Protein AF-0000000073563964 (afdb_homodimer)

Organism: Merluccius polli (NCBI:txid89951)

Structure (mmCIF, N/CA/C/O backbone):
data_AF-0000000073563964-model_v1
#
loop_
_entity.id
_entity.type
_entity.pdbx_description
1 polymer Hexosyltransferase
#
loop_
_atom_site.group_PDB
_atom_site.id
_atom_site.type_symbol
_atom_site.label_atom_id
_atom_site.label_alt_id
_atom_site.label_comp_id
_atom_site.label_asym_id
_atom_site.label_entity_id
_atom_site.label_seq_id
_atom_site.pdbx_PDB_ins_code
_atom_site.Cartn_x
_atom_site.Cartn_y
_atom_site.Cartn_z
_atom_site.occupancy
_atom_site.B_iso_or_equiv
_atom_site.auth_seq_id
_atom_site.auth_comp_id
_atom_site.auth_asym_id
_atom_site.auth_atom_id
_atom_site.pdbx_PDB_model_num
ATOM 1 N N . MET A 1 1 ? 59.156 10.656 44.719 1 20.67 1 MET A N 1
ATOM 2 C CA . MET A 1 1 ? 58.5 9.742 45.625 1 20.67 1 MET A CA 1
ATOM 3 C C . MET A 1 1 ? 57.188 9.25 45.031 1 20.67 1 MET A C 1
ATOM 5 O O . MET A 1 1 ? 56.5 9.984 44.312 1 20.67 1 MET A O 1
ATOM 9 N N . VAL A 1 2 ? 56.781 7.84 45.125 1 23.47 2 VAL A N 1
ATOM 10 C CA . VAL A 1 2 ? 56.219 6.582 44.625 1 23.47 2 VAL A CA 1
ATOM 11 C C . VAL A 1 2 ? 54.75 6.5 45 1 23.47 2 VAL A C 1
ATOM 13 O O . VAL A 1 2 ? 54 5.668 44.438 1 23.47 2 VAL A O 1
ATOM 16 N N . THR A 1 3 ? 54.031 7.391 45.812 1 22.86 3 THR A N 1
ATOM 17 C CA . THR A 1 3 ? 53.156 6.777 46.781 1 22.86 3 THR A CA 1
ATOM 18 C C . THR A 1 3 ? 51.906 6.18 46.094 1 22.86 3 THR A C 1
ATOM 20 O O . THR A 1 3 ? 51.188 6.883 45.406 1 22.86 3 THR A O 1
ATOM 23 N N . ILE A 1 4 ? 51.781 4.812 45.906 1 25.64 4 ILE A N 1
ATOM 24 C CA . ILE A 1 4 ? 50.969 3.754 45.344 1 25.64 4 ILE A CA 1
ATOM 25 C C . ILE A 1 4 ? 49.688 3.619 46.156 1 25.64 4 ILE A C 1
ATOM 27 O O . ILE A 1 4 ? 49.688 3.137 47.281 1 25.64 4 ILE A O 1
ATOM 31 N N . CYS A 1 5 ? 48.844 4.719 46.344 1 21.59 5 CYS A N 1
ATOM 32 C CA . CYS A 1 5 ? 47.781 4.676 47.344 1 21.59 5 CYS A CA 1
ATOM 33 C C . CYS A 1 5 ? 46.844 3.514 47.062 1 21.59 5 CYS A C 1
ATOM 35 O O . CYS A 1 5 ? 46.312 3.396 45.938 1 21.59 5 CYS A O 1
ATOM 37 N N . LEU A 1 6 ? 46.844 2.398 47.781 1 22.55 6 LEU A N 1
ATOM 38 C CA . LEU A 1 6 ? 46.312 1.048 47.938 1 22.55 6 LEU A CA 1
ATOM 39 C C . LEU A 1 6 ? 44.812 1.082 48.219 1 22.55 6 LEU A C 1
ATOM 41 O O . LEU A 1 6 ? 44.406 1.39 49.344 1 22.55 6 LEU A O 1
ATOM 45 N N . LEU A 1 7 ? 43.969 2.016 47.656 1 21.75 7 LEU A N 1
ATOM 46 C CA . LEU A 1 7 ? 42.719 2.205 48.375 1 21.75 7 LEU A CA 1
ATOM 47 C C . LEU A 1 7 ? 41.938 0.9 48.438 1 21.75 7 LEU A C 1
ATOM 49 O O . LEU A 1 7 ? 41.812 0.19 47.438 1 21.75 7 LEU A O 1
ATOM 53 N N . LEU A 1 8 ? 41.719 0.289 49.656 1 21.3 8 LEU A N 1
ATOM 54 C CA . LEU A 1 8 ? 41.125 -0.879 50.281 1 21.3 8 LEU A CA 1
ATOM 55 C C . LEU A 1 8 ? 39.656 -0.986 49.969 1 21.3 8 LEU A C 1
ATOM 57 O O . LEU A 1 8 ? 38.875 -0.102 50.344 1 21.3 8 LEU A O 1
ATOM 61 N N . ILE A 1 9 ? 39.156 -1.447 48.812 1 21.94 9 ILE A N 1
ATOM 62 C CA . ILE A 1 9 ? 37.812 -1.512 48.312 1 21.94 9 ILE A CA 1
ATOM 63 C C . ILE A 1 9 ? 37 -2.498 49.156 1 21.94 9 ILE A C 1
ATOM 65 O O . ILE A 1 9 ? 37.312 -3.688 49.188 1 21.94 9 ILE A O 1
ATOM 69 N N . SER A 1 10 ? 36.562 -1.987 50.344 1 19.98 10 SER A N 1
ATOM 70 C CA . SER A 1 10 ? 35.844 -2.715 51.375 1 19.98 10 SER A CA 1
ATOM 71 C C . SER A 1 10 ? 34.625 -3.459 50.812 1 19.98 10 SER A C 1
ATOM 73 O O . SER A 1 10 ? 33.906 -2.91 50 1 19.98 10 SER A O 1
ATOM 75 N N . ILE A 1 11 ? 34.531 -4.793 50.844 1 24.06 11 ILE A N 1
ATOM 76 C CA . ILE A 1 11 ? 33.812 -5.977 50.375 1 24.06 11 ILE A CA 1
ATOM 77 C C . ILE A 1 11 ? 32.5 -6.094 51.094 1 24.06 11 ILE A C 1
ATOM 79 O O . ILE A 1 11 ? 31.828 -7.129 51.031 1 24.06 11 ILE A O 1
ATOM 83 N N . TRP A 1 12 ? 31.859 -4.895 51.531 1 19.97 12 TRP A N 1
ATOM 84 C CA . TRP A 1 12 ? 30.828 -5.125 52.531 1 19.97 12 TRP A CA 1
ATOM 85 C C . TRP A 1 12 ? 29.75 -6.07 52 1 19.97 12 TRP A C 1
ATOM 87 O O . TRP A 1 12 ? 29.188 -5.84 50.938 1 19.97 12 TRP A O 1
ATOM 97 N N . LYS A 1 13 ? 29.703 -7.32 52.438 1 21.58 13 LYS A N 1
ATOM 98 C CA . LYS A 1 13 ? 28.984 -8.57 52.188 1 21.58 13 LYS A CA 1
ATOM 99 C C . LYS A 1 13 ? 27.531 -8.453 52.625 1 21.58 13 LYS A C 1
ATOM 101 O O . LYS A 1 13 ? 26.797 -9.445 52.625 1 21.58 13 LYS A O 1
ATOM 106 N N . ASN A 1 14 ? 26.906 -7.211 52.656 1 20.3 14 ASN A N 1
ATOM 107 C CA . ASN A 1 14 ? 25.734 -7.141 53.531 1 20.3 14 ASN A CA 1
ATOM 108 C C . ASN A 1 14 ? 24.703 -8.203 53.156 1 20.3 14 ASN A C 1
ATOM 110 O O . ASN A 1 14 ? 24.453 -8.461 52 1 20.3 14 ASN A O 1
ATOM 114 N N . TYR A 1 15 ? 24.453 -9.125 54.062 1 22.47 15 TYR A N 1
ATOM 115 C CA . TYR A 1 15 ? 23.656 -10.312 54.344 1 22.47 15 TYR A CA 1
ATOM 116 C C . TYR A 1 15 ? 22.172 -10 54.219 1 22.47 15 TYR A C 1
ATOM 118 O O . TYR A 1 15 ? 21.625 -9.234 55.031 1 22.47 15 TYR A O 1
ATOM 126 N N . HIS A 1 16 ? 21.703 -9.594 53.031 1 22.19 16 HIS A N 1
ATOM 127 C CA . HIS A 1 16 ? 20.312 -9.156 52.906 1 22.19 16 HIS A CA 1
ATOM 128 C C . HIS A 1 16 ? 19.344 -10.234 53.375 1 22.19 16 HIS A C 1
ATOM 130 O O . HIS A 1 16 ? 19.469 -11.398 52.969 1 22.19 16 HIS A O 1
ATOM 136 N N . ILE A 1 17 ? 19 -10.086 54.625 1 26.53 17 ILE A N 1
ATOM 137 C CA . ILE A 1 17 ? 18.094 -10.945 55.406 1 26.53 17 ILE A CA 1
ATOM 138 C C . ILE A 1 17 ? 16.812 -11.156 54.625 1 26.53 17 ILE A C 1
ATOM 140 O O . ILE A 1 17 ? 16.203 -10.195 54.156 1 26.53 17 ILE A O 1
ATOM 144 N N . PRO A 1 18 ? 16.594 -12.383 54.188 1 28.56 18 PRO A N 1
ATOM 145 C CA . PRO A 1 18 ? 15.531 -12.773 53.25 1 28.56 18 PRO A CA 1
ATOM 146 C C . PRO A 1 18 ? 14.133 -12.547 53.812 1 28.56 18 PRO A C 1
ATOM 148 O O . PRO A 1 18 ? 13.797 -13.078 54.875 1 28.56 18 PRO A O 1
ATOM 151 N N . PRO A 1 19 ? 13.781 -11.281 53.844 1 27.53 19 PRO A N 1
ATOM 152 C CA . PRO A 1 19 ? 12.648 -11.086 54.75 1 27.53 19 PRO A CA 1
ATOM 153 C C . PRO A 1 19 ? 11.562 -12.148 54.594 1 27.53 19 PRO A C 1
ATOM 155 O O . PRO A 1 19 ? 11.508 -12.82 53.562 1 27.53 19 PRO A O 1
ATOM 158 N N . PRO A 1 20 ? 10.836 -12.305 55.719 1 26.67 20 PRO A N 1
ATOM 159 C CA . PRO A 1 20 ? 9.961 -13.414 56.094 1 26.67 20 PRO A CA 1
ATOM 160 C C . PRO A 1 20 ? 8.797 -13.609 55.125 1 26.67 20 PRO A C 1
ATOM 162 O O . PRO A 1 20 ? 8.43 -12.68 54.406 1 26.67 20 PRO A O 1
ATOM 165 N N . PRO A 1 21 ? 8.383 -14.891 54.906 1 26.66 21 PRO A N 1
ATOM 166 C CA . PRO A 1 21 ? 7.477 -15.398 53.875 1 26.66 21 PRO A CA 1
ATOM 167 C C . PRO A 1 21 ? 6.066 -14.828 54 1 26.66 21 PRO A C 1
ATOM 169 O O . PRO A 1 21 ? 5.434 -14.969 55.031 1 26.66 21 PRO A O 1
ATOM 172 N N . PHE A 1 22 ? 5.934 -13.484 53.75 1 24.95 22 PHE A N 1
ATOM 173 C CA . PHE A 1 22 ? 4.652 -12.875 54.094 1 24.95 22 PHE A CA 1
ATOM 174 C C . PHE A 1 22 ? 3.5 -13.711 53.531 1 24.95 22 PHE A C 1
ATOM 176 O O . PHE A 1 22 ? 3.438 -13.969 52.312 1 24.95 22 PHE A O 1
ATOM 183 N N . ASN A 1 23 ? 3.029 -14.562 54.406 1 23.47 23 ASN A N 1
ATOM 184 C CA . ASN A 1 23 ? 2.012 -15.586 54.219 1 23.47 23 ASN A CA 1
ATOM 185 C C . ASN A 1 23 ? 0.751 -15.023 53.562 1 23.47 23 ASN A C 1
ATOM 187 O O . ASN A 1 23 ? -0.063 -15.766 53.031 1 23.47 23 ASN A O 1
ATOM 191 N N . GLY A 1 24 ? 0.458 -13.766 53.969 1 22.33 24 GLY A N 1
ATOM 192 C CA . GLY A 1 24 ? -0.974 -13.656 54.219 1 22.33 24 GLY A CA 1
ATOM 193 C C . GLY A 1 24 ? -1.788 -13.68 52.938 1 22.33 24 GLY A C 1
ATOM 194 O O . GLY A 1 24 ? -1.504 -12.93 52 1 22.33 24 GLY A O 1
ATOM 195 N N . ALA A 1 25 ? -2.299 -14.812 52.594 1 25.56 25 ALA A N 1
ATOM 196 C CA . ALA A 1 25 ? -3.115 -15.148 51.438 1 25.56 25 ALA A CA 1
ATOM 197 C C . ALA A 1 25 ? -4.316 -14.211 51.312 1 25.56 25 ALA A C 1
ATOM 199 O O . ALA A 1 25 ? -5.312 -14.383 52.031 1 25.56 25 ALA A O 1
ATOM 200 N N . GLN A 1 26 ? -4.012 -12.898 51.5 1 22.33 26 GLN A N 1
ATOM 201 C CA . GLN A 1 26 ? -5.301 -12.219 51.594 1 22.33 26 GLN A CA 1
ATOM 202 C C . GLN A 1 26 ? -6.16 -12.516 50.375 1 22.33 26 GLN A C 1
ATOM 204 O O . GLN A 1 26 ? -5.672 -12.477 49.219 1 22.33 26 GLN A O 1
ATOM 209 N N . LEU A 1 27 ? -7.289 -13.148 50.656 1 26.77 27 LEU A N 1
ATOM 210 C CA . LEU A 1 27 ? -8.352 -13.609 49.781 1 26.77 27 LEU A CA 1
ATOM 211 C C . LEU A 1 27 ? -8.82 -12.484 48.844 1 26.77 27 LEU A C 1
ATOM 213 O O . LEU A 1 27 ? -9.172 -11.398 49.312 1 26.77 27 LEU A O 1
ATOM 217 N N . PRO A 1 28 ? -8.156 -12.289 47.688 1 26.5 28 PRO A N 1
ATOM 218 C CA . PRO A 1 28 ? -8.523 -11.047 46.969 1 26.5 28 PRO A CA 1
ATOM 219 C C . PRO A 1 28 ? -10.031 -10.875 46.844 1 26.5 28 PRO A C 1
ATOM 221 O O . PRO A 1 28 ? -10.773 -11.859 46.812 1 26.5 28 PRO A O 1
ATOM 224 N N . PRO A 1 29 ? -10.492 -9.758 47.406 1 27.81 29 PRO A N 1
ATOM 225 C CA . PRO A 1 29 ? -11.93 -9.484 47.375 1 27.81 29 PRO A CA 1
ATOM 226 C C . PRO A 1 29 ? -12.57 -9.789 46.031 1 27.81 29 PRO A C 1
ATOM 228 O O . PRO A 1 29 ? -11.875 -9.836 45 1 27.81 29 PRO A O 1
ATOM 231 N N . GLU A 1 30 ? -13.773 -10.391 46.156 1 26.41 30 GLU A N 1
ATOM 232 C CA . GLU A 1 30 ? -14.688 -10.836 45.094 1 26.41 30 GLU A CA 1
ATOM 233 C C . GLU A 1 30 ? -14.836 -9.781 44 1 26.41 30 GLU A C 1
ATOM 235 O O . GLU A 1 30 ? -15.055 -8.602 44.312 1 26.41 30 GLU A O 1
ATOM 240 N N . PRO A 1 31 ? -14.102 -9.984 42.938 1 27.53 31 PRO A N 1
ATOM 241 C CA . PRO A 1 31 ? -14.156 -8.867 42 1 27.53 31 PRO A CA 1
ATOM 242 C C . PRO A 1 31 ? -15.586 -8.406 41.719 1 27.53 31 PRO A C 1
ATOM 244 O O . PRO A 1 31 ? -16.5 -9.234 41.656 1 27.53 31 PRO A O 1
ATOM 247 N N . ILE A 1 32 ? -15.969 -7.344 42.344 1 29.77 32 ILE A N 1
ATOM 248 C CA . ILE A 1 32 ? -17.281 -6.762 42.094 1 29.77 32 ILE A CA 1
ATOM 249 C C . ILE A 1 32 ? -17.562 -6.773 40.594 1 29.77 32 ILE A C 1
ATOM 251 O O . ILE A 1 32 ? -16.703 -6.395 39.781 1 29.77 32 ILE A O 1
ATOM 255 N N . PRO A 1 33 ? -18.562 -7.566 40.25 1 27.81 33 PRO A N 1
ATOM 256 C CA . PRO A 1 33 ? -18.922 -7.777 38.844 1 27.81 33 PRO A CA 1
ATOM 257 C C . PRO A 1 33 ? -18.984 -6.473 38.062 1 27.81 33 PRO A C 1
ATOM 259 O O . PRO A 1 33 ? -19.859 -5.633 38.312 1 27.81 33 PRO A O 1
ATOM 262 N N . SER A 1 34 ? -17.953 -5.637 38.219 1 25.36 34 SER A N 1
ATOM 263 C CA . SER A 1 34 ? -18.297 -4.336 37.656 1 25.36 34 SER A CA 1
ATOM 264 C C . SER A 1 34 ? -18.641 -4.449 36.156 1 25.36 34 SER A C 1
ATOM 266 O O . SER A 1 34 ? -17.844 -4.078 35.312 1 25.36 34 SER A O 1
ATOM 268 N N . ARG A 1 35 ? -19.203 -5.602 35.781 1 26.44 35 ARG A N 1
ATOM 269 C CA . ARG A 1 35 ? -19.312 -5.754 34.344 1 26.44 35 ARG A CA 1
ATOM 270 C C . ARG A 1 35 ? -20.031 -4.559 33.719 1 26.44 35 ARG A C 1
ATOM 272 O O . ARG A 1 35 ? -21.203 -4.641 33.375 1 26.44 35 ARG A O 1
ATOM 279 N N . GLU A 1 36 ? -19.984 -3.438 34.406 1 25.02 36 GLU A N 1
ATOM 280 C CA . GLU A 1 36 ? -20.906 -2.578 33.656 1 25.02 36 GLU A CA 1
ATOM 281 C C . GLU A 1 36 ? -20.531 -2.541 32.156 1 25.02 36 GLU A C 1
ATOM 283 O O . GLU A 1 36 ? -19.375 -2.326 31.812 1 25.02 36 GLU A O 1
ATOM 288 N N . LYS A 1 37 ? -21.234 -3.406 31.422 1 29.36 37 LYS A N 1
ATOM 289 C CA . LYS A 1 37 ? -21.172 -3.355 29.953 1 29.36 37 LYS A CA 1
ATOM 290 C C . LYS A 1 37 ? -20.938 -1.933 29.469 1 29.36 37 LYS A C 1
ATOM 292 O O . LYS A 1 37 ? -21.609 -0.996 29.891 1 29.36 37 LYS A O 1
ATOM 297 N N . PRO A 1 38 ? -19.719 -1.686 29.062 1 24.81 38 PRO A N 1
ATOM 298 C CA . PRO A 1 38 ? -19.656 -0.28 28.641 1 24.81 38 PRO A CA 1
ATOM 299 C C . PRO A 1 38 ? -20.859 0.151 27.812 1 24.81 38 PRO A C 1
ATOM 301 O O . PRO A 1 38 ? -21.422 -0.653 27.062 1 24.81 38 PRO A O 1
ATOM 304 N N . ALA A 1 39 ? -21.672 1.084 28.297 1 27.34 39 ALA A N 1
ATOM 305 C CA . ALA A 1 39 ? -22.828 1.685 27.625 1 27.34 39 ALA A CA 1
ATOM 306 C C . ALA A 1 39 ? -22.594 1.828 26.125 1 27.34 39 ALA A C 1
ATOM 308 O O . ALA A 1 39 ? -21.484 2.16 25.703 1 27.34 39 ALA A O 1
ATOM 309 N N . ALA A 1 40 ? -23.297 1.028 25.391 1 30.8 40 ALA A N 1
ATOM 310 C CA . ALA A 1 40 ? -23.453 1.368 23.984 1 30.8 40 ALA A CA 1
ATOM 311 C C . ALA A 1 40 ? -23.375 2.877 23.766 1 30.8 40 ALA A C 1
ATOM 313 O O . ALA A 1 40 ? -24.172 3.631 24.312 1 30.8 40 ALA A O 1
ATOM 314 N N . ILE A 1 41 ? -22.141 3.379 23.781 1 26.42 41 ILE A N 1
ATOM 315 C CA . ILE A 1 41 ? -22.109 4.797 23.438 1 26.42 41 ILE A CA 1
ATOM 316 C C . ILE A 1 41 ? -23.188 5.082 22.391 1 26.42 41 ILE A C 1
ATOM 318 O O . ILE A 1 41 ? -23.156 4.539 21.281 1 26.42 41 ILE A O 1
ATOM 322 N N . ILE A 1 42 ? -24.438 5.203 22.859 1 29.16 42 ILE A N 1
ATOM 323 C CA . ILE A 1 42 ? -25.422 5.852 22.016 1 29.16 42 ILE A CA 1
ATOM 324 C C . ILE A 1 42 ? -24.766 6.98 21.219 1 29.16 42 ILE A C 1
ATOM 326 O O . ILE A 1 42 ? -24.25 7.934 21.812 1 29.16 42 ILE A O 1
ATOM 330 N N . SER A 1 43 ? -24.094 6.531 20.156 1 31.08 43 SER A N 1
ATOM 331 C CA . SER A 1 43 ? -23.781 7.633 19.25 1 31.08 43 SER A CA 1
ATOM 332 C C . SER A 1 43 ? -24.875 8.688 19.281 1 31.08 43 SER A C 1
ATOM 334 O O . SER A 1 43 ? -26.062 8.367 19.156 1 31.08 43 SER A O 1
ATOM 336 N N . ARG A 1 44 ? -24.859 9.578 20.234 1 33.94 44 ARG A N 1
ATOM 337 C CA . ARG A 1 44 ? -25.75 10.711 20.047 1 33.94 44 ARG A CA 1
ATOM 338 C C . ARG A 1 44 ? -25.969 11 18.562 1 33.94 44 ARG A C 1
ATOM 340 O O . ARG A 1 44 ? -25 11.148 17.797 1 33.94 44 ARG A O 1
ATOM 347 N N . PRO A 1 45 ? -27.031 10.453 18.031 1 36.56 45 PRO A N 1
ATOM 348 C CA . PRO A 1 45 ? -27.391 11.047 16.734 1 36.56 45 PRO A CA 1
ATOM 349 C C . PRO A 1 45 ? -27.219 12.562 16.703 1 36.56 45 PRO A C 1
ATOM 351 O O . PRO A 1 45 ? -28.094 13.305 17.141 1 36.56 45 PRO A O 1
ATOM 354 N N . SER A 1 46 ? -26.453 13.164 17.531 1 34.75 46 SER A N 1
ATOM 355 C CA . SER A 1 46 ? -26.531 14.586 17.203 1 34.75 46 SER A CA 1
ATOM 356 C C . SER A 1 46 ? -26.484 14.812 15.695 1 34.75 46 SER A C 1
ATOM 358 O O . SER A 1 46 ? -25.406 14.828 15.102 1 34.75 46 SER A O 1
ATOM 360 N N . LEU A 1 47 ? -27.297 14.172 15 1 38.19 47 LEU A N 1
ATOM 361 C CA . LEU A 1 47 ? -27.719 14.609 13.672 1 38.19 47 LEU A CA 1
ATOM 362 C C . LEU A 1 47 ? -27.891 16.125 13.625 1 38.19 47 LEU A C 1
ATOM 364 O O . LEU A 1 47 ? -29 16.625 13.531 1 38.19 47 LEU A O 1
ATOM 368 N N . LEU A 1 48 ? -27.469 16.875 14.57 1 38.22 48 LEU A N 1
ATOM 369 C CA . LEU A 1 48 ? -27.641 18.266 14.18 1 38.22 48 LEU A CA 1
ATOM 370 C C . LEU A 1 48 ? -27.25 18.469 12.719 1 38.22 48 LEU A C 1
ATOM 372 O O . LEU A 1 48 ? -26.094 18.266 12.352 1 38.22 48 LEU A O 1
ATOM 376 N N . ILE A 1 49 ? -28.078 18.062 11.852 1 45.06 49 ILE A N 1
ATOM 377 C CA . ILE A 1 49 ? -28.047 18.516 10.469 1 45.06 49 ILE A CA 1
ATOM 378 C C . ILE A 1 49 ? -27.547 19.953 10.414 1 45.06 49 ILE A C 1
ATOM 380 O O . ILE A 1 49 ? -28.25 20.891 10.797 1 45.06 49 ILE A O 1
ATOM 384 N N . SER A 1 50 ? -26.453 20.25 10.922 1 52.97 50 SER A N 1
ATOM 385 C CA . SER A 1 50 ? -25.984 21.609 10.633 1 52.97 50 SER A CA 1
ATOM 386 C C . SER A 1 50 ? -26.297 22 9.195 1 52.97 50 SER A C 1
ATOM 388 O O . SER A 1 50 ? -26.062 21.219 8.273 1 52.97 50 SER A O 1
ATOM 390 N N . PRO A 1 51 ? -27.188 22.859 8.977 1 63.81 51 PRO A N 1
ATOM 3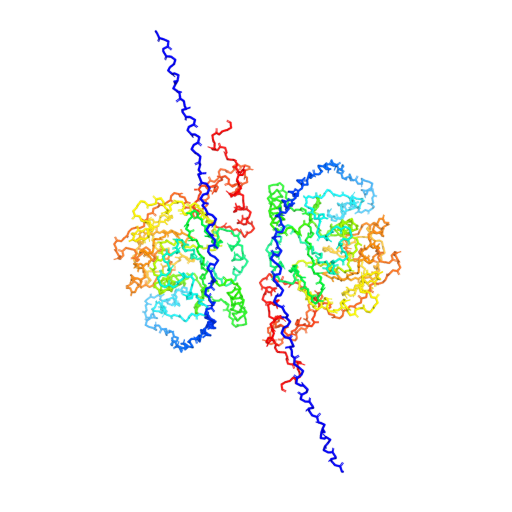91 C CA . PRO A 1 51 ? -27.5 23.297 7.617 1 63.81 51 PRO A CA 1
ATOM 392 C C . PRO A 1 51 ? -26.266 23.469 6.742 1 63.81 51 PRO A C 1
ATOM 394 O O . PRO A 1 51 ? -25.172 23.75 7.254 1 63.81 51 PRO A O 1
ATOM 397 N N . ARG A 1 52 ? -26.359 22.969 5.555 1 79.56 52 ARG A N 1
ATOM 398 C CA . ARG A 1 52 ? -25.312 23.172 4.555 1 79.56 52 ARG A CA 1
ATOM 399 C C . ARG A 1 52 ? -24.969 24.656 4.426 1 79.56 52 ARG A C 1
ATOM 401 O O . ARG A 1 52 ? -25.859 25.5 4.34 1 79.56 52 ARG A O 1
ATOM 408 N N . CYS A 1 53 ? -23.734 24.922 4.672 1 89.62 53 CYS A N 1
ATOM 409 C CA . CYS A 1 53 ? -23.266 26.297 4.512 1 89.62 53 CYS A CA 1
ATOM 410 C C . CYS A 1 53 ? -23.672 26.859 3.158 1 89.62 53 CYS A C 1
ATOM 412 O O . CYS A 1 53 ? -23.531 26.188 2.135 1 89.62 53 CYS A O 1
ATOM 414 N N . GLU A 1 54 ? -24.25 28.094 3.16 1 92.62 54 GLU A N 1
ATOM 415 C CA . GLU A 1 54 ? -24.734 28.703 1.928 1 92.62 54 GLU A CA 1
ATOM 416 C C . GLU A 1 54 ? -23.688 29.594 1.294 1 92.62 54 GLU A C 1
ATOM 418 O O . GLU A 1 54 ? -22.859 30.188 1.998 1 92.62 54 GLU A O 1
ATOM 423 N N . GLN A 1 55 ? -23.859 29.688 0.025 1 94.44 55 GLN A N 1
ATOM 424 C CA . GLN A 1 55 ? -22.953 30.547 -0.729 1 94.44 55 GLN A CA 1
ATOM 425 C C . GLN A 1 55 ? -23.156 32 -0.366 1 94.44 55 GLN A C 1
ATOM 427 O O . GLN A 1 55 ? -24.281 32.469 -0.21 1 94.44 55 GLN A O 1
ATOM 432 N N . ASN A 1 56 ? -22.031 32.719 -0.163 1 96.31 56 ASN A N 1
ATOM 433 C CA . ASN A 1 56 ? -22.062 34.188 -0.098 1 96.31 56 ASN A CA 1
ATOM 434 C C . ASN A 1 56 ? -22.125 34.812 -1.489 1 96.31 56 ASN A C 1
ATOM 436 O O . ASN A 1 56 ? -21.109 35.094 -2.104 1 96.31 56 ASN A O 1
ATOM 440 N N . LEU A 1 57 ? -23.25 35.125 -1.914 1 95.81 57 LEU A N 1
ATOM 441 C CA . LEU A 1 57 ? -23.5 35.562 -3.287 1 95.81 57 LEU A CA 1
ATOM 442 C C . LEU A 1 57 ? -22.922 36.969 -3.525 1 95.81 57 LEU A C 1
ATOM 444 O O . LEU A 1 57 ? -22.734 37.375 -4.672 1 95.81 57 LEU A O 1
ATOM 448 N N . SER A 1 58 ? -22.672 37.719 -2.502 1 96.31 58 SER A N 1
ATOM 449 C CA . SER A 1 58 ? -22.125 39.062 -2.646 1 96.31 58 SER A CA 1
ATOM 450 C C . SER A 1 58 ? -20.719 39 -3.238 1 96.31 58 SER A C 1
ATOM 452 O O . SER A 1 58 ? -20.219 40.031 -3.744 1 96.31 58 SER A O 1
ATOM 454 N N . MET A 1 59 ? -20.094 37.875 -3.156 1 95.81 59 MET A N 1
ATOM 455 C CA . MET A 1 59 ? -18.75 37.75 -3.699 1 95.81 59 MET A CA 1
ATOM 456 C C . MET A 1 59 ? -18.75 37.969 -5.207 1 95.81 59 MET A C 1
ATOM 458 O O . MET A 1 59 ? -17.75 38.406 -5.77 1 95.81 59 MET A O 1
ATOM 462 N N . ALA A 1 60 ? -19.828 37.656 -5.801 1 96.06 60 ALA A N 1
ATOM 463 C CA . ALA A 1 60 ? -19.938 37.812 -7.25 1 96.06 60 ALA A CA 1
ATOM 464 C C . ALA A 1 60 ? -19.766 39.281 -7.641 1 96.06 60 ALA A C 1
ATOM 466 O O . ALA A 1 60 ? -19.484 39.594 -8.805 1 96.06 60 ALA A O 1
ATOM 467 N N . ASN A 1 61 ? -19.969 40.188 -6.727 1 96.5 61 ASN A N 1
ATOM 468 C CA . ASN A 1 61 ? -19.859 41.594 -7 1 96.5 61 ASN A CA 1
ATOM 469 C C . ASN A 1 61 ? -18.422 42.094 -6.938 1 96.5 61 ASN A C 1
ATOM 471 O O . ASN A 1 61 ? -18.125 43.25 -7.289 1 96.5 61 ASN A O 1
ATOM 475 N N . VAL A 1 62 ? -17.547 41.281 -6.488 1 96.62 62 VAL A N 1
ATOM 476 C CA . VAL A 1 62 ? -16.125 41.656 -6.422 1 96.62 62 VAL A CA 1
ATOM 477 C C . VAL A 1 62 ? -15.562 41.781 -7.832 1 96.62 62 VAL A C 1
ATOM 479 O O . VAL A 1 62 ? -15.805 40.938 -8.688 1 96.62 62 VAL A O 1
ATOM 482 N N . SER A 1 63 ? -14.852 42.844 -8.031 1 96.5 63 SER A N 1
ATOM 483 C CA . SER A 1 63 ? -14.281 43.094 -9.352 1 96.5 63 SER A CA 1
ATOM 484 C C . SER A 1 63 ? -13.359 41.969 -9.781 1 96.5 63 SER A C 1
ATOM 486 O O . SER A 1 63 ? -12.469 41.562 -9.023 1 96.5 63 SER A O 1
ATOM 488 N N . GLY A 1 64 ? -13.633 41.406 -10.945 1 96.69 64 GLY A N 1
ATOM 489 C CA . GLY A 1 64 ? -12.766 40.375 -11.508 1 96.69 64 GLY A CA 1
ATOM 490 C C . GLY A 1 64 ? -13.102 39 -11.023 1 96.69 64 GLY A C 1
ATOM 491 O O . GLY A 1 64 ? -12.398 38.031 -11.352 1 96.69 64 GLY A O 1
ATOM 492 N N . PHE A 1 65 ? -14.094 38.875 -10.289 1 97.06 65 PHE A N 1
ATOM 493 C CA . PHE A 1 65 ? -14.477 37.594 -9.664 1 97.06 65 PHE A CA 1
ATOM 494 C C . PHE A 1 65 ? -14.664 36.531 -10.711 1 97.06 65 PHE A C 1
ATOM 496 O O . PHE A 1 65 ? -14.148 35.406 -10.57 1 97.06 65 PHE A O 1
ATOM 503 N N . PHE A 1 66 ? -15.297 36.812 -11.773 1 96.69 66 PHE A N 1
ATOM 504 C CA . PHE A 1 66 ? -15.68 35.812 -12.758 1 96.69 66 PHE A CA 1
ATOM 505 C C . PHE A 1 66 ? -14.492 35.438 -13.641 1 96.69 66 PHE A C 1
ATOM 507 O O . PHE A 1 66 ? -14.547 34.469 -14.383 1 96.69 66 PHE A O 1
ATOM 514 N N . ASP A 1 67 ? -13.32 36.188 -13.57 1 96.38 67 ASP A N 1
ATOM 515 C CA . ASP A 1 67 ? -12.102 35.875 -14.312 1 96.38 67 ASP A CA 1
ATOM 516 C C . ASP A 1 67 ? -11.219 34.906 -13.539 1 96.38 67 ASP A C 1
ATOM 518 O O . ASP A 1 67 ? -10.289 34.312 -14.102 1 96.38 67 ASP A O 1
ATOM 522 N N . LEU A 1 68 ? -11.547 34.656 -12.305 1 96.88 68 LEU A N 1
ATOM 523 C CA . LEU A 1 68 ? -10.75 33.781 -11.453 1 96.88 68 LEU A CA 1
ATOM 524 C C . LEU A 1 68 ? -11.047 32.312 -11.75 1 96.88 68 LEU A C 1
ATOM 526 O O . LEU A 1 68 ? -12.141 31.984 -12.211 1 96.88 68 LEU A O 1
ATOM 530 N N . PRO A 1 69 ? -9.969 31.516 -11.477 1 96 69 PRO A N 1
ATOM 531 C CA . PRO A 1 69 ? -10.234 30.078 -11.586 1 96 69 PRO A CA 1
ATOM 532 C C . PRO A 1 69 ? -11.406 29.641 -10.703 1 96 69 PRO A C 1
ATOM 534 O O . PRO A 1 69 ? -11.617 30.188 -9.625 1 96 69 PRO A O 1
ATOM 537 N N . THR A 1 70 ? -12.117 28.609 -11.109 1 95.69 70 THR A N 1
ATOM 538 C CA . THR A 1 70 ? -13.312 28.125 -10.43 1 95.69 70 THR A CA 1
ATOM 539 C C . THR A 1 70 ? -13.008 27.781 -8.977 1 95.69 70 THR A C 1
ATOM 541 O O . THR A 1 70 ? -13.828 28.047 -8.086 1 95.69 70 THR A O 1
ATOM 544 N N . ARG A 1 71 ? -11.898 27.172 -8.719 1 95.31 71 ARG A N 1
ATOM 545 C CA . ARG A 1 71 ? -11.531 26.797 -7.363 1 95.31 71 ARG A CA 1
ATOM 546 C C . ARG A 1 71 ? -11.477 28.016 -6.445 1 95.31 71 ARG A C 1
ATOM 548 O O . ARG A 1 71 ? -11.828 27.922 -5.266 1 95.31 71 ARG A O 1
ATOM 555 N N . LEU A 1 72 ? -11.062 29.156 -6.953 1 96.81 72 LEU A N 1
ATOM 556 C CA . LEU A 1 72 ? -10.953 30.359 -6.141 1 96.81 72 LEU A CA 1
ATOM 557 C C . LEU A 1 72 ? -12.305 31.047 -6.008 1 96.81 72 LEU A C 1
ATOM 559 O O . LEU A 1 72 ? -12.602 31.656 -4.973 1 96.81 72 LEU A O 1
ATOM 563 N N . GLN A 1 73 ? -13.141 30.984 -7.074 1 97.19 73 GLN A N 1
ATOM 564 C CA . GLN A 1 73 ? -14.516 31.438 -6.938 1 97.19 73 GLN A CA 1
ATOM 565 C C . GLN A 1 73 ? -15.242 30.703 -5.82 1 97.19 73 GLN A C 1
ATOM 567 O O . GLN A 1 73 ? -15.859 31.312 -4.953 1 97.19 73 GLN A O 1
ATOM 572 N N . ASP A 1 74 ? -15.109 29.406 -5.906 1 96.25 74 ASP A N 1
ATOM 573 C CA . ASP A 1 74 ? -15.719 28.562 -4.879 1 96.25 74 ASP A CA 1
ATOM 574 C C . ASP A 1 74 ? -15.188 28.922 -3.49 1 96.25 74 ASP A C 1
ATOM 576 O O . ASP A 1 74 ? -15.961 29.031 -2.533 1 96.25 74 ASP A O 1
ATOM 580 N N . PHE A 1 75 ? -13.906 29.078 -3.4 1 97.19 75 PHE A N 1
ATOM 581 C CA . PHE A 1 75 ? -13.305 29.453 -2.131 1 97.19 75 PHE A CA 1
ATOM 582 C C . PHE A 1 75 ? -13.93 30.734 -1.597 1 97.19 75 PHE A C 1
ATOM 584 O O . PHE A 1 75 ? -14.305 30.812 -0.424 1 97.19 75 PHE A O 1
ATOM 591 N N . MET A 1 76 ? -14.031 31.719 -2.443 1 97.5 76 MET A N 1
ATOM 592 C CA . MET A 1 76 ? -14.562 33.031 -2.035 1 97.5 76 MET A CA 1
ATOM 593 C C . MET A 1 76 ? -16.031 32.906 -1.649 1 97.5 76 MET A C 1
ATOM 595 O O . MET A 1 76 ? -16.469 33.531 -0.668 1 97.5 76 MET A O 1
ATOM 599 N N . TYR A 1 77 ? -16.766 32.094 -2.367 1 97.25 77 TYR A N 1
ATOM 600 C CA . TYR A 1 77 ? -18.188 31.906 -2.076 1 97.25 77 TYR A CA 1
ATOM 601 C C . TYR A 1 77 ? -18.375 31.297 -0.691 1 97.25 77 TYR A C 1
ATOM 603 O O . TYR A 1 77 ? -19.344 31.625 0.004 1 97.25 77 TYR A O 1
ATOM 611 N N . TYR A 1 78 ? -17.438 30.438 -0.269 1 96.56 78 TYR A N 1
ATOM 612 C CA . TYR A 1 78 ? -17.688 29.625 0.916 1 96.56 78 TYR A CA 1
ATOM 613 C C . TYR A 1 78 ? -16.641 29.891 1.989 1 96.56 78 TYR A C 1
ATOM 615 O O . TYR A 1 78 ? -16.516 29.125 2.945 1 96.56 78 TYR A O 1
ATOM 623 N N . GLN A 1 79 ? -15.93 30.953 1.872 1 96.88 79 GLN A N 1
ATOM 624 C CA . GLN A 1 79 ? -14.828 31.281 2.768 1 96.88 79 GLN A CA 1
ATOM 625 C C . GLN A 1 79 ? -15.289 31.328 4.219 1 96.88 79 GLN A C 1
ATOM 627 O O . GLN A 1 79 ? -14.531 31 5.133 1 96.88 79 GLN A O 1
ATOM 632 N N . HIS A 1 80 ? -16.531 31.656 4.492 1 95.38 80 HIS A N 1
ATOM 633 C CA . HIS A 1 80 ? -17.078 31.844 5.828 1 95.38 80 HIS A CA 1
ATOM 634 C C . HIS A 1 80 ? -17.547 30.531 6.434 1 95.38 80 HIS A C 1
ATOM 636 O O . HIS A 1 80 ? -17.891 30.469 7.613 1 95.38 80 HIS A O 1
ATOM 642 N N . CYS A 1 81 ? -17.594 29.469 5.652 1 95.19 81 CYS A N 1
ATOM 643 C CA . CYS A 1 81 ? -18.094 28.156 6.09 1 95.19 81 CYS A CA 1
ATOM 644 C C . CYS A 1 81 ? -17.016 27.391 6.832 1 95.19 81 CYS A C 1
ATOM 646 O O . CYS A 1 81 ? -16.172 26.75 6.203 1 95.19 81 CYS A O 1
ATOM 648 N N . LYS A 1 82 ? -17.078 27.344 8.148 1 94.88 82 LYS A N 1
ATOM 649 C CA . LYS A 1 82 ? -16.016 26.719 8.945 1 94.88 82 LYS A CA 1
ATOM 650 C C . LYS A 1 82 ? -16.547 25.5 9.703 1 94.88 82 LYS A C 1
ATOM 652 O O . LYS A 1 82 ? -15.797 24.875 10.453 1 94.88 82 LYS A O 1
ATOM 657 N N . HIS A 1 83 ? -17.781 25.219 9.547 1 92.75 83 HIS A N 1
ATOM 658 C CA . HIS A 1 83 ? -18.391 24.109 10.281 1 92.75 83 HIS A CA 1
ATOM 659 C C . HIS A 1 83 ? -18.859 23.016 9.336 1 92.75 83 HIS A C 1
ATOM 661 O O . HIS A 1 83 ? -19.625 23.281 8.406 1 92.75 83 HIS A O 1
ATOM 667 N N . PHE A 1 84 ? -18.406 21.859 9.531 1 95.69 84 PHE A N 1
ATOM 668 C CA . PHE A 1 84 ? -18.766 20.688 8.734 1 95.69 84 PHE A CA 1
ATOM 669 C C . PHE A 1 84 ? -18.984 19.469 9.625 1 95.69 84 PHE A C 1
ATOM 671 O O . PHE A 1 84 ? -18.297 19.297 10.633 1 95.69 84 PHE A O 1
ATOM 678 N N . PRO A 1 85 ? -19.906 18.609 9.25 1 95.19 85 PRO A N 1
ATOM 679 C CA . PRO A 1 85 ? -20.156 17.422 10.055 1 95.19 85 PRO A CA 1
ATOM 680 C C . PRO A 1 85 ? -18.969 16.453 10.078 1 95.19 85 PRO A C 1
ATOM 682 O O . PRO A 1 85 ? -18.312 16.266 9.055 1 95.19 85 PRO A O 1
ATOM 685 N N . LEU A 1 86 ? -18.781 15.898 11.227 1 96.75 86 LEU A N 1
ATOM 686 C CA . LEU A 1 86 ? -17.797 14.836 11.383 1 96.75 86 LEU A CA 1
ATOM 687 C C . LEU A 1 86 ? -18.359 13.492 10.945 1 96.75 86 LEU A C 1
ATOM 689 O O . LEU A 1 86 ? -19.328 13 11.523 1 96.75 86 LEU A O 1
ATOM 693 N N . LEU A 1 87 ? -17.766 12.914 9.898 1 98.19 87 LEU A N 1
ATOM 694 C CA . LEU A 1 87 ? -18.172 11.602 9.406 1 98.19 87 LEU A CA 1
ATOM 695 C C . LEU A 1 87 ? -17.531 10.492 10.242 1 98.19 87 LEU A C 1
ATOM 697 O O . LEU A 1 87 ? -18.172 9.477 10.508 1 98.19 87 LEU A O 1
ATOM 701 N N . LEU A 1 88 ? -16.297 10.555 10.547 1 98.75 88 LEU A N 1
ATOM 702 C CA . LEU A 1 88 ? -15.539 9.664 11.414 1 98.75 88 LEU A CA 1
ATOM 703 C C . LEU A 1 88 ? -14.859 10.438 12.539 1 98.75 88 LEU A C 1
ATOM 705 O O . LEU A 1 88 ? -14.211 11.461 12.289 1 98.75 88 LEU A O 1
ATOM 709 N N . ASP A 1 89 ? -15.031 9.984 13.75 1 98.12 89 ASP A N 1
ATOM 710 C CA . ASP A 1 89 ? -14.555 10.711 14.922 1 98.12 89 ASP A CA 1
ATOM 711 C C . ASP A 1 89 ? -13.664 9.82 15.789 1 98.12 89 ASP A C 1
ATOM 713 O O . ASP A 1 89 ? -13.617 8.602 15.594 1 98.12 89 ASP A O 1
ATOM 717 N N . LEU A 1 90 ? -12.898 10.508 16.594 1 97.56 90 LEU A N 1
ATOM 718 C CA . LEU A 1 90 ? -12.023 9.844 17.547 1 97.56 90 LEU A CA 1
ATOM 719 C C . LEU A 1 90 ? -12.148 10.492 18.922 1 97.56 90 LEU A C 1
ATOM 721 O O . LEU A 1 90 ? -11.164 11.023 19.453 1 97.56 90 LEU A O 1
ATOM 725 N N . PRO A 1 91 ? -13.242 10.383 19.562 1 94.94 91 PRO A N 1
ATOM 726 C CA . PRO A 1 91 ? -13.477 11.141 20.797 1 94.94 91 PRO A CA 1
ATOM 727 C C . PRO A 1 91 ? -12.586 10.688 21.953 1 94.94 91 PRO A C 1
ATOM 729 O O . PRO A 1 91 ? -12.281 11.469 22.859 1 94.94 91 PRO A O 1
ATOM 732 N N . ASN A 1 92 ? -12.086 9.453 21.922 1 94.69 92 ASN A N 1
ATOM 733 C CA . ASN A 1 92 ? -11.305 8.938 23.031 1 94.69 92 ASN A CA 1
ATOM 734 C C . ASN A 1 92 ? -9.844 8.727 22.656 1 94.69 92 ASN A C 1
ATOM 736 O O . ASN A 1 92 ? -9.117 8.008 23.328 1 94.69 92 ASN A O 1
ATOM 740 N N . LYS A 1 93 ? -9.422 9.297 21.562 1 97.06 93 LYS A N 1
ATOM 741 C CA . LYS A 1 93 ? -8.078 9.078 21.047 1 97.06 93 LYS A CA 1
ATOM 742 C C . LYS A 1 93 ? -7.02 9.477 22.062 1 97.06 93 LYS A C 1
ATOM 744 O O . LYS A 1 93 ? -5.996 8.805 22.203 1 97.06 93 LYS A O 1
ATOM 749 N N . CYS A 1 94 ? -7.285 10.5 22.781 1 96.94 94 CYS A N 1
ATOM 750 C CA . CYS A 1 94 ? -6.273 11.055 23.688 1 96.94 94 CYS A CA 1
ATOM 751 C C . CYS A 1 94 ? -6.586 10.727 25.141 1 96.94 94 CYS A C 1
ATOM 753 O O . CYS A 1 94 ? -6.008 11.312 26.047 1 96.94 94 CYS A O 1
ATOM 755 N N . GLY A 1 95 ? -7.52 9.844 25.391 1 93.19 95 GLY A N 1
ATOM 756 C CA . GLY A 1 95 ? -7.852 9.484 26.75 1 93.19 95 GLY A CA 1
ATOM 757 C C . GLY A 1 95 ? -8.805 10.453 27.406 1 93.19 95 GLY A C 1
ATOM 758 O O . GLY A 1 95 ? -8.859 10.547 28.641 1 93.19 95 GLY A O 1
ATOM 759 N N . GLY A 1 96 ? -9.516 11.156 26.641 1 87 96 GLY A N 1
ATOM 760 C CA . GLY A 1 96 ? -10.383 12.195 27.172 1 87 96 GLY A CA 1
ATOM 761 C C . GLY A 1 96 ? -9.648 13.477 27.516 1 87 96 GLY A C 1
ATOM 762 O O . GLY A 1 96 ? -8.422 13.547 27.375 1 87 96 GLY A O 1
ATOM 763 N N . ALA A 1 97 ? -10.414 14.445 27.938 1 83.38 97 ALA A N 1
ATOM 764 C CA . ALA A 1 97 ? -9.844 15.758 28.203 1 83.38 97 ALA A CA 1
ATOM 765 C C . ALA A 1 97 ? -8.758 15.68 29.281 1 83.38 97 ALA A C 1
ATOM 767 O O . ALA A 1 97 ? -7.668 16.234 29.109 1 83.38 97 ALA A O 1
ATOM 768 N N . ASP A 1 98 ? -8.984 14.898 30.297 1 85.19 98 ASP A N 1
ATOM 769 C CA . ASP A 1 98 ? -8.031 14.828 31.406 1 85.19 98 ASP A CA 1
ATOM 770 C C . ASP A 1 98 ? -6.863 13.906 31.062 1 85.19 98 ASP A C 1
ATOM 772 O O . ASP A 1 98 ? -5.723 14.18 31.438 1 85.19 98 ASP A O 1
ATOM 776 N N . GLY A 1 99 ? -7.125 12.922 30.25 1 90.25 99 GLY A N 1
ATOM 777 C CA . GLY A 1 99 ? -6.105 11.945 29.922 1 90.25 99 GLY A CA 1
ATOM 778 C C . GLY A 1 99 ? -5.223 12.367 28.766 1 90.25 99 GLY A C 1
ATOM 779 O O . GLY A 1 99 ? -4.207 11.727 28.484 1 90.25 99 GLY A O 1
ATOM 780 N N . SER A 1 100 ? -5.562 13.516 28.219 1 91.75 100 SER A N 1
ATOM 781 C CA . SER A 1 100 ? -4.898 13.891 26.969 1 91.75 100 SER A CA 1
ATOM 782 C C . SER A 1 100 ? -3.457 14.328 27.219 1 91.75 100 SER A C 1
ATOM 784 O O . SER A 1 100 ? -2.637 14.336 26.297 1 91.75 100 SER A O 1
ATOM 786 N N . SER A 1 101 ? -3.148 14.633 28.469 1 93.25 101 SER A N 1
ATOM 787 C CA . SER A 1 101 ? -1.785 15.039 28.797 1 93.25 101 SER A CA 1
ATOM 788 C C . SER A 1 101 ? -0.82 13.859 28.688 1 93.25 101 SER A C 1
ATOM 790 O O . SER A 1 101 ? 0.398 14.055 28.656 1 93.25 101 SER A O 1
ATOM 792 N N . ASP A 1 102 ? -1.364 12.711 28.625 1 94.75 102 ASP A N 1
ATOM 793 C CA . ASP A 1 102 ? -0.538 11.516 28.469 1 94.75 102 ASP A CA 1
ATOM 794 C C . ASP A 1 102 ? 0.026 11.414 27.062 1 94.75 102 ASP A C 1
ATOM 796 O O . ASP A 1 102 ? 0.983 10.68 26.812 1 94.75 102 ASP A O 1
ATOM 800 N N . VAL A 1 103 ? -0.627 12.094 26.203 1 98 103 VAL A N 1
ATOM 801 C CA . VAL A 1 103 ? -0.138 12.125 24.828 1 98 103 VAL A CA 1
ATOM 802 C C . VAL A 1 103 ? 0.96 13.172 24.688 1 98 103 VAL A C 1
ATOM 804 O O . VAL A 1 103 ? 0.69 14.375 24.766 1 98 103 VAL A O 1
ATOM 807 N N . PHE A 1 104 ? 2.135 12.688 24.516 1 98.44 104 PHE A N 1
ATOM 808 C CA . PHE A 1 104 ? 3.273 13.594 24.406 1 98.44 104 PHE A CA 1
ATOM 809 C C . PHE A 1 104 ? 3.354 14.195 23 1 98.44 104 PHE A C 1
ATOM 811 O O . PHE A 1 104 ? 3.521 15.406 22.859 1 98.44 104 PHE A O 1
ATOM 818 N N . LEU A 1 105 ? 3.283 13.375 22 1 98.75 105 LEU A N 1
ATOM 819 C CA . LEU A 1 105 ? 3.354 13.789 20.609 1 98.75 105 LEU A CA 1
ATOM 820 C C . LEU A 1 105 ? 2.176 13.227 19.812 1 98.75 105 LEU A C 1
ATOM 822 O O . LEU A 1 105 ? 2.035 12.016 19.672 1 98.75 105 LEU A O 1
ATOM 826 N N . LEU A 1 106 ? 1.287 14.102 19.375 1 98.81 106 LEU A N 1
ATOM 827 C CA . LEU A 1 106 ? 0.189 13.734 18.5 1 98.81 106 LEU A CA 1
ATOM 828 C C . LEU A 1 106 ? 0.562 13.984 17.031 1 98.81 106 LEU A C 1
ATOM 830 O O . LEU A 1 106 ? 0.829 15.117 16.641 1 98.81 106 LEU A O 1
ATOM 834 N N . LEU A 1 107 ? 0.676 12.906 16.266 1 98.94 107 LEU A N 1
ATOM 835 C CA . LEU A 1 107 ? 0.9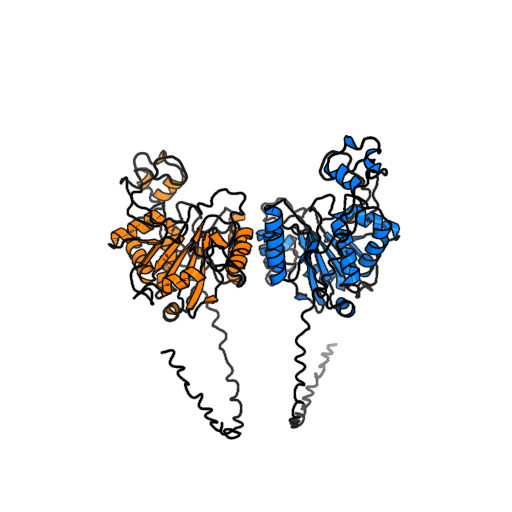4 13.008 14.836 1 98.94 107 LEU A CA 1
ATOM 836 C C . LEU A 1 107 ? -0.345 13.297 14.07 1 98.94 107 LEU A C 1
ATOM 838 O O . LEU A 1 107 ? -1.19 12.414 13.914 1 98.94 107 LEU A O 1
ATOM 842 N N . ALA A 1 108 ? -0.518 14.508 13.648 1 98.88 108 ALA A N 1
ATOM 843 C CA . ALA A 1 108 ? -1.639 14.922 12.805 1 98.88 108 ALA A CA 1
ATOM 844 C C . ALA A 1 108 ? -1.253 14.891 11.328 1 98.88 108 ALA A C 1
ATOM 846 O O . ALA A 1 108 ? -0.57 15.797 10.844 1 98.88 108 ALA A O 1
ATOM 847 N N . ILE A 1 109 ? -1.765 13.922 10.664 1 98.94 109 ILE A N 1
ATOM 848 C CA . ILE A 1 109 ? -1.293 13.68 9.305 1 98.94 109 ILE A CA 1
ATOM 849 C C . ILE A 1 109 ? -2.42 13.938 8.312 1 98.94 109 ILE A C 1
ATOM 851 O O . ILE A 1 109 ? -3.48 13.312 8.383 1 98.94 109 ILE A O 1
ATOM 855 N N . LYS A 1 110 ? -2.221 14.875 7.387 1 98.81 110 LYS A N 1
ATOM 856 C CA . LYS A 1 110 ? -3.182 15.141 6.316 1 98.81 110 LYS A CA 1
ATOM 857 C C . LYS A 1 110 ? -3.131 14.047 5.25 1 98.81 110 LYS A C 1
ATOM 859 O O . LYS A 1 110 ? -2.098 13.844 4.613 1 98.81 110 LYS A O 1
ATOM 864 N N . SER A 1 111 ? -4.207 13.359 5.074 1 98.75 111 SER A N 1
ATOM 865 C CA . SER A 1 111 ? -4.234 12.234 4.141 1 98.75 111 SER A CA 1
ATOM 866 C C . SER A 1 111 ? -5.59 12.117 3.457 1 98.75 111 SER A C 1
ATOM 868 O O . SER A 1 111 ? -6.574 11.711 4.082 1 98.75 111 SER A O 1
ATOM 870 N N . PRO A 1 112 ? -5.68 12.484 2.174 1 98.5 112 PRO A N 1
ATOM 871 C CA . PRO A 1 112 ? -6.949 12.32 1.468 1 98.5 112 PRO A CA 1
ATOM 872 C C . PRO A 1 112 ? -7.375 10.859 1.36 1 98.5 112 PRO A C 1
ATOM 874 O O . PRO A 1 112 ? -6.543 9.953 1.494 1 98.5 112 PRO A O 1
ATOM 877 N N . PRO A 1 113 ? -8.625 10.641 1.101 1 98.44 113 PRO A N 1
ATOM 878 C CA . PRO A 1 113 ? -9.164 9.281 1.133 1 98.44 113 PRO A CA 1
ATOM 879 C C . PRO A 1 113 ? -8.461 8.344 0.162 1 98.44 113 PRO A C 1
ATOM 881 O O . PRO A 1 113 ? -8.328 7.145 0.44 1 98.44 113 PRO A O 1
ATOM 884 N N . GLN A 1 114 ? -7.938 8.812 -0.96 1 97.69 114 GLN A N 1
ATOM 885 C CA . GLN A 1 114 ? -7.348 7.973 -1.999 1 97.69 114 GLN A CA 1
ATOM 886 C C . GLN A 1 114 ? -6.004 7.402 -1.552 1 97.69 114 GLN A C 1
ATOM 888 O O . GLN A 1 114 ? -5.488 6.461 -2.158 1 97.69 114 GLN A O 1
ATOM 893 N N . ASN A 1 115 ? -5.477 7.957 -0.518 1 98.06 115 ASN A N 1
ATOM 894 C CA . ASN A 1 115 ? -4.117 7.582 -0.132 1 98.06 115 ASN A CA 1
ATOM 895 C C . ASN A 1 115 ? -4.117 6.445 0.887 1 98.06 115 ASN A C 1
ATOM 897 O O . ASN A 1 115 ? -3.396 6.5 1.884 1 98.06 115 ASN A O 1
ATOM 901 N N . PHE A 1 116 ? -4.895 5.469 0.569 1 98.38 116 PHE A N 1
ATOM 902 C CA . PHE A 1 116 ? -5.066 4.301 1.427 1 98.38 116 PHE A CA 1
ATOM 903 C C . PHE A 1 116 ? -3.729 3.619 1.687 1 98.38 116 PHE A C 1
ATOM 905 O O . PHE A 1 116 ? -3.373 3.357 2.838 1 98.38 116 PHE A O 1
ATOM 912 N N . GLU A 1 117 ? -2.963 3.312 0.727 1 97 117 GLU A N 1
ATOM 913 C CA . GLU A 1 117 ? -1.712 2.57 0.84 1 97 117 GLU A CA 1
ATOM 914 C C . GLU A 1 117 ? -0.695 3.326 1.689 1 97 117 GLU A C 1
ATOM 916 O O . GLU A 1 117 ? 0.059 2.721 2.453 1 97 117 GLU A O 1
ATOM 921 N N . ARG A 1 118 ? -0.697 4.602 1.53 1 97.75 118 ARG A N 1
ATOM 922 C CA . ARG A 1 118 ? 0.209 5.41 2.34 1 97.75 118 ARG A CA 1
ATOM 923 C C . ARG A 1 118 ? -0.115 5.277 3.824 1 97.75 118 ARG A C 1
ATOM 925 O O . ARG A 1 118 ? 0.787 5.117 4.648 1 97.75 118 ARG A O 1
ATOM 932 N N . ARG A 1 119 ? -1.375 5.359 4.137 1 98.56 119 ARG A N 1
ATOM 933 C CA . ARG A 1 119 ? -1.771 5.254 5.539 1 98.56 119 ARG A CA 1
ATOM 934 C C . ARG A 1 119 ? -1.414 3.887 6.109 1 98.56 119 ARG A C 1
ATOM 936 O O . ARG A 1 119 ? -1.015 3.777 7.27 1 98.56 119 ARG A O 1
ATOM 943 N N . GLN A 1 120 ? -1.492 2.832 5.262 1 97.69 120 GLN A N 1
ATOM 944 C CA . GLN A 1 120 ? -1.096 1.505 5.719 1 97.69 120 GLN A CA 1
ATOM 945 C C . GLN A 1 120 ? 0.376 1.478 6.121 1 97.69 120 GLN A C 1
ATOM 947 O O . GLN A 1 120 ? 0.729 0.937 7.172 1 97.69 120 GLN A O 1
ATOM 952 N N . VAL A 1 121 ? 1.178 2.094 5.352 1 97.62 121 VAL A N 1
ATOM 953 C CA . VAL A 1 121 ? 2.619 2.037 5.574 1 97.62 121 VAL A CA 1
ATOM 954 C C . VAL A 1 121 ? 2.994 2.934 6.75 1 97.62 121 VAL A C 1
ATOM 956 O O . VAL A 1 121 ? 3.889 2.6 7.535 1 97.62 121 VAL A O 1
ATOM 959 N N . LEU A 1 122 ? 2.307 4.043 6.852 1 98.44 122 LEU A N 1
ATOM 960 C CA . LEU A 1 122 ? 2.58 4.961 7.953 1 98.44 122 LEU A CA 1
ATOM 961 C C . LEU A 1 122 ? 2.303 4.297 9.297 1 98.44 122 LEU A C 1
ATOM 963 O O . LEU A 1 122 ? 3.064 4.473 10.25 1 98.44 122 LEU A O 1
ATOM 967 N N . ARG A 1 123 ? 1.318 3.508 9.391 1 98.12 123 ARG A N 1
ATOM 968 C CA . ARG A 1 123 ? 0.961 2.803 10.617 1 98.12 123 ARG A CA 1
ATOM 969 C C . ARG A 1 123 ? 2.08 1.864 11.055 1 98.12 123 ARG A C 1
ATOM 971 O O . ARG A 1 123 ? 2.236 1.59 12.25 1 98.12 123 ARG A O 1
ATOM 978 N N . ASP A 1 124 ? 2.904 1.463 10.094 1 96.5 124 ASP A N 1
ATOM 979 C CA . ASP A 1 124 ? 3.938 0.468 10.367 1 96.5 124 ASP A CA 1
ATOM 980 C C . ASP A 1 124 ? 5.32 1.112 10.406 1 96.5 124 ASP A C 1
ATOM 982 O O . ASP A 1 124 ? 6.336 0.414 10.414 1 96.5 124 ASP A O 1
ATOM 986 N N . THR A 1 125 ? 5.363 2.375 10.344 1 97.81 125 THR A N 1
ATOM 987 C CA . THR A 1 125 ? 6.648 3.066 10.297 1 97.81 125 THR A CA 1
ATOM 988 C C . THR A 1 125 ? 6.695 4.184 11.336 1 97.81 125 THR A C 1
ATOM 990 O O . THR A 1 125 ? 6.551 3.934 12.531 1 97.81 125 THR A O 1
ATOM 993 N N . TRP A 1 126 ? 7.02 5.422 10.836 1 98.25 126 TRP A N 1
ATOM 994 C CA . TRP A 1 126 ? 7.297 6.484 11.797 1 98.25 126 TRP A CA 1
ATOM 995 C C . TRP A 1 126 ? 6.023 6.922 12.508 1 98.25 126 TRP A C 1
ATOM 997 O O . TRP A 1 126 ? 6.078 7.512 13.594 1 98.25 126 TRP A O 1
ATOM 1007 N N . ALA A 1 127 ? 4.824 6.57 11.984 1 98.81 127 ALA A N 1
ATOM 1008 C CA . ALA A 1 127 ? 3.562 7.035 12.555 1 98.81 127 ALA A CA 1
ATOM 1009 C C . ALA A 1 127 ? 2.951 5.969 13.469 1 98.81 127 ALA A C 1
ATOM 1011 O O . ALA A 1 127 ? 1.805 6.102 13.898 1 98.81 127 ALA A O 1
ATOM 1012 N N . GLN A 1 128 ? 3.701 4.938 13.703 1 98.56 128 GLN A N 1
ATOM 1013 C CA . GLN A 1 128 ? 3.229 3.914 14.633 1 98.56 128 GLN A CA 1
ATOM 1014 C C . GLN A 1 128 ? 2.941 4.508 16.016 1 98.56 128 GLN A C 1
ATOM 1016 O O . GLN A 1 128 ? 3.748 5.277 16.547 1 98.56 128 GLN A O 1
ATOM 1021 N N . GLU A 1 129 ? 1.742 4.191 16.516 1 98.44 129 GLU A N 1
ATOM 1022 C CA . GLU A 1 129 ? 1.461 4.559 17.891 1 98.44 129 GLU A CA 1
ATOM 1023 C C . GLU A 1 129 ? 2.266 3.703 18.859 1 98.44 129 GLU A C 1
ATOM 1025 O O . GLU A 1 129 ? 2.193 2.473 18.828 1 98.44 129 GLU A O 1
ATOM 1030 N N . ARG A 1 130 ? 3.045 4.367 19.766 1 98 130 ARG A N 1
ATOM 1031 C CA . ARG A 1 130 ? 3.953 3.615 20.625 1 98 130 ARG A CA 1
ATOM 1032 C C . ARG A 1 130 ? 4.512 4.504 21.734 1 98 130 ARG A C 1
ATOM 1034 O O . ARG A 1 130 ? 4.523 5.73 21.609 1 98 130 ARG A O 1
ATOM 1041 N N . PRO A 1 131 ? 4.918 3.854 22.797 1 97.94 131 PRO A N 1
ATOM 1042 C CA . PRO A 1 131 ? 5.758 4.602 23.734 1 97.94 131 PRO A CA 1
ATOM 1043 C C . PRO A 1 131 ? 7.199 4.746 23.25 1 97.94 131 PRO A C 1
ATOM 1045 O O . PRO A 1 131 ? 7.719 3.857 22.562 1 97.94 131 PRO A O 1
ATOM 1048 N N . HIS A 1 132 ? 7.734 5.801 23.453 1 97.31 132 HIS A N 1
ATOM 1049 C CA . HIS A 1 132 ? 9.141 6.039 23.141 1 97.31 132 HIS A CA 1
ATOM 1050 C C . HIS A 1 132 ? 9.789 6.922 24.203 1 97.31 132 HIS A C 1
ATOM 1052 O O . HIS A 1 132 ? 9.312 8.023 24.484 1 97.31 132 HIS A O 1
ATOM 1058 N N . LYS A 1 133 ? 10.805 6.387 24.844 1 96.81 133 LYS A N 1
ATOM 1059 C CA . LYS A 1 133 ? 11.555 7.094 25.875 1 96.81 133 LYS A CA 1
ATOM 1060 C C . LYS A 1 133 ? 10.617 7.629 26.969 1 96.81 133 LYS A C 1
ATOM 1062 O O . LYS A 1 133 ? 10.711 8.789 27.359 1 96.81 133 LYS A O 1
ATOM 1067 N N . GLY A 1 134 ? 9.656 6.879 27.328 1 96.44 134 GLY A N 1
ATOM 1068 C CA . GLY A 1 134 ? 8.82 7.137 28.484 1 96.44 134 GLY A CA 1
ATOM 1069 C C . GLY A 1 134 ? 7.602 7.98 28.172 1 96.44 134 GLY A C 1
ATOM 1070 O O . GLY A 1 134 ? 6.828 8.32 29.062 1 96.44 134 GLY A O 1
ATOM 1071 N N . VAL A 1 135 ? 7.422 8.328 26.906 1 97.19 135 VAL A N 1
ATOM 1072 C CA . VAL A 1 135 ? 6.266 9.148 26.562 1 97.19 135 VAL A CA 1
ATOM 1073 C C . VAL A 1 135 ? 5.504 8.5 25.406 1 97.19 135 VAL A C 1
ATOM 1075 O O . VAL A 1 135 ? 6.035 7.629 24.719 1 97.19 135 VAL A O 1
ATOM 1078 N N . TRP A 1 136 ? 4.273 8.977 25.172 1 97.69 136 TRP A N 1
ATOM 1079 C CA . TRP A 1 136 ? 3.418 8.297 24.203 1 97.69 136 TRP A CA 1
ATOM 1080 C C . TRP A 1 136 ? 3.291 9.117 22.922 1 97.69 136 TRP A C 1
ATOM 1082 O O . TRP A 1 136 ? 3.066 10.328 22.969 1 97.69 136 TRP A O 1
ATOM 1092 N N . ILE A 1 137 ? 3.451 8.414 21.812 1 98.62 137 ILE A N 1
ATOM 1093 C CA . ILE A 1 137 ? 3.156 8.945 20.484 1 98.62 137 ILE A CA 1
ATOM 1094 C C . ILE A 1 137 ? 1.81 8.406 20 1 98.62 137 ILE A C 1
ATOM 1096 O O . ILE A 1 137 ? 1.567 7.195 20.031 1 98.62 137 ILE A O 1
ATOM 1100 N N . ARG A 1 138 ? 0.887 9.305 19.594 1 98.69 138 ARG A N 1
ATOM 1101 C CA . ARG A 1 138 ? -0.402 8.938 19.016 1 98.69 138 ARG A CA 1
ATOM 1102 C C . ARG A 1 138 ? -0.557 9.523 17.625 1 98.69 138 ARG A C 1
ATOM 1104 O O . ARG A 1 138 ? 0.105 10.5 17.281 1 98.69 138 ARG A O 1
ATOM 1111 N N . ARG A 1 139 ? -1.373 8.867 16.812 1 98.81 139 ARG A N 1
ATOM 1112 C CA . ARG A 1 139 ? -1.531 9.281 15.414 1 98.81 139 ARG A CA 1
ATOM 1113 C C . ARG A 1 139 ? -2.994 9.562 15.094 1 98.81 139 ARG A C 1
ATOM 1115 O O . ARG A 1 139 ? -3.889 8.875 15.586 1 98.81 139 ARG A O 1
ATOM 1122 N N . VAL A 1 140 ? -3.225 10.555 14.281 1 98.88 140 VAL A N 1
ATOM 1123 C CA . VAL A 1 140 ? -4.523 10.836 13.672 1 98.88 140 VAL A CA 1
ATOM 1124 C C . VAL A 1 140 ? -4.34 11.203 12.203 1 98.88 140 VAL A C 1
ATOM 1126 O O . VAL A 1 140 ? -3.5 12.047 11.867 1 98.88 140 VAL A O 1
ATOM 1129 N N . PHE A 1 141 ? -5.109 10.539 11.328 1 98.94 141 PHE A N 1
ATOM 1130 C CA . PHE A 1 141 ? -5.195 10.953 9.938 1 98.94 141 PHE A CA 1
ATOM 1131 C C . PHE A 1 141 ? -6.371 11.906 9.734 1 98.94 141 PHE A C 1
ATOM 1133 O O . PHE A 1 141 ? -7.488 11.617 10.164 1 98.94 141 PHE A O 1
ATOM 1140 N N . MET A 1 142 ? -6.141 13 9.062 1 98.81 142 MET A N 1
ATOM 1141 C CA . MET A 1 142 ? -7.172 13.992 8.766 1 98.81 142 MET A CA 1
ATOM 1142 C C . MET A 1 142 ? -7.602 13.898 7.305 1 98.81 142 MET A C 1
ATOM 1144 O O . MET A 1 142 ? -6.773 14.016 6.398 1 98.81 142 MET A O 1
ATOM 1148 N N . SER A 1 143 ? -8.898 13.789 7.18 1 98.81 143 SER A N 1
ATOM 1149 C CA . SER A 1 143 ? -9.383 13.641 5.812 1 98.81 143 SER A CA 1
ATOM 1150 C C . SER A 1 143 ? -10.711 14.352 5.609 1 98.81 143 SER A C 1
ATOM 1152 O O . SER A 1 143 ? -11.438 14.617 6.574 1 98.81 143 SER A O 1
ATOM 1154 N N . GLY A 1 144 ? -10.938 14.758 4.363 1 98.69 144 GLY A N 1
ATOM 1155 C CA . GLY A 1 144 ? -12.266 15.078 3.867 1 98.69 144 GLY A CA 1
ATOM 1156 C C . GLY A 1 144 ? -12.859 13.977 3.006 1 98.69 144 GLY A C 1
ATOM 1157 O O . GLY A 1 144 ? -12.656 12.789 3.27 1 98.69 144 GLY A O 1
ATOM 1158 N N . THR A 1 145 ? -13.711 14.406 2.109 1 98.56 145 THR A N 1
ATOM 1159 C CA . THR A 1 145 ? -14.281 13.469 1.145 1 98.56 145 THR A CA 1
ATOM 1160 C C . THR A 1 145 ? -13.719 13.727 -0.251 1 98.56 145 THR A C 1
ATOM 1162 O O . THR A 1 145 ? -13.227 14.82 -0.538 1 98.56 145 THR A O 1
ATOM 1165 N N . SER A 1 146 ? -13.734 12.711 -1.044 1 97.88 146 SER A N 1
ATOM 1166 C CA . SER A 1 146 ? -13.234 12.805 -2.41 1 97.88 146 SER A CA 1
ATOM 1167 C C . SER A 1 146 ? -14.148 12.07 -3.387 1 97.88 146 SER A C 1
ATOM 1169 O O . SER A 1 146 ? -14.898 11.18 -2.99 1 97.88 146 SER A O 1
ATOM 1171 N N . GLY A 1 147 ? -14.031 12.492 -4.613 1 94.81 147 GLY A N 1
ATOM 1172 C CA . GLY A 1 147 ? -14.844 11.859 -5.645 1 94.81 147 GLY A CA 1
ATOM 1173 C C . GLY A 1 147 ? -16.281 12.344 -5.656 1 94.81 147 GLY A C 1
ATOM 1174 O O . GLY A 1 147 ? -16.609 13.328 -4.992 1 94.81 147 GLY A O 1
ATOM 1175 N N . ALA A 1 148 ? -17.062 11.758 -6.594 1 94 148 ALA A N 1
ATOM 1176 C CA . ALA A 1 148 ? -18.5 12.055 -6.711 1 94 148 ALA A CA 1
ATOM 1177 C C . ALA A 1 148 ? -19.312 10.781 -6.914 1 94 148 ALA A C 1
ATOM 1179 O O . ALA A 1 148 ? -18.766 9.742 -7.312 1 94 148 ALA A O 1
ATOM 1180 N N . GLY A 1 149 ? -20.516 10.805 -6.52 1 92.5 149 GLY A N 1
ATOM 1181 C CA . GLY A 1 149 ? -21.422 9.688 -6.754 1 92.5 149 GLY A CA 1
ATOM 1182 C C . GLY A 1 149 ? -20.938 8.391 -6.141 1 92.5 149 GLY A C 1
ATOM 1183 O O . GLY A 1 149 ? -20.641 8.336 -4.945 1 92.5 149 GLY A O 1
ATOM 1184 N N . ILE A 1 150 ? -20.766 7.426 -6.953 1 91.25 150 ILE A N 1
ATOM 1185 C CA . ILE A 1 150 ? -20.422 6.078 -6.523 1 91.25 150 ILE A CA 1
ATOM 1186 C C . ILE A 1 150 ? -19 6.059 -5.98 1 91.25 150 ILE A C 1
ATOM 1188 O O . ILE A 1 150 ? -18.719 5.375 -4.996 1 91.25 150 ILE A O 1
ATOM 1192 N N . GLU A 1 151 ? -18.172 6.754 -6.594 1 92.94 151 GLU A N 1
ATOM 1193 C CA . GLU A 1 151 ? -16.781 6.805 -6.148 1 92.94 151 GLU A CA 1
ATOM 1194 C C . GLU A 1 151 ? -16.672 7.383 -4.738 1 92.94 151 GLU A C 1
ATOM 1196 O O . GLU A 1 151 ? -15.93 6.863 -3.906 1 92.94 151 GLU A O 1
ATOM 1201 N N . LYS A 1 152 ? -17.391 8.477 -4.504 1 96.06 152 LYS A N 1
ATOM 1202 C CA . LYS A 1 152 ? -17.391 9.07 -3.17 1 96.06 152 LYS A CA 1
ATOM 1203 C C . LYS A 1 152 ? -17.906 8.086 -2.127 1 96.06 152 LYS A C 1
ATOM 1205 O O . LYS A 1 152 ? -17.328 7.957 -1.047 1 96.06 152 LYS A O 1
ATOM 1210 N N . ARG A 1 153 ? -18.953 7.441 -2.459 1 95 153 ARG A N 1
ATOM 1211 C CA . ARG A 1 153 ? -19.516 6.465 -1.537 1 95 153 ARG A CA 1
ATOM 1212 C C . ARG A 1 153 ? -18.516 5.355 -1.23 1 95 153 ARG A C 1
ATOM 1214 O O . ARG A 1 153 ? -18.359 4.953 -0.075 1 95 153 ARG A O 1
ATOM 1221 N N . ARG A 1 154 ? -17.859 4.863 -2.207 1 94.5 154 ARG A N 1
ATOM 1222 C CA . ARG A 1 154 ? -16.875 3.795 -2.047 1 94.5 154 ARG A CA 1
ATOM 1223 C C . ARG A 1 154 ? -15.711 4.25 -1.178 1 94.5 154 ARG A C 1
ATOM 1225 O O . ARG A 1 154 ? -15.273 3.52 -0.288 1 94.5 154 ARG A O 1
ATOM 1232 N N . LEU A 1 155 ? -15.258 5.41 -1.458 1 97.5 155 LEU A N 1
ATOM 1233 C CA . LEU A 1 155 ? -14.133 5.938 -0.693 1 97.5 155 LEU A CA 1
ATOM 1234 C C . LEU A 1 155 ? -14.523 6.168 0.762 1 97.5 155 LEU A C 1
ATOM 1236 O O . LEU A 1 155 ? -13.742 5.895 1.673 1 97.5 155 LEU A O 1
ATOM 1240 N N . ASN A 1 156 ? -15.695 6.703 0.967 1 97.94 156 ASN A N 1
ATOM 1241 C CA . ASN A 1 156 ? -16.172 6.875 2.338 1 97.94 156 ASN A CA 1
ATOM 1242 C C . ASN A 1 156 ? -16.281 5.535 3.061 1 97.94 156 ASN A C 1
ATOM 1244 O O . ASN A 1 156 ? -15.961 5.438 4.246 1 97.94 156 ASN A O 1
ATOM 1248 N N . LYS A 1 157 ? -16.75 4.547 2.346 1 96.94 157 LYS A N 1
ATOM 1249 C CA . LYS A 1 157 ? -16.844 3.217 2.936 1 96.94 157 LYS A CA 1
ATOM 1250 C C . LYS A 1 157 ? -15.469 2.668 3.283 1 96.94 157 LYS A C 1
ATOM 1252 O O . LYS A 1 157 ? -15.281 2.066 4.344 1 96.94 157 LYS A O 1
ATOM 1257 N N . LEU A 1 158 ? -14.57 2.838 2.363 1 97.88 158 LEU A N 1
ATOM 1258 C CA . LEU A 1 158 ? -13.195 2.41 2.607 1 97.88 158 LEU A CA 1
ATOM 1259 C C . LEU A 1 158 ? -12.641 3.059 3.871 1 97.88 158 LEU A C 1
ATOM 1261 O O . LEU A 1 158 ? -12.055 2.381 4.715 1 97.88 158 LEU A O 1
ATOM 1265 N N . MET A 1 159 ? -12.883 4.367 3.996 1 98.62 159 MET A N 1
ATOM 1266 C CA . MET A 1 159 ? -12.414 5.102 5.168 1 98.62 159 MET A CA 1
ATOM 1267 C C . MET A 1 159 ? -13.062 4.562 6.441 1 98.62 159 MET A C 1
ATOM 1269 O O . MET A 1 159 ? -12.406 4.453 7.477 1 98.62 159 MET A O 1
ATOM 1273 N N . ALA A 1 160 ? -14.289 4.25 6.355 1 98.31 160 ALA A N 1
ATOM 1274 C CA . ALA A 1 160 ? -15.016 3.73 7.508 1 98.31 160 ALA A CA 1
ATOM 1275 C C . ALA A 1 160 ? -14.453 2.377 7.945 1 98.31 160 ALA A C 1
ATOM 1277 O O . ALA A 1 160 ? -14.289 2.123 9.141 1 98.31 160 ALA A O 1
ATOM 1278 N N . VAL A 1 161 ? -14.188 1.484 7 1 97.56 161 VAL A N 1
ATOM 1279 C CA . VAL A 1 161 ? -13.641 0.164 7.293 1 97.56 161 VAL A CA 1
ATOM 1280 C C . VAL A 1 161 ? -12.258 0.307 7.934 1 97.56 161 VAL A C 1
ATOM 1282 O O . VAL A 1 161 ? -11.953 -0.357 8.922 1 97.56 161 VAL A O 1
ATOM 1285 N N . GLU A 1 162 ? -11.461 1.143 7.344 1 97.88 162 GLU A N 1
ATOM 1286 C CA . GLU A 1 162 ? -10.133 1.418 7.895 1 97.88 162 GLU A CA 1
ATOM 1287 C C . GLU A 1 162 ? -10.234 1.959 9.32 1 97.88 162 GLU A C 1
ATOM 1289 O O . GLU A 1 162 ? -9.477 1.548 10.195 1 97.88 162 GLU A O 1
ATOM 1294 N N . HIS A 1 163 ? -11.117 2.889 9.492 1 98.31 163 HIS A N 1
ATOM 1295 C CA . HIS A 1 163 ? -11.328 3.52 10.789 1 98.31 163 HIS A CA 1
ATOM 1296 C C . HIS A 1 163 ? -11.781 2.5 11.828 1 98.31 163 HIS A C 1
ATOM 1298 O O . HIS A 1 163 ? -11.359 2.561 12.984 1 98.31 163 HIS A O 1
ATOM 1304 N N . LYS A 1 164 ? -12.641 1.683 11.445 1 96.81 164 LYS A N 1
ATOM 1305 C CA . LYS A 1 164 ? -13.117 0.632 12.344 1 96.81 164 LYS A CA 1
ATOM 1306 C C . LYS A 1 164 ? -11.961 -0.248 12.812 1 96.81 164 LYS A C 1
ATOM 1308 O O . LYS A 1 164 ? -11.891 -0.624 13.984 1 96.81 164 LYS A O 1
ATOM 1313 N N . LYS A 1 165 ? -11.07 -0.51 11.945 1 96.25 165 LYS A N 1
ATOM 1314 C CA . LYS A 1 165 ? -9.953 -1.405 12.242 1 96.25 165 LYS A CA 1
ATOM 1315 C C . LYS A 1 165 ? -8.891 -0.698 13.07 1 96.25 165 LYS A C 1
ATOM 1317 O O . LYS A 1 165 ? -8.32 -1.287 13.992 1 96.25 165 LYS A O 1
ATOM 1322 N N . HIS A 1 166 ? -8.609 0.523 12.766 1 97.81 166 HIS A N 1
ATOM 1323 C CA . HIS A 1 166 ? -7.402 1.132 13.312 1 97.81 166 HIS A CA 1
ATOM 1324 C C . HIS A 1 166 ? -7.742 2.25 14.289 1 97.81 166 HIS A C 1
ATOM 1326 O O . HIS A 1 166 ? -6.918 2.619 15.125 1 97.81 166 HIS A O 1
ATOM 1332 N N . GLY A 1 167 ? -8.93 2.895 14.164 1 98.12 167 GLY A N 1
ATOM 1333 C CA . GLY A 1 167 ? -9.328 3.971 15.055 1 98.12 167 GLY A CA 1
ATOM 1334 C C . GLY A 1 167 ? -8.398 5.168 15 1 98.12 167 GLY A C 1
ATOM 1335 O O . GLY A 1 167 ? -7.973 5.68 16.031 1 98.12 167 GLY A O 1
ATOM 1336 N N . ASP A 1 168 ? -8.148 5.617 13.781 1 98.75 168 ASP A N 1
ATOM 1337 C CA . ASP A 1 168 ? -7.164 6.691 13.711 1 98.75 168 ASP A CA 1
ATOM 1338 C C . ASP A 1 168 ? -7.523 7.703 12.625 1 98.75 168 ASP A C 1
ATOM 1340 O O . ASP A 1 168 ? -6.688 8.508 12.219 1 98.75 168 ASP A O 1
ATOM 1344 N N . ILE A 1 169 ? -8.766 7.688 12.164 1 98.88 169 ILE A N 1
ATOM 1345 C CA . ILE A 1 169 ? -9.125 8.586 11.078 1 98.88 169 ILE A CA 1
ATOM 1346 C C . ILE A 1 169 ? -10.164 9.602 11.562 1 98.88 169 ILE A C 1
ATOM 1348 O O . ILE A 1 169 ? -11.195 9.219 12.117 1 98.88 169 ILE A O 1
ATOM 1352 N N . LEU A 1 170 ? -9.867 10.844 11.398 1 98.88 170 LEU A N 1
ATOM 1353 C CA . LEU A 1 170 ? -10.828 11.938 11.438 1 98.88 170 LEU A CA 1
ATOM 1354 C C . LEU A 1 170 ? -11.273 12.312 10.031 1 98.88 170 LEU A C 1
ATOM 1356 O O . LEU A 1 170 ? -10.438 12.531 9.148 1 98.88 170 LEU A O 1
ATOM 1360 N N . GLN A 1 171 ? -12.578 12.359 9.844 1 98.88 171 GLN A N 1
ATOM 1361 C CA . GLN A 1 171 ? -13.078 12.727 8.523 1 98.88 171 GLN A CA 1
ATOM 1362 C C . GLN A 1 171 ? -14.266 13.688 8.633 1 98.88 171 GLN A C 1
ATOM 1364 O O . GLN A 1 171 ? -15.219 13.414 9.367 1 98.88 171 GLN A O 1
ATOM 1369 N N . TRP A 1 172 ? -14.172 14.773 7.969 1 98.5 172 TRP A N 1
ATOM 1370 C CA . TRP A 1 172 ? -15.273 15.727 7.887 1 98.5 172 TRP A CA 1
ATOM 1371 C C . TRP A 1 172 ? -15.906 15.711 6.5 1 98.5 172 TRP A C 1
ATOM 1373 O O . TRP A 1 172 ? -15.273 15.289 5.527 1 98.5 172 TRP A O 1
ATOM 1383 N N . ASP A 1 173 ? -17.125 16.203 6.426 1 97.38 173 ASP A N 1
ATOM 1384 C CA . ASP A 1 173 ? -17.859 16.203 5.168 1 97.38 173 ASP A CA 1
ATOM 1385 C C . ASP A 1 173 ? -17.578 17.453 4.348 1 97.38 173 ASP A C 1
ATOM 1387 O O . ASP A 1 173 ? -18.5 18.172 3.951 1 97.38 173 ASP A O 1
ATOM 1391 N N . PHE A 1 174 ? -16.406 17.75 4.086 1 96.94 174 PHE A N 1
ATOM 1392 C CA . PHE A 1 174 ? -15.984 18.734 3.1 1 96.94 174 PHE A CA 1
ATOM 1393 C C . PHE A 1 174 ? -15.242 18.078 1.946 1 96.94 174 PHE A C 1
ATOM 1395 O O . PHE A 1 174 ? -14.789 16.938 2.068 1 96.94 174 PHE A O 1
ATOM 1402 N N . GLN A 1 175 ? -15.141 18.766 0.897 1 96.38 175 GLN A N 1
ATOM 1403 C CA . GLN A 1 175 ? -14.461 18.219 -0.271 1 96.38 175 GLN A CA 1
ATOM 1404 C C . GLN A 1 175 ? -12.953 18.469 -0.188 1 96.38 175 GLN A C 1
ATOM 1406 O O . GLN A 1 175 ? -12.516 19.609 0.014 1 96.38 175 GLN A O 1
ATOM 1411 N N . GLU A 1 176 ? -12.211 17.359 -0.378 1 97.88 176 GLU A N 1
ATOM 1412 C CA . GLU A 1 176 ? -10.758 17.484 -0.415 1 97.88 176 GLU A CA 1
ATOM 1413 C C . GLU A 1 176 ? -10.312 18.375 -1.58 1 97.88 176 GLU A C 1
ATOM 1415 O O . GLU A 1 176 ? -10.758 18.172 -2.715 1 97.88 176 GLU A O 1
ATOM 1420 N N . SER A 1 177 ? -9.523 19.328 -1.298 1 96.56 177 SER A N 1
ATOM 1421 C CA . SER A 1 177 ? -8.883 20.188 -2.281 1 96.56 177 SER A CA 1
ATOM 1422 C C . SER A 1 177 ? -7.723 20.969 -1.662 1 96.56 177 SER A C 1
ATOM 1424 O O . SER A 1 177 ? -7.621 21.062 -0.438 1 96.56 177 SER A O 1
ATOM 1426 N N . PHE A 1 178 ? -6.922 21.453 -2.545 1 96.19 178 PHE A N 1
ATOM 1427 C CA . PHE A 1 178 ? -5.801 22.25 -2.059 1 96.19 178 PHE A CA 1
ATOM 1428 C C . PHE A 1 178 ? -6.297 23.469 -1.284 1 96.19 178 PHE A C 1
ATOM 1430 O O . PHE A 1 178 ? -5.75 23.797 -0.232 1 96.19 178 PHE A O 1
ATOM 1437 N N . THR A 1 179 ? -7.348 24.109 -1.688 1 96.12 179 THR A N 1
ATOM 1438 C CA . THR A 1 179 ? -7.855 25.328 -1.068 1 96.12 179 THR A CA 1
ATOM 1439 C C . THR A 1 179 ? -8.539 25.016 0.26 1 96.12 179 THR A C 1
ATOM 1441 O O . THR A 1 179 ? -8.711 25.906 1.098 1 96.12 179 THR A O 1
ATOM 1444 N N . ASN A 1 180 ? -8.891 23.75 0.469 1 97.56 180 ASN A N 1
ATOM 1445 C CA . ASN A 1 180 ? -9.586 23.391 1.695 1 97.56 180 ASN A CA 1
ATOM 1446 C C . ASN A 1 180 ? -8.633 22.812 2.736 1 97.56 180 ASN A C 1
ATOM 1448 O O . ASN A 1 180 ? -9.062 22.281 3.764 1 97.56 180 ASN A O 1
ATOM 1452 N N . LEU A 1 181 ? -7.371 22.922 2.475 1 98.31 181 LEU A N 1
ATOM 1453 C CA . LEU A 1 181 ? -6.398 22.5 3.477 1 98.31 181 LEU A CA 1
ATOM 1454 C C . LEU A 1 181 ? -6.504 23.359 4.734 1 98.31 181 LEU A C 1
ATOM 1456 O O . LEU A 1 181 ? -6.363 22.844 5.848 1 98.31 181 LEU A O 1
ATOM 1460 N N . THR A 1 182 ? -6.715 24.641 4.516 1 98.5 182 THR A N 1
ATOM 1461 C CA . THR A 1 182 ? -6.879 25.531 5.656 1 98.5 182 THR A CA 1
ATOM 1462 C C . THR A 1 182 ? -8.094 25.141 6.488 1 98.5 182 THR A C 1
ATOM 1464 O O . THR A 1 182 ? -8.016 25.062 7.715 1 98.5 182 THR A O 1
ATOM 1467 N N . LEU A 1 183 ? -9.188 24.922 5.773 1 98.25 183 LEU A N 1
ATOM 1468 C CA . LEU A 1 183 ? -10.383 24.453 6.457 1 98.25 183 LEU A CA 1
ATOM 1469 C C . LEU A 1 183 ? -10.094 23.188 7.258 1 98.25 183 LEU A C 1
ATOM 1471 O O . LEU A 1 183 ? -10.492 23.078 8.422 1 98.25 183 LEU A O 1
ATOM 1475 N N . LYS A 1 184 ? -9.414 22.266 6.668 1 98.56 184 LYS A N 1
ATOM 1476 C CA . LYS A 1 184 ? -9.023 21.016 7.316 1 98.56 184 LYS A CA 1
ATOM 1477 C C . LYS A 1 184 ? -8.258 21.297 8.609 1 98.56 184 LYS A C 1
ATOM 1479 O O . LYS A 1 184 ? -8.523 20.672 9.641 1 98.56 184 LYS A O 1
ATOM 1484 N N . GLN A 1 185 ? -7.348 22.25 8.555 1 98.44 185 GLN A N 1
ATOM 1485 C CA . GLN A 1 185 ? -6.539 22.594 9.719 1 98.44 185 GLN A CA 1
ATOM 1486 C C . GLN A 1 185 ? -7.406 23.188 10.836 1 98.44 185 GLN A C 1
ATOM 1488 O O . GLN A 1 185 ? -7.246 22.828 12 1 98.44 185 GLN A O 1
ATOM 1493 N N . VAL A 1 186 ? -8.289 24.031 10.492 1 98.56 186 VAL A N 1
ATOM 1494 C CA . VAL A 1 186 ? -9.117 24.719 11.477 1 98.56 186 VAL A CA 1
ATOM 1495 C C . VAL A 1 186 ? -10.047 23.703 12.156 1 98.56 186 VAL A C 1
ATOM 1497 O O . VAL A 1 186 ? -10.211 23.734 13.375 1 98.56 186 VAL A O 1
ATOM 1500 N N . LEU A 1 187 ? -10.617 22.844 11.328 1 98.44 187 LEU A N 1
ATOM 1501 C CA . LEU A 1 187 ? -11.477 21.797 11.867 1 98.44 187 LEU A CA 1
ATOM 1502 C C . LEU A 1 187 ? -10.703 20.891 12.82 1 98.44 187 LEU A C 1
ATOM 1504 O O . LEU A 1 187 ? -11.211 20.5 13.875 1 98.44 187 LEU A O 1
ATOM 1508 N N . PHE A 1 188 ? -9.531 20.562 12.469 1 98.75 188 PHE A N 1
ATOM 1509 C CA . PHE A 1 188 ? -8.68 19.734 13.305 1 98.75 188 PHE A CA 1
ATOM 1510 C C . PHE A 1 188 ? -8.359 20.422 14.625 1 98.75 188 PHE A C 1
ATOM 1512 O O . PHE A 1 188 ? -8.414 19.812 15.688 1 98.75 188 PHE A O 1
ATOM 1519 N N . LEU A 1 189 ? -7.965 21.672 14.547 1 98.69 189 LEU A N 1
ATOM 1520 C CA . LEU A 1 189 ? -7.645 22.422 15.758 1 98.69 189 LEU A CA 1
ATOM 1521 C C . LEU A 1 189 ? -8.844 22.469 16.703 1 98.69 189 LEU A C 1
ATOM 1523 O O . LEU A 1 189 ? -8.688 22.422 17.922 1 98.69 189 LEU A O 1
ATOM 1527 N N . GLU A 1 190 ? -10 22.609 16.125 1 98 190 GLU A N 1
ATOM 1528 C CA . GLU A 1 190 ? -11.219 22.531 16.938 1 98 190 GLU A CA 1
ATOM 1529 C C . GLU A 1 190 ? -11.344 21.188 17.625 1 98 190 GLU A C 1
ATOM 1531 O O . GLU A 1 190 ? -11.672 21.109 18.812 1 98 190 GLU A O 1
ATOM 1536 N N . TRP A 1 191 ? -11.07 20.141 16.875 1 97.81 191 TRP A N 1
ATOM 1537 C CA . TRP A 1 191 ? -11.133 18.797 17.422 1 97.81 191 TRP A CA 1
ATOM 1538 C C . TRP A 1 191 ? -10.133 18.625 18.562 1 97.81 191 TRP A C 1
ATOM 1540 O O . TRP A 1 191 ? -10.445 18.016 19.578 1 97.81 191 TRP A O 1
ATOM 1550 N N . VAL A 1 192 ? -8.938 19.156 18.375 1 98.25 192 VAL A N 1
ATOM 1551 C CA . VAL A 1 192 ? -7.902 19.078 19.406 1 98.25 192 VAL A CA 1
ATOM 1552 C C . VAL A 1 192 ? -8.383 19.75 20.688 1 98.25 192 VAL A C 1
ATOM 1554 O O . VAL A 1 192 ? -8.234 19.203 21.781 1 98.25 192 VAL A O 1
ATOM 1557 N N . LYS A 1 193 ? -8.945 20.906 20.562 1 96.94 193 LYS A N 1
ATOM 1558 C CA . LYS A 1 193 ? -9.453 21.656 21.703 1 96.94 193 LYS A CA 1
ATOM 1559 C C . LYS A 1 193 ? -10.484 20.844 22.484 1 96.94 193 LYS A C 1
ATOM 1561 O O . LYS A 1 193 ? -10.516 20.875 23.719 1 96.94 193 LYS A O 1
ATOM 1566 N N . GLU A 1 194 ? -11.227 20.109 21.781 1 95.62 194 GLU A N 1
ATOM 1567 C CA . GLU A 1 194 ? -12.344 19.391 22.406 1 95.62 194 GLU A CA 1
ATOM 1568 C C . GLU A 1 194 ? -11.891 18.031 22.938 1 95.62 194 GLU A C 1
ATOM 1570 O O . GLU A 1 194 ? -12.297 17.625 24.031 1 95.62 194 GLU A O 1
ATOM 1575 N N . CYS A 1 195 ? -11.008 17.328 22.203 1 96.31 195 CYS A N 1
ATOM 1576 C CA . CYS A 1 195 ? -10.773 15.922 22.469 1 96.31 195 CYS A CA 1
ATOM 1577 C C . CYS A 1 195 ? -9.375 15.703 23.047 1 96.31 195 CYS A C 1
ATOM 1579 O O . CYS A 1 195 ? -9.125 14.703 23.719 1 96.31 195 CYS A O 1
ATOM 1581 N N . CYS A 1 196 ? -8.484 16.641 22.781 1 97.12 196 CYS A N 1
ATOM 1582 C CA . CYS A 1 196 ? -7.102 16.5 23.25 1 97.12 196 CYS A CA 1
ATOM 1583 C C . CYS A 1 196 ? -6.578 17.828 23.781 1 97.12 196 CYS A C 1
ATOM 1585 O O . CYS A 1 196 ? -5.508 18.297 23.375 1 97.12 196 CYS A O 1
ATOM 1587 N N . PRO A 1 197 ? -7.254 18.422 24.734 1 96.06 197 PRO A N 1
ATOM 1588 C CA . PRO A 1 197 ? -6.945 19.797 25.109 1 96.06 197 PRO A CA 1
ATOM 1589 C C . PRO A 1 197 ? -5.594 19.938 25.797 1 96.06 197 PRO A C 1
ATOM 1591 O O . PRO A 1 197 ? -5.039 21.031 25.875 1 96.06 197 PRO A O 1
ATOM 1594 N N . ARG A 1 198 ? -5.027 18.844 26.297 1 96.44 198 ARG A N 1
ATOM 1595 C CA . ARG A 1 198 ? -3.793 18.953 27.078 1 96.44 198 ARG A CA 1
ATOM 1596 C C . ARG A 1 198 ? -2.656 18.203 26.391 1 96.44 198 ARG A C 1
ATOM 1598 O O . ARG A 1 198 ? -1.652 17.875 27.031 1 96.44 198 ARG A O 1
ATOM 1605 N N . VAL A 1 199 ? -2.861 17.859 25.109 1 98.12 199 VAL A N 1
ATOM 1606 C CA . VAL A 1 199 ? -1.773 17.234 24.359 1 98.12 199 VAL A CA 1
ATOM 1607 C C . VAL A 1 199 ? -0.53 18.125 24.422 1 98.12 199 VAL A C 1
ATOM 1609 O O . VAL A 1 199 ? -0.628 19.344 24.344 1 98.12 199 VAL A O 1
ATOM 1612 N N . ARG A 1 200 ? 0.601 17.562 24.531 1 98 200 ARG A N 1
ATOM 1613 C CA . ARG A 1 200 ? 1.786 18.375 24.812 1 98 200 ARG A CA 1
ATOM 1614 C C . ARG A 1 200 ? 2.363 18.953 23.531 1 98 200 ARG A C 1
ATOM 1616 O O . ARG A 1 200 ? 2.576 20.172 23.422 1 98 200 ARG A O 1
ATOM 1623 N N . PHE A 1 201 ? 2.617 18.078 22.547 1 98.75 201 PHE A N 1
ATOM 1624 C CA . PHE A 1 201 ? 3.164 18.531 21.266 1 98.75 201 PHE A CA 1
ATOM 1625 C C . PHE A 1 201 ? 2.436 17.875 20.109 1 98.75 201 PHE A C 1
ATOM 1627 O O . PHE A 1 201 ? 1.783 16.844 20.281 1 98.75 201 PHE A O 1
ATOM 1634 N N . LEU A 1 202 ? 2.531 18.531 18.953 1 98.81 202 LEU A N 1
ATOM 1635 C CA . LEU A 1 202 ? 1.945 18 17.719 1 98.81 202 LEU A CA 1
ATOM 1636 C C . LEU A 1 202 ? 2.947 18.062 16.578 1 98.81 202 LEU A C 1
ATOM 1638 O O . LEU A 1 202 ? 3.76 18.984 16.5 1 98.81 202 LEU A O 1
ATOM 1642 N N . LEU A 1 203 ? 2.943 17.047 15.781 1 98.81 203 LEU A N 1
ATOM 1643 C CA . LEU A 1 203 ? 3.416 17.156 14.406 1 98.81 203 LEU A CA 1
ATOM 1644 C C . LEU A 1 203 ? 2.248 17.328 13.438 1 98.81 203 LEU A C 1
ATOM 1646 O O . LEU A 1 203 ? 1.306 16.531 13.453 1 98.81 203 LEU A O 1
ATOM 1650 N N . ASN A 1 204 ? 2.209 18.344 12.68 1 98.62 204 ASN A N 1
ATOM 1651 C CA . ASN A 1 204 ? 1.262 18.562 11.586 1 98.62 204 ASN A CA 1
ATOM 1652 C C . ASN A 1 204 ? 1.93 18.406 10.227 1 98.62 204 ASN A C 1
ATOM 1654 O O . ASN A 1 204 ? 2.725 19.25 9.82 1 98.62 204 ASN A O 1
ATOM 1658 N N . GLY A 1 205 ? 1.644 17.281 9.555 1 97.81 205 GLY A N 1
ATOM 1659 C CA . GLY A 1 205 ? 2.406 17.016 8.344 1 97.81 205 GLY A CA 1
ATOM 1660 C C . GLY A 1 205 ? 1.603 16.281 7.285 1 97.81 205 GLY A C 1
ATOM 1661 O O . GLY A 1 205 ? 0.464 15.875 7.527 1 97.81 205 GLY A O 1
ATOM 1662 N N . ASP A 1 206 ? 2.209 16.156 6.043 1 97.75 206 ASP A N 1
ATOM 1663 C CA . ASP A 1 206 ? 1.629 15.43 4.922 1 97.75 206 ASP A CA 1
ATOM 1664 C C . ASP A 1 206 ? 1.891 13.93 5.055 1 97.75 206 ASP A C 1
ATOM 1666 O O . ASP A 1 206 ? 2.727 13.508 5.855 1 97.75 206 ASP A O 1
ATOM 1670 N N . ASP A 1 207 ? 1.186 13.164 4.258 1 98.25 207 ASP A N 1
ATOM 1671 C CA . ASP A 1 207 ? 1.31 11.711 4.387 1 98.25 207 ASP A CA 1
ATOM 1672 C C . ASP A 1 207 ? 2.443 11.18 3.512 1 98.25 207 ASP A C 1
ATOM 1674 O O . ASP A 1 207 ? 2.652 9.969 3.432 1 98.25 207 ASP A O 1
ATOM 1678 N N . ASP A 1 208 ? 3.201 12.07 2.834 1 97.12 208 ASP A N 1
ATOM 1679 C CA . ASP A 1 208 ? 4.32 11.602 2.02 1 97.12 208 ASP A CA 1
ATOM 1680 C C . ASP A 1 208 ? 5.648 12.117 2.564 1 97.12 208 ASP A C 1
ATOM 1682 O O . ASP A 1 208 ? 6.648 12.156 1.844 1 97.12 208 ASP A O 1
ATOM 1686 N N . ILE A 1 209 ? 5.633 12.555 3.852 1 97.12 209 ILE A N 1
ATOM 1687 C CA . ILE A 1 209 ? 6.887 12.945 4.484 1 97.12 209 ILE A CA 1
ATOM 1688 C C . ILE A 1 209 ? 7.504 11.75 5.203 1 97.12 209 ILE A C 1
ATOM 1690 O O . ILE A 1 209 ? 6.797 10.805 5.57 1 97.12 209 ILE A O 1
ATOM 1694 N N . PHE A 1 210 ? 8.836 11.773 5.312 1 96.31 210 PHE A N 1
ATOM 1695 C CA . PHE A 1 210 ? 9.523 10.953 6.305 1 96.31 210 PHE A CA 1
ATOM 1696 C C . PHE A 1 210 ? 9.766 11.75 7.582 1 96.31 210 PHE A C 1
ATOM 1698 O O . PHE A 1 210 ? 10.523 12.727 7.578 1 96.31 210 PHE A O 1
ATOM 1705 N N . ALA A 1 211 ? 9.094 11.367 8.609 1 97.94 211 ALA A N 1
ATOM 1706 C CA . ALA A 1 211 ? 9.242 12.008 9.922 1 97.94 211 ALA A CA 1
ATOM 1707 C C . ALA A 1 211 ? 9.953 11.078 10.898 1 97.94 211 ALA A C 1
ATOM 1709 O O . ALA A 1 211 ? 9.438 10.016 11.25 1 97.94 211 ALA A O 1
ATOM 1710 N N . HIS A 1 212 ? 11.125 11.484 11.297 1 97.75 212 HIS A N 1
ATOM 1711 C CA . HIS A 1 212 ? 11.836 10.703 12.305 1 97.75 212 HIS A CA 1
ATOM 1712 C C . HIS A 1 212 ? 11.289 10.977 13.703 1 97.75 212 HIS A C 1
ATOM 1714 O O . HIS A 1 212 ? 11.883 11.75 14.461 1 97.75 212 HIS A O 1
ATOM 1720 N N . THR A 1 213 ? 10.25 10.289 14.062 1 98.5 213 THR A N 1
ATOM 1721 C CA . THR A 1 213 ? 9.477 10.625 15.25 1 98.5 213 THR A CA 1
ATOM 1722 C C . THR A 1 213 ? 10.258 10.305 16.516 1 98.5 213 THR A C 1
ATOM 1724 O O . THR A 1 213 ? 10.008 10.891 17.578 1 98.5 213 THR A O 1
ATOM 1727 N N . ASP A 1 214 ? 11.266 9.391 16.453 1 97.69 214 ASP A N 1
ATOM 1728 C CA . ASP A 1 214 ? 12.172 9.203 17.578 1 97.69 214 ASP A CA 1
ATOM 1729 C C . ASP A 1 214 ? 12.984 10.469 17.859 1 97.69 214 ASP A C 1
ATOM 1731 O O . ASP A 1 214 ? 13.07 10.914 19 1 97.69 214 ASP A O 1
ATOM 1735 N N . ASN A 1 215 ? 13.508 10.961 16.766 1 97.81 215 ASN A N 1
ATOM 1736 C CA . ASN A 1 215 ? 14.281 12.195 16.891 1 97.81 215 ASN A CA 1
ATOM 1737 C C . ASN A 1 215 ? 13.406 13.359 17.359 1 97.81 215 ASN A C 1
ATOM 1739 O O . ASN A 1 215 ? 13.867 14.234 18.078 1 97.81 215 ASN A O 1
ATOM 1743 N N . MET A 1 216 ? 12.172 13.375 16.953 1 98.25 216 MET A N 1
ATOM 1744 C CA . MET A 1 216 ? 11.258 14.438 17.359 1 98.25 216 MET A CA 1
ATOM 1745 C C . MET A 1 216 ? 11 14.391 18.859 1 98.25 216 MET A C 1
ATOM 1747 O O . MET A 1 216 ? 10.969 15.43 19.531 1 98.25 216 MET A O 1
ATOM 1751 N N . VAL A 1 217 ? 10.797 13.219 19.328 1 97.94 217 VAL A N 1
ATOM 1752 C CA . VAL A 1 217 ? 10.602 13.07 20.781 1 97.94 217 VAL A CA 1
ATOM 1753 C C . VAL A 1 217 ? 11.836 13.57 21.516 1 97.94 217 VAL A C 1
ATOM 1755 O O . VAL A 1 217 ? 11.727 14.328 22.484 1 97.94 217 VAL A O 1
ATOM 1758 N N . ASP A 1 218 ? 13.031 13.188 21.031 1 96.69 218 ASP A N 1
ATOM 1759 C CA . ASP A 1 218 ? 14.273 13.633 21.641 1 96.69 218 ASP A CA 1
ATOM 1760 C C . ASP A 1 218 ? 14.367 15.156 21.641 1 96.69 218 ASP A C 1
ATOM 1762 O O . ASP A 1 218 ? 14.703 15.766 22.656 1 96.69 218 ASP A O 1
ATOM 1766 N N . TYR A 1 219 ? 14.102 15.727 20.578 1 97.19 219 TYR A N 1
ATOM 1767 C CA . TYR A 1 219 ? 14.164 17.172 20.438 1 97.19 219 TYR A CA 1
ATOM 1768 C C . TYR A 1 219 ? 13.195 17.8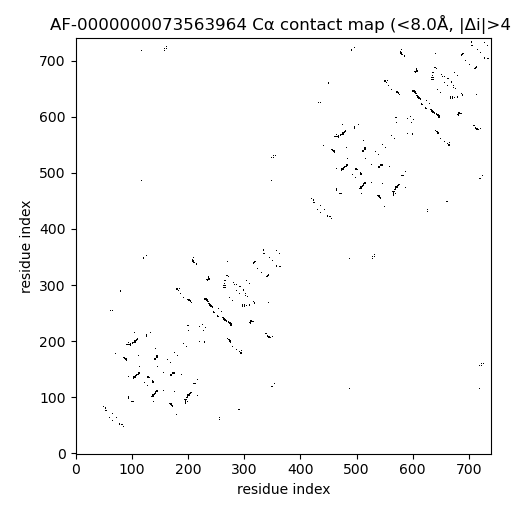59 21.391 1 97.19 219 TYR A C 1
ATOM 1770 O O . TYR A 1 219 ? 13.578 18.766 22.141 1 97.19 219 TYR A O 1
ATOM 1778 N N . LEU A 1 220 ? 11.953 17.391 21.391 1 97.94 220 LEU A N 1
ATOM 1779 C CA . LEU A 1 220 ? 10.898 18.047 22.156 1 97.94 220 LEU A CA 1
ATOM 1780 C C . LEU A 1 220 ? 11.109 17.859 23.656 1 97.94 220 LEU A C 1
ATOM 1782 O O . LEU A 1 220 ? 10.773 18.75 24.438 1 97.94 220 LEU A O 1
ATOM 1786 N N . GLN A 1 221 ? 11.656 16.75 24.031 1 96.06 221 GLN A N 1
ATOM 1787 C CA . GLN A 1 221 ? 12.008 16.547 25.422 1 96.06 221 GLN A CA 1
ATOM 1788 C C . GLN A 1 221 ? 13.141 17.469 25.844 1 96.06 221 GLN A C 1
ATOM 1790 O O . GLN A 1 221 ? 13.305 17.766 27.031 1 96.06 221 GLN A O 1
ATOM 1795 N N . GLY A 1 222 ? 13.891 17.859 24.875 1 93.5 222 GLY A N 1
ATOM 1796 C CA . GLY A 1 222 ? 15.047 18.703 25.141 1 93.5 222 GLY A CA 1
ATOM 1797 C C . GLY A 1 222 ? 14.719 20.172 25.188 1 93.5 222 GLY A C 1
ATOM 1798 O O . GLY A 1 222 ? 15.562 21 25.562 1 93.5 222 GLY A O 1
ATOM 1799 N N . VAL A 1 223 ? 13.531 20.531 24.734 1 90.69 223 VAL A N 1
ATOM 1800 C CA . VAL A 1 223 ? 13.133 21.938 24.766 1 90.69 223 VAL A CA 1
ATOM 1801 C C . VAL A 1 223 ? 12.945 22.375 26.219 1 90.69 223 VAL A C 1
ATOM 1803 O O . VAL A 1 223 ? 11.969 22 26.875 1 90.69 223 VAL A O 1
ATOM 1806 N N . HIS A 1 224 ? 13.875 23.109 26.719 1 86.62 224 HIS A N 1
ATOM 1807 C CA . HIS A 1 224 ? 13.922 23.5 28.125 1 86.62 224 HIS A CA 1
ATOM 1808 C C . HIS A 1 224 ? 12.688 24.297 28.531 1 86.62 224 HIS A C 1
ATOM 1810 O O . HIS A 1 224 ? 12.289 25.234 27.812 1 86.62 224 HIS A O 1
ATOM 1816 N N . GLY A 1 225 ? 12.086 23.906 29.562 1 84.81 225 GLY A N 1
ATOM 1817 C CA . GLY A 1 225 ? 10.992 24.656 30.172 1 84.81 225 GLY A CA 1
ATOM 1818 C C . GLY A 1 225 ? 9.664 24.422 29.469 1 84.81 225 GLY A C 1
ATOM 1819 O O . GLY A 1 225 ? 8.695 25.141 29.719 1 84.81 225 GLY A O 1
ATOM 1820 N N . ASN A 1 226 ? 9.609 23.469 28.562 1 87.44 226 ASN A N 1
ATOM 1821 C CA . ASN A 1 226 ? 8.375 23.234 27.812 1 87.44 226 ASN A CA 1
ATOM 1822 C C . ASN A 1 226 ? 7.984 21.75 27.828 1 87.44 226 ASN A C 1
ATOM 1824 O O . ASN A 1 226 ? 7.508 21.219 26.828 1 87.44 226 ASN A O 1
ATOM 1828 N N . ASP A 1 227 ? 8.203 21.125 28.922 1 83.19 227 ASP A N 1
ATOM 1829 C CA . ASP A 1 227 ? 7.984 19.688 29.031 1 83.19 227 ASP A CA 1
ATOM 1830 C C . ASP A 1 227 ? 6.508 19.344 28.844 1 83.19 227 ASP A C 1
ATOM 1832 O O . ASP A 1 227 ? 6.172 18.297 28.297 1 83.19 227 ASP A O 1
ATOM 1836 N N . GLY A 1 228 ? 5.75 20.25 29.219 1 86.69 228 GLY A N 1
ATOM 1837 C CA . GLY A 1 228 ? 4.32 20 29.156 1 86.69 228 GLY A CA 1
ATOM 1838 C C . GLY A 1 228 ? 3.668 20.531 27.906 1 86.69 228 GLY A C 1
ATOM 1839 O O . GLY A 1 228 ? 2.471 20.344 27.672 1 86.69 228 GLY A O 1
ATOM 1840 N N . GLY A 1 229 ? 4.473 21.234 27.062 1 94.25 229 GLY A N 1
ATOM 1841 C CA . GLY A 1 229 ? 3.896 21.844 25.875 1 94.25 229 GLY A CA 1
ATOM 1842 C C . GLY A 1 229 ? 3.027 23.047 26.203 1 94.25 229 GLY A C 1
ATOM 1843 O O . GLY A 1 229 ? 2.09 23.359 25.453 1 94.25 229 GLY A O 1
ATOM 1844 N N . ASP A 1 230 ? 3.279 23.688 27.328 1 95.44 230 ASP A N 1
ATOM 1845 C CA . ASP A 1 230 ? 2.432 24.766 27.828 1 95.44 230 ASP A CA 1
ATOM 1846 C C . ASP A 1 230 ? 2.971 26.125 27.406 1 95.44 230 ASP A C 1
ATOM 1848 O O . ASP A 1 230 ? 2.408 27.172 27.766 1 95.44 230 ASP A O 1
ATOM 1852 N N . LYS A 1 231 ? 4.098 26.125 26.703 1 97.31 231 LYS A N 1
ATOM 1853 C CA . LYS A 1 231 ? 4.656 27.344 26.141 1 97.31 231 LYS A CA 1
ATOM 1854 C C . LYS A 1 231 ? 4.66 27.297 24.609 1 97.31 231 LYS A C 1
ATOM 1856 O O . LYS A 1 231 ? 4.539 26.219 24.016 1 97.31 231 LYS A O 1
ATOM 1861 N N . HIS A 1 232 ? 4.859 28.453 24.078 1 98.19 232 HIS A N 1
ATOM 1862 C CA . HIS A 1 232 ? 4.797 28.578 22.625 1 98.19 232 HIS A CA 1
ATOM 1863 C C . HIS A 1 232 ? 5.949 27.828 21.969 1 98.19 232 HIS A C 1
ATOM 1865 O O . HIS A 1 232 ? 7.105 27.969 22.375 1 98.19 232 HIS A O 1
ATOM 1871 N N . LEU A 1 233 ? 5.586 27 21.109 1 98.5 233 LEU A N 1
ATOM 1872 C CA . LEU A 1 233 ? 6.5 26.391 20.156 1 98.5 233 LEU A CA 1
ATOM 1873 C C . LEU A 1 233 ? 5.824 26.203 18.797 1 98.5 233 LEU A C 1
ATOM 1875 O O . LEU A 1 233 ? 4.707 25.688 18.734 1 98.5 233 LEU A O 1
ATOM 1879 N N . PHE A 1 234 ? 6.363 26.703 17.781 1 98.75 234 PHE A N 1
ATOM 1880 C CA . PHE A 1 234 ? 6.02 26.5 16.375 1 98.75 234 PHE A CA 1
ATOM 1881 C C . PHE A 1 234 ? 7.27 26.5 15.508 1 98.75 234 PHE A C 1
ATOM 1883 O O . PHE A 1 234 ? 7.852 27.547 15.25 1 98.75 234 PHE A O 1
ATOM 1890 N N . THR A 1 235 ? 7.625 25.25 15.078 1 98.5 235 THR A N 1
ATOM 1891 C CA . THR A 1 235 ? 8.953 25.172 14.484 1 98.5 235 THR A CA 1
ATOM 1892 C C . THR A 1 235 ? 8.953 24.25 13.273 1 98.5 235 THR A C 1
ATOM 1894 O O . THR A 1 235 ? 8.164 23.297 13.211 1 98.5 235 THR A O 1
ATOM 1897 N N . GLY A 1 236 ? 9.664 24.516 12.281 1 98.19 236 GLY A N 1
ATOM 1898 C CA . GLY A 1 236 ? 9.828 23.781 11.031 1 98.19 236 GLY A CA 1
ATOM 1899 C C . GLY A 1 236 ? 10.75 24.484 10.047 1 98.19 236 GLY A C 1
ATOM 1900 O O . GLY A 1 236 ? 11.773 25.062 10.445 1 98.19 236 GLY A O 1
ATOM 1901 N N . ALA A 1 237 ? 10.461 24.312 8.805 1 97.81 237 ALA A N 1
ATOM 1902 C CA . ALA A 1 237 ? 11.156 25.094 7.781 1 97.81 237 ALA A CA 1
ATOM 1903 C C . ALA A 1 237 ? 10.578 26.5 7.68 1 97.81 237 ALA A C 1
ATOM 1905 O O . ALA A 1 237 ? 9.5 26.703 7.113 1 97.81 237 ALA A O 1
ATOM 1906 N N . LEU A 1 238 ? 11.359 27.406 8.148 1 98.06 238 LEU A N 1
ATOM 1907 C CA . LEU A 1 238 ? 10.883 28.781 8.297 1 98.06 238 LEU A CA 1
ATOM 1908 C C . LEU A 1 238 ? 10.82 29.484 6.941 1 98.06 238 LEU A C 1
ATOM 1910 O O . LEU A 1 238 ? 11.781 29.453 6.172 1 98.06 238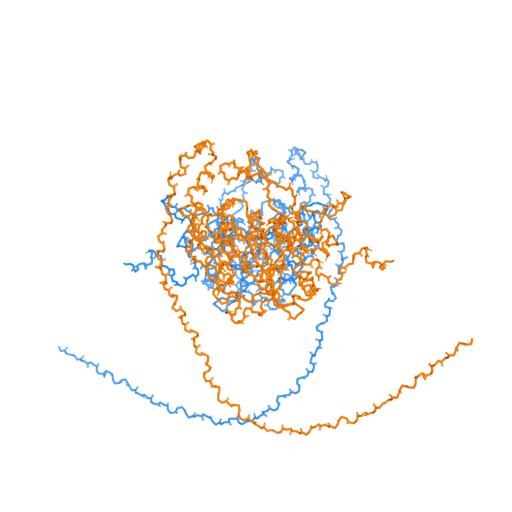 LEU A O 1
ATOM 1914 N N . MET A 1 239 ? 9.656 30.047 6.645 1 97.38 239 MET A N 1
ATOM 1915 C CA . MET A 1 239 ? 9.391 30.859 5.469 1 97.38 239 MET A CA 1
ATOM 1916 C C . MET A 1 239 ? 9.211 32.344 5.859 1 97.38 239 MET A C 1
ATOM 1918 O O . MET A 1 239 ? 8.227 32.688 6.508 1 97.38 239 MET A O 1
ATOM 1922 N N . GLU A 1 240 ? 10.102 33.094 5.445 1 97.12 240 GLU A N 1
ATOM 1923 C CA . GLU A 1 240 ? 10.055 34.531 5.723 1 97.12 240 GLU A CA 1
ATOM 1924 C C . GLU A 1 240 ? 10.156 35.344 4.438 1 97.12 240 GLU A C 1
ATOM 1926 O O . GLU A 1 240 ? 10.82 34.938 3.486 1 97.12 240 GLU A O 1
ATOM 1931 N N . GLY A 1 241 ? 9.531 36.469 4.465 1 95.56 241 GLY A N 1
ATOM 1932 C CA . GLY A 1 241 ? 9.609 37.375 3.314 1 95.56 241 GLY A CA 1
ATOM 1933 C C . GLY A 1 241 ? 8.875 36.844 2.098 1 95.56 241 GLY A C 1
ATOM 1934 O O . GLY A 1 241 ? 9.195 37.188 0.964 1 95.56 241 GLY A O 1
ATOM 1935 N N . THR A 1 242 ? 7.988 35.969 2.377 1 96.75 242 THR A N 1
ATOM 1936 C CA . THR A 1 242 ? 7.211 35.406 1.273 1 96.75 242 THR A CA 1
ATOM 1937 C C . THR A 1 242 ? 5.906 36.188 1.086 1 96.75 242 THR A C 1
ATOM 1939 O O . THR A 1 242 ? 5.531 37 1.934 1 96.75 242 THR A O 1
ATOM 1942 N N . GLY A 1 243 ? 5.285 35.938 -0.087 1 97.19 243 GLY A N 1
ATOM 1943 C CA . GLY A 1 243 ? 3.998 36.531 -0.402 1 97.19 243 GLY A CA 1
ATOM 1944 C C . GLY A 1 243 ? 3.152 35.688 -1.331 1 97.19 243 GLY A C 1
ATOM 1945 O O . GLY A 1 243 ? 3.559 34.594 -1.718 1 97.19 243 GLY A O 1
ATOM 1946 N N . PRO A 1 244 ? 2.008 36.25 -1.66 1 98 244 PRO A N 1
ATOM 1947 C CA . PRO A 1 244 ? 1.112 35.5 -2.541 1 98 244 PRO A CA 1
ATOM 1948 C C . PRO A 1 244 ? 1.703 35.281 -3.932 1 98 244 PRO A C 1
ATOM 1950 O O . PRO A 1 244 ? 2.373 36.188 -4.469 1 98 244 PRO A O 1
ATOM 1953 N N . VAL A 1 245 ? 1.52 34.094 -4.465 1 97.44 245 VAL A N 1
ATOM 1954 C CA . VAL A 1 245 ? 1.874 33.781 -5.848 1 97.44 245 VAL A CA 1
ATOM 1955 C C . VAL A 1 245 ? 0.824 34.375 -6.793 1 97.44 245 VAL A C 1
ATOM 1957 O O . VAL A 1 245 ? -0.37 34.094 -6.648 1 97.44 245 VAL A O 1
ATOM 1960 N N . ARG A 1 246 ? 1.239 35.125 -7.746 1 96.75 246 ARG A N 1
ATOM 1961 C CA . ARG A 1 246 ? 0.306 35.812 -8.633 1 96.75 246 ARG A CA 1
ATOM 1962 C C . ARG A 1 246 ? 0.293 35.188 -10.016 1 96.75 246 ARG A C 1
ATOM 1964 O O . ARG A 1 246 ? -0.448 35.625 -10.898 1 96.75 246 ARG A O 1
ATOM 1971 N N . GLU A 1 247 ? 1.06 34.156 -10.141 1 94.31 247 GLU A N 1
ATOM 1972 C CA . GLU A 1 247 ? 1.061 33.375 -11.359 1 94.31 247 GLU A CA 1
ATOM 1973 C C . GLU A 1 247 ? 0.065 32.219 -11.266 1 94.31 247 GLU A C 1
ATOM 1975 O O . GLU A 1 247 ? -0.174 31.672 -10.18 1 94.31 247 GLU A O 1
ATOM 1980 N N . ASN A 1 248 ? -0.328 31.828 -12.43 1 90.62 248 ASN A N 1
ATOM 1981 C CA . ASN A 1 248 ? -1.372 30.797 -12.484 1 90.62 248 ASN A CA 1
ATOM 1982 C C . ASN A 1 248 ? -0.81 29.406 -12.211 1 90.62 248 ASN A C 1
ATOM 1984 O O . ASN A 1 248 ? -0.411 28.703 -13.141 1 90.62 248 ASN A O 1
ATOM 1988 N N . ASN A 1 249 ? -0.856 28.922 -11.07 1 93.75 249 ASN A N 1
ATOM 1989 C CA . ASN A 1 249 ? -0.546 27.578 -10.594 1 93.75 249 ASN A CA 1
ATOM 1990 C C . ASN A 1 249 ? -1.326 27.234 -9.32 1 93.75 249 ASN A C 1
ATOM 1992 O O . ASN A 1 249 ? -2.221 27.984 -8.922 1 93.75 249 ASN A O 1
ATOM 1996 N N . LYS A 1 250 ? -1.095 26.172 -8.75 1 92.25 250 LYS A N 1
ATOM 1997 C CA . LYS A 1 250 ? -1.93 25.703 -7.648 1 92.25 250 LYS A CA 1
ATOM 1998 C C . LYS A 1 250 ? -1.805 26.625 -6.438 1 92.25 250 LYS A C 1
ATOM 2000 O O . LYS A 1 250 ? -2.678 26.641 -5.566 1 92.25 250 LYS A O 1
ATOM 2005 N N . TYR A 1 251 ? -0.767 27.5 -6.406 1 95.56 251 TYR A N 1
ATOM 2006 C CA . TYR A 1 251 ? -0.51 28.391 -5.273 1 95.56 251 TYR A CA 1
ATOM 2007 C C . TYR A 1 251 ? -1.038 29.781 -5.543 1 95.56 251 TYR A C 1
ATOM 2009 O O . TYR A 1 251 ? -0.859 30.688 -4.723 1 95.56 251 TYR A O 1
ATOM 2017 N N . PHE A 1 252 ? -1.691 29.938 -6.668 1 97.38 252 PHE A N 1
ATOM 2018 C CA . PHE A 1 252 ? -2.16 31.25 -7.098 1 97.38 252 PHE A CA 1
ATOM 2019 C C . PHE A 1 252 ? -3.129 31.828 -6.082 1 97.38 252 PHE A C 1
ATOM 2021 O O . PHE A 1 252 ? -4.113 31.188 -5.711 1 97.38 252 PHE A O 1
ATOM 2028 N N . VAL A 1 253 ? -2.832 33.125 -5.66 1 98.06 253 VAL A N 1
ATOM 2029 C CA . VAL A 1 253 ? -3.693 33.906 -4.777 1 98.06 253 VAL A CA 1
ATOM 2030 C C . VAL A 1 253 ? -3.91 35.281 -5.367 1 98.06 253 VAL A C 1
ATOM 2032 O O . VAL A 1 253 ? -2.994 36.125 -5.379 1 98.06 253 VAL A O 1
ATOM 2035 N N . PRO A 1 254 ? -5.141 35.531 -5.793 1 97.25 254 PRO A N 1
ATOM 2036 C CA . PRO A 1 254 ? -5.41 36.844 -6.414 1 97.25 254 PRO A CA 1
ATOM 2037 C C . PRO A 1 254 ? -5.496 37.969 -5.395 1 97.25 254 PRO A C 1
ATOM 2039 O O . PRO A 1 254 ? -5.641 37.719 -4.195 1 97.25 254 PRO A O 1
ATOM 2042 N N . VAL A 1 255 ? -5.426 39.188 -5.859 1 96.62 255 VAL A N 1
ATOM 2043 C CA . VAL A 1 255 ? -5.449 40.375 -5.012 1 96.62 255 VAL A CA 1
ATOM 2044 C C . VAL A 1 255 ? -6.801 40.469 -4.305 1 96.62 255 VAL A C 1
ATOM 2046 O O . VAL A 1 255 ? -6.898 41.062 -3.215 1 96.62 255 VAL A O 1
ATOM 2049 N N . GLN A 1 256 ? -7.883 39.875 -4.867 1 95.69 256 GLN A N 1
ATOM 2050 C CA . GLN A 1 256 ? -9.219 39.844 -4.281 1 95.69 256 GLN A CA 1
ATOM 2051 C C . GLN A 1 256 ? -9.242 39.062 -2.969 1 95.69 256 GLN A C 1
ATOM 2053 O O . GLN A 1 256 ? -10.062 39.344 -2.092 1 95.69 256 GLN A O 1
ATOM 2058 N N . VAL A 1 257 ? -8.328 38.125 -2.859 1 96.25 257 VAL A N 1
ATOM 2059 C CA . VAL A 1 257 ? -8.266 37.281 -1.679 1 96.25 257 VAL A CA 1
ATOM 2060 C C . VAL A 1 257 ? -7.234 37.812 -0.695 1 96.25 257 VAL A C 1
ATOM 2062 O O . VAL A 1 257 ? -7.477 37.844 0.514 1 96.25 257 VAL A O 1
ATOM 2065 N N . GLN A 1 258 ? -6.18 38.25 -1.203 1 96.44 258 GLN A N 1
ATOM 2066 C CA . GLN A 1 258 ? -5.105 38.812 -0.401 1 96.44 258 GLN A CA 1
ATOM 2067 C C . GLN A 1 258 ? -4.52 40.062 -1.071 1 96.44 258 GLN A C 1
ATOM 2069 O O . GLN A 1 258 ? -3.689 39.938 -1.977 1 96.44 258 GLN A O 1
ATOM 2074 N N . ALA A 1 259 ? -4.781 41.156 -0.518 1 95.44 259 ALA A N 1
ATOM 2075 C CA . ALA A 1 259 ? -4.348 42.406 -1.117 1 95.44 259 ALA A CA 1
ATOM 2076 C C . ALA A 1 259 ? -2.867 42.656 -0.851 1 95.44 259 ALA A C 1
ATOM 2078 O O . ALA A 1 259 ? -2.141 43.125 -1.733 1 95.44 259 ALA A O 1
ATOM 2079 N N . SER A 1 260 ? -2.463 42.281 0.351 1 95.56 260 SER A N 1
ATOM 2080 C CA . SER A 1 260 ? -1.07 42.5 0.725 1 95.56 260 SER A CA 1
ATOM 2081 C C . SER A 1 260 ? -0.133 41.625 -0.087 1 95.56 260 SER A C 1
ATOM 2083 O O . SER A 1 260 ? -0.483 40.469 -0.429 1 95.56 260 SER A O 1
ATOM 2085 N N . ASP A 1 261 ? 1.12 42.062 -0.259 1 96.81 261 ASP A N 1
ATOM 2086 C CA . ASP A 1 261 ? 2.1 41.344 -1.055 1 96.81 261 ASP A CA 1
ATOM 2087 C C . ASP A 1 261 ? 3.02 40.5 -0.162 1 96.81 261 ASP A C 1
ATOM 2089 O O . ASP A 1 261 ? 4.031 39.969 -0.628 1 96.81 261 ASP A O 1
ATOM 2093 N N . SER A 1 262 ? 2.66 40.406 1.064 1 97.44 262 SER A N 1
ATOM 2094 C CA . SER A 1 262 ? 3.518 39.656 1.986 1 97.44 262 SER A CA 1
ATOM 2095 C C . SER A 1 262 ? 2.691 38.844 2.977 1 97.44 262 SER A C 1
ATOM 2097 O O . SER A 1 262 ? 1.569 39.219 3.316 1 97.44 262 SER A O 1
ATOM 2099 N N . TYR A 1 263 ? 3.223 37.781 3.328 1 98 263 TYR A N 1
ATOM 2100 C CA . TYR A 1 263 ? 2.701 37 4.438 1 98 263 TYR A CA 1
ATOM 2101 C C . TYR A 1 263 ? 3.535 37.219 5.695 1 98 263 TYR A C 1
ATOM 2103 O O . TYR A 1 263 ? 4.734 37.469 5.617 1 98 263 TYR A O 1
ATOM 2111 N N . PRO A 1 264 ? 2.902 37.094 6.875 1 98.25 264 PRO A N 1
ATOM 2112 C CA . PRO A 1 264 ? 3.744 36.875 8.055 1 98.25 264 PRO A CA 1
ATOM 2113 C C . PRO A 1 264 ? 4.562 35.594 7.992 1 98.25 264 PRO A C 1
ATOM 2115 O O . PRO A 1 264 ? 4.285 34.719 7.16 1 98.25 264 PRO A O 1
ATOM 2118 N N . ALA A 1 265 ? 5.562 35.562 8.859 1 98.5 265 ALA A N 1
ATOM 2119 C CA . ALA A 1 265 ? 6.402 34.375 8.906 1 98.5 265 ALA A CA 1
ATOM 2120 C C . ALA A 1 265 ? 5.582 33.125 9.266 1 98.5 265 ALA A C 1
ATOM 2122 O O . ALA A 1 265 ? 4.676 33.219 10.094 1 98.5 265 ALA A O 1
ATOM 2123 N N . TYR A 1 266 ? 5.914 32.062 8.641 1 98.5 266 TYR A N 1
ATOM 2124 C CA . TYR A 1 266 ? 5.289 30.781 8.906 1 98.5 266 TYR A CA 1
ATOM 2125 C C . TYR A 1 266 ? 6.262 29.641 8.641 1 98.5 266 TYR A C 1
ATOM 2127 O O . TYR A 1 266 ? 7.434 29.859 8.344 1 98.5 266 TYR A O 1
ATOM 2135 N N . CYS A 1 267 ? 5.875 28.375 8.875 1 98.5 267 CYS A N 1
ATOM 2136 C CA . CYS A 1 267 ? 6.645 27.203 8.492 1 98.5 267 CYS A CA 1
ATOM 2137 C C . CYS A 1 267 ? 5.98 26.484 7.324 1 98.5 267 CYS A C 1
ATOM 2139 O O . CYS A 1 267 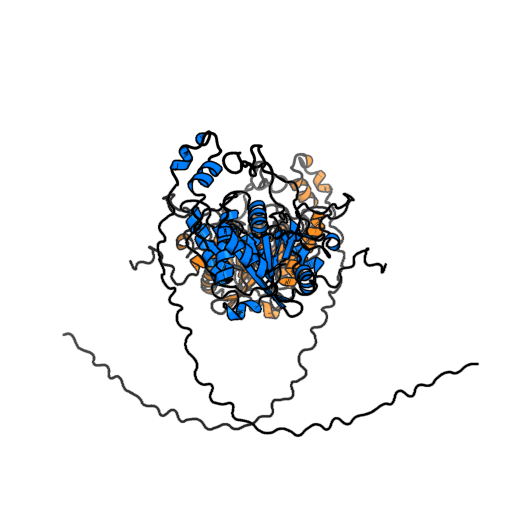? 4.754 26.422 7.242 1 98.5 267 CYS A O 1
ATOM 2141 N N . SER A 1 268 ? 6.832 25.906 6.484 1 96.81 268 SER A N 1
ATOM 2142 C CA . SER A 1 268 ? 6.332 25.203 5.301 1 96.81 268 SER A CA 1
ATOM 2143 C C . SER A 1 268 ? 5.328 24.125 5.68 1 96.81 268 SER A C 1
ATOM 2145 O O . SER A 1 268 ? 5.496 23.438 6.691 1 96.81 268 SER A O 1
ATOM 2147 N N . GLY A 1 269 ? 4.387 23.859 4.773 1 96.19 269 GLY A N 1
ATOM 2148 C CA . GLY A 1 269 ? 3.195 23.094 5.074 1 96.19 269 GLY A CA 1
ATOM 2149 C C . GLY A 1 269 ? 3.438 21.594 5.055 1 96.19 269 GLY A C 1
ATOM 2150 O O . GLY A 1 269 ? 2.586 20.812 5.492 1 96.19 269 GLY A O 1
ATOM 2151 N N . GLY A 1 270 ? 4.602 21.203 4.574 1 95.25 270 GLY A N 1
ATOM 2152 C CA . GLY A 1 270 ? 4.891 19.781 4.527 1 95.25 270 GLY A CA 1
ATOM 2153 C C . GLY A 1 270 ? 4.93 19.125 5.898 1 95.25 270 GLY A C 1
ATOM 2154 O O . GLY A 1 270 ? 4.617 17.938 6.039 1 95.25 270 GLY A O 1
ATOM 2155 N N . GLY A 1 271 ? 5.367 19.922 6.84 1 97.31 271 GLY A N 1
ATOM 2156 C CA . GLY A 1 271 ? 5.398 19.469 8.219 1 97.31 271 GLY A CA 1
ATOM 2157 C C . GLY A 1 271 ? 6.02 20.469 9.172 1 97.31 271 GLY A C 1
ATOM 2158 O O . GLY A 1 271 ? 7.016 21.109 8.844 1 97.31 271 GLY A O 1
ATOM 2159 N N . TYR A 1 272 ? 5.445 20.594 10.289 1 98.44 272 TYR A N 1
ATOM 2160 C CA . TYR A 1 272 ? 5.965 21.422 11.375 1 98.44 272 TYR A CA 1
ATOM 2161 C C . TYR A 1 272 ? 5.492 20.906 12.727 1 98.44 272 TYR A C 1
ATOM 2163 O O . TYR A 1 272 ? 4.535 20.141 12.805 1 98.44 272 TYR A O 1
ATOM 2171 N N . MET A 1 273 ? 6.215 21.281 13.711 1 98.62 273 MET A N 1
ATOM 2172 C CA . MET A 1 273 ? 5.867 20.891 15.078 1 98.62 273 MET A CA 1
ATOM 2173 C C . MET A 1 273 ? 5.348 22.094 15.867 1 98.62 273 MET A C 1
ATOM 2175 O O . MET A 1 273 ? 5.758 23.234 15.617 1 98.62 273 MET A O 1
ATOM 2179 N N . LEU A 1 274 ? 4.449 21.828 16.781 1 98.75 274 LEU A N 1
ATOM 2180 C CA . LEU A 1 274 ? 3.932 22.891 17.641 1 98.75 274 LEU A CA 1
ATOM 2181 C C . LEU A 1 274 ? 3.549 22.328 19 1 98.75 274 LEU A C 1
ATOM 2183 O O . LEU A 1 274 ? 3.361 21.125 19.172 1 98.75 274 LEU A O 1
ATOM 2187 N N . SER A 1 275 ? 3.539 23.203 20 1 98.62 275 SER A N 1
ATOM 2188 C CA . SER A 1 275 ? 3.092 22.812 21.344 1 98.62 275 SER A CA 1
ATOM 2189 C C . SER A 1 275 ? 1.569 22.812 21.438 1 98.62 275 SER A C 1
ATOM 2191 O O . SER A 1 275 ? 0.889 23.438 20.609 1 98.62 275 SER A O 1
ATOM 2193 N N . GLY A 1 276 ? 1.1 22.062 22.453 1 98.19 276 GLY A N 1
ATOM 2194 C CA . GLY A 1 276 ? -0.323 22.125 22.734 1 98.19 276 GLY A CA 1
ATOM 2195 C C . GLY A 1 276 ? -0.813 23.547 23 1 98.19 276 GLY A C 1
ATOM 2196 O O . GLY A 1 276 ? -1.905 23.922 22.578 1 98.19 276 GLY A O 1
ATOM 2197 N N . HIS A 1 277 ? -0.039 24.312 23.656 1 98.12 277 HIS A N 1
ATOM 2198 C CA . HIS A 1 277 ? -0.35 25.719 23.906 1 98.12 277 HIS A CA 1
ATOM 2199 C C . HIS A 1 277 ? -0.579 26.469 22.609 1 98.12 277 HIS A C 1
ATOM 2201 O O . HIS A 1 277 ? -1.586 27.172 22.453 1 98.12 277 HIS A O 1
ATOM 2207 N N . THR A 1 278 ? 0.344 26.312 21.688 1 98.81 278 THR A N 1
ATOM 2208 C CA . THR A 1 278 ? 0.27 27.031 20.422 1 98.81 278 THR A CA 1
ATOM 2209 C C . THR A 1 278 ? -0.938 26.562 19.609 1 98.81 278 THR A C 1
ATOM 2211 O O . THR A 1 278 ? -1.589 27.375 18.953 1 98.81 278 THR A O 1
ATOM 2214 N N . ALA A 1 279 ? -1.214 25.281 19.672 1 98.75 279 ALA A N 1
ATOM 2215 C CA . ALA A 1 279 ? -2.395 24.75 18.984 1 98.75 279 ALA A CA 1
ATOM 2216 C C . ALA A 1 279 ? -3.662 25.438 19.469 1 98.75 279 ALA A C 1
ATOM 2218 O O . ALA A 1 279 ? -4.523 25.828 18.672 1 98.75 279 ALA A O 1
ATOM 2219 N N . ASN A 1 280 ? -3.777 25.609 20.719 1 98.12 280 ASN A N 1
ATOM 2220 C CA . ASN A 1 280 ? -4.934 26.281 21.312 1 98.12 280 ASN A CA 1
ATOM 2221 C C . ASN A 1 280 ? -5.016 27.75 20.891 1 98.12 280 ASN A C 1
ATOM 2223 O O . ASN A 1 280 ? -6.102 28.25 20.609 1 98.12 280 ASN A O 1
ATOM 2227 N N . VAL A 1 281 ? -3.91 28.359 20.875 1 98.69 281 VAL A N 1
ATOM 2228 C CA . VAL A 1 281 ? -3.854 29.766 20.453 1 98.69 281 VAL A CA 1
ATOM 2229 C C . VAL A 1 281 ? -4.297 29.875 19 1 98.69 281 VAL A C 1
ATOM 2231 O O . VAL A 1 281 ? -5.074 30.766 18.641 1 98.69 281 VAL A O 1
ATOM 2234 N N . LEU A 1 282 ? -3.748 29 18.172 1 98.81 282 LEU A N 1
ATOM 2235 C CA . LEU A 1 282 ? -4.105 29.016 16.766 1 98.81 282 LEU A CA 1
ATOM 2236 C C . LEU A 1 282 ? -5.609 28.844 16.578 1 98.81 282 LEU A C 1
ATOM 2238 O O . LEU A 1 282 ? -6.219 29.5 15.742 1 98.81 282 LEU A O 1
ATOM 2242 N N . TYR A 1 283 ? -6.223 27.953 17.328 1 98.56 283 TYR A N 1
ATOM 2243 C CA . TYR A 1 283 ? -7.664 27.75 17.25 1 98.56 283 TYR A CA 1
ATOM 2244 C C . TYR A 1 283 ? -8.414 29.031 17.609 1 98.56 283 TYR A C 1
ATOM 2246 O O . TYR A 1 283 ? -9.336 29.438 16.891 1 98.56 283 TYR A O 1
ATOM 2254 N N . ARG A 1 284 ? -8.023 29.641 18.625 1 98.44 284 ARG A N 1
ATOM 2255 C CA . ARG A 1 284 ? -8.672 30.875 19.062 1 98.44 284 ARG A CA 1
ATOM 2256 C C . ARG A 1 284 ? -8.562 31.953 17.984 1 98.44 284 ARG A C 1
ATOM 2258 O O . ARG A 1 284 ? -9.547 32.625 17.688 1 98.44 284 ARG A O 1
ATOM 2265 N N . MET A 1 285 ? -7.379 32.094 17.453 1 98.69 285 MET A N 1
ATOM 2266 C CA . MET A 1 285 ? -7.148 33.156 16.453 1 98.69 285 MET A CA 1
ATOM 2267 C C . MET A 1 285 ? -7.918 32.844 15.164 1 98.69 285 MET A C 1
ATOM 2269 O O . MET A 1 285 ? -8.352 33.75 14.469 1 98.69 285 MET A O 1
ATOM 2273 N N . SER A 1 286 ? -8.078 31.516 14.859 1 98.12 286 SER A N 1
ATOM 2274 C CA . SER A 1 286 ? -8.766 31.125 13.641 1 98.12 286 SER A CA 1
ATOM 2275 C C . SER A 1 286 ? -10.203 31.625 13.625 1 98.12 286 SER A C 1
ATOM 2277 O O . SER A 1 286 ? -10.828 31.703 12.562 1 98.12 286 SER A O 1
ATOM 2279 N N . ARG A 1 287 ? -10.742 31.969 14.719 1 96.44 287 ARG A N 1
ATOM 2280 C CA . ARG A 1 287 ? -12.094 32.5 14.82 1 96.44 287 ARG A CA 1
ATOM 2281 C C . ARG A 1 287 ? -12.148 33.938 14.32 1 96.44 287 ARG A C 1
ATOM 2283 O O . ARG A 1 287 ? -13.219 34.438 13.961 1 96.44 287 ARG A O 1
ATOM 2290 N N . PHE A 1 288 ? -10.977 34.594 14.289 1 96.31 288 PHE A N 1
ATOM 2291 C CA . PHE A 1 288 ? -10.961 36 13.977 1 96.31 288 PHE A CA 1
ATOM 2292 C C . PHE A 1 288 ? -10.234 36.25 12.656 1 96.31 288 PHE A C 1
ATOM 2294 O O . PHE A 1 288 ? -10.297 37.375 12.117 1 96.31 288 PHE A O 1
ATOM 2301 N N . VAL A 1 289 ? -9.547 35.344 12.211 1 97.62 289 VAL A N 1
ATOM 2302 C CA . VAL A 1 289 ? -8.82 35.469 10.953 1 97.62 289 VAL A CA 1
ATOM 2303 C C . VAL A 1 289 ? -9.57 34.719 9.844 1 97.62 289 VAL A C 1
ATOM 2305 O O . VAL A 1 289 ? -9.922 33.562 10.008 1 97.62 289 VAL A O 1
ATOM 2308 N N . ALA A 1 290 ? -9.867 35.406 8.797 1 97.31 290 ALA A N 1
ATOM 2309 C CA . ALA A 1 290 ? -10.562 34.781 7.68 1 97.31 290 ALA A CA 1
ATOM 2310 C C . ALA A 1 290 ? -9.727 33.656 7.059 1 97.31 290 ALA A C 1
ATOM 2312 O O . ALA A 1 290 ? -8.5 33.781 6.984 1 97.31 290 ALA A O 1
ATOM 2313 N N . LEU A 1 291 ? -10.414 32.625 6.535 1 98.19 291 LEU A N 1
ATOM 2314 C CA . LEU A 1 291 ? -9.703 31.516 5.902 1 98.19 291 LEU A CA 1
ATOM 2315 C C . LEU A 1 291 ? -8.898 32 4.703 1 98.19 291 LEU A C 1
ATOM 2317 O O . LEU A 1 291 ? -9.305 32.938 4.008 1 98.19 291 LEU A O 1
ATOM 2321 N N . HIS A 1 292 ? -7.7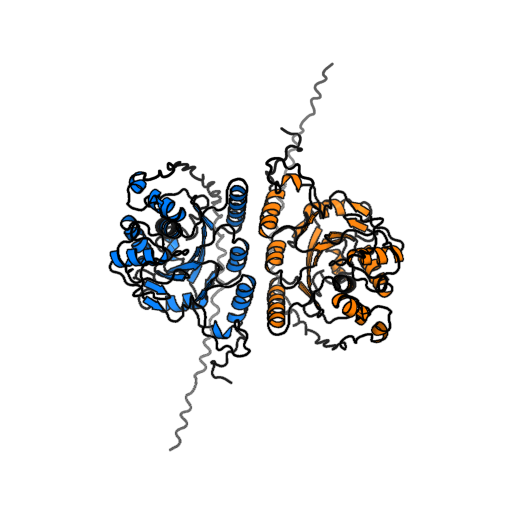97 31.484 4.504 1 98.38 292 HIS A N 1
ATOM 2322 C CA . HIS A 1 292 ? -6.891 31.719 3.387 1 98.38 292 HIS A CA 1
ATOM 2323 C C . HIS A 1 292 ? -6.586 30.438 2.637 1 98.38 292 HIS A C 1
ATOM 2325 O O . HIS A 1 292 ? -6.445 29.375 3.25 1 98.38 292 HIS A O 1
ATOM 2331 N N . PRO A 1 293 ? -6.457 30.484 1.326 1 97.62 293 PRO A N 1
ATOM 2332 C CA . PRO A 1 293 ? -6.336 29.25 0.56 1 97.62 293 PRO A CA 1
ATOM 2333 C C . PRO A 1 293 ? -4.973 28.594 0.721 1 97.62 293 PRO A C 1
ATOM 2335 O O . PRO A 1 293 ? -4.766 27.469 0.252 1 97.62 293 PRO A O 1
ATOM 2338 N N . ILE A 1 294 ? -4.012 29.219 1.268 1 98.12 294 ILE A N 1
ATOM 2339 C CA . ILE A 1 294 ? -2.699 28.656 1.569 1 98.12 294 ILE A CA 1
ATOM 2340 C C . ILE A 1 294 ? -2.604 28.344 3.059 1 98.12 294 ILE A C 1
ATOM 2342 O O . ILE A 1 294 ? -2.473 29.234 3.889 1 98.12 294 ILE A O 1
ATOM 2346 N N . ASP A 1 295 ? -2.611 27.094 3.387 1 98.19 295 ASP A N 1
ATOM 2347 C CA . ASP A 1 295 ? -2.846 26.672 4.766 1 98.19 295 ASP A CA 1
ATOM 2348 C C . ASP A 1 295 ? -1.665 27.047 5.66 1 98.19 295 ASP A C 1
ATOM 2350 O O . ASP A 1 295 ? -1.854 27.453 6.809 1 98.19 295 ASP A O 1
ATOM 2354 N N . ASP A 1 296 ? -0.416 26.844 5.109 1 97.94 296 ASP A N 1
ATOM 2355 C CA . ASP A 1 296 ? 0.725 27.141 5.969 1 97.94 296 ASP A CA 1
ATOM 2356 C C . ASP A 1 296 ? 0.866 28.656 6.184 1 97.94 296 ASP A C 1
ATOM 2358 O O . ASP A 1 296 ? 1.168 29.094 7.293 1 97.94 296 ASP A O 1
ATOM 2362 N N . ALA A 1 297 ? 0.583 29.453 5.188 1 98.44 297 ALA A N 1
ATOM 2363 C CA . ALA A 1 297 ? 0.551 30.906 5.371 1 98.44 297 ALA A CA 1
ATOM 2364 C C . ALA A 1 297 ? -0.532 31.312 6.367 1 98.44 297 ALA A C 1
ATOM 2366 O O . ALA A 1 297 ? -0.341 32.25 7.16 1 98.44 297 ALA A O 1
ATOM 2367 N N . TYR A 1 298 ? -1.655 30.672 6.285 1 98.69 298 TYR A N 1
ATOM 2368 C CA . TYR A 1 298 ? -2.754 30.953 7.203 1 98.69 298 TYR A CA 1
ATOM 2369 C C . TYR A 1 298 ? -2.322 30.734 8.648 1 98.69 298 TYR A C 1
ATOM 2371 O O . TYR A 1 298 ? -2.691 31.516 9.531 1 98.69 298 TYR A O 1
ATOM 2379 N N . MET A 1 299 ? -1.582 29.672 8.891 1 98.81 299 MET A N 1
ATOM 2380 C CA . MET A 1 299 ? -1.061 29.469 10.242 1 98.81 299 MET A CA 1
ATOM 2381 C C . MET A 1 299 ? -0.192 30.641 10.672 1 98.81 299 MET A C 1
ATOM 2383 O O . MET A 1 299 ? -0.266 31.094 11.82 1 98.81 299 MET A O 1
ATOM 2387 N N . GLY A 1 300 ? 0.627 31.062 9.766 1 98.75 300 GLY A N 1
ATOM 2388 C CA . GLY A 1 300 ? 1.434 32.25 10.047 1 98.75 300 GLY A CA 1
ATOM 2389 C C . GLY A 1 300 ? 0.605 33.469 10.383 1 98.75 300 GLY A C 1
ATOM 2390 O O . GLY A 1 300 ? 0.951 34.219 11.297 1 98.75 300 GLY A O 1
ATOM 2391 N N . MET A 1 301 ? -0.445 33.719 9.688 1 98.62 301 MET A N 1
ATOM 2392 C CA . MET A 1 301 ? -1.34 34.844 9.93 1 98.62 301 MET A CA 1
ATOM 2393 C C . MET A 1 301 ? -1.952 34.75 11.32 1 98.62 301 MET A C 1
ATOM 2395 O O . MET A 1 301 ? -2.039 35.75 12.023 1 98.62 301 MET A O 1
ATOM 2399 N N . CYS A 1 302 ? -2.35 33.562 11.688 1 98.81 302 CYS A N 1
ATOM 2400 C CA . CYS A 1 302 ? -2.916 33.344 13.016 1 98.81 302 CYS A CA 1
ATOM 2401 C C . CYS A 1 302 ? -1.865 33.594 14.094 1 98.81 302 CYS A C 1
ATOM 2403 O O . CYS A 1 302 ? -2.15 34.219 15.125 1 98.81 302 CYS A O 1
ATOM 2405 N N . LEU A 1 303 ? -0.652 33.094 13.891 1 98.88 303 LEU A N 1
ATOM 2406 C CA . LEU A 1 303 ? 0.437 33.344 14.828 1 98.88 303 LEU A CA 1
ATOM 2407 C C . LEU A 1 303 ? 0.69 34.844 14.992 1 98.88 303 LEU A C 1
ATOM 2409 O O . LEU A 1 303 ? 0.817 35.312 16.109 1 98.88 303 LEU A O 1
ATOM 2413 N N . ASP A 1 304 ? 0.733 35.469 13.883 1 98.56 304 ASP A N 1
ATOM 2414 C CA . ASP A 1 304 ? 0.998 36.906 13.875 1 98.56 304 ASP A CA 1
ATOM 2415 C C . ASP A 1 304 ? -0.073 37.656 14.656 1 98.56 304 ASP A C 1
ATOM 2417 O O . ASP A 1 304 ? 0.241 38.594 15.414 1 98.56 304 ASP A O 1
ATOM 2421 N N . ARG A 1 305 ? -1.269 37.344 14.453 1 98.38 305 ARG A N 1
ATOM 2422 C CA . ARG A 1 305 ? -2.381 37.969 15.164 1 98.38 305 ARG A CA 1
ATOM 2423 C C . ARG A 1 305 ? -2.238 37.781 16.672 1 98.38 305 ARG A C 1
ATOM 2425 O O . ARG A 1 305 ? -2.654 38.656 17.453 1 98.38 305 ARG A O 1
ATOM 2432 N N . ALA A 1 306 ? -1.669 36.688 17.109 1 98.62 306 ALA A N 1
ATOM 2433 C CA . ALA A 1 306 ? -1.496 36.406 18.531 1 98.62 306 ALA A CA 1
ATOM 2434 C C . ALA A 1 306 ? -0.2 37 19.062 1 98.62 306 ALA A C 1
ATOM 2436 O O . ALA A 1 306 ? 0.099 36.875 20.25 1 98.62 306 ALA A O 1
ATOM 2437 N N . GLY A 1 307 ? 0.607 37.562 18.172 1 98.5 307 GLY A N 1
ATOM 2438 C CA . GLY A 1 307 ? 1.89 38.094 18.578 1 98.5 307 GLY A CA 1
ATOM 2439 C C . GLY A 1 307 ? 2.951 37.031 18.797 1 98.5 307 GLY A C 1
ATOM 2440 O O . GLY A 1 307 ? 3.9 37.25 19.547 1 98.5 307 GLY A O 1
ATOM 2441 N N . LEU A 1 308 ? 2.789 35.906 18.203 1 98.62 308 LEU A N 1
ATOM 2442 C CA . LEU A 1 308 ? 3.738 34.812 18.312 1 98.62 308 LEU A CA 1
ATOM 2443 C C . LEU A 1 308 ? 4.535 34.656 17.016 1 98.62 308 LEU A C 1
ATOM 2445 O O . LEU A 1 308 ? 4.086 35.062 15.953 1 98.62 308 LEU A O 1
ATOM 2449 N N . LYS A 1 309 ? 5.742 34.094 17.094 1 98.31 309 LYS A N 1
ATOM 2450 C CA . LYS A 1 309 ? 6.609 33.906 15.938 1 98.31 309 LYS A CA 1
ATOM 2451 C C . LYS A 1 309 ? 6.992 32.438 15.75 1 98.31 309 LYS A C 1
ATOM 2453 O O . LYS A 1 309 ? 7.238 31.719 16.734 1 98.31 309 LYS A O 1
ATOM 2458 N N . PRO A 1 310 ? 6.953 31.984 14.516 1 98.69 310 PRO A N 1
ATOM 2459 C CA . PRO A 1 310 ? 7.535 30.656 14.25 1 98.69 310 PRO A CA 1
ATOM 2460 C C . PRO A 1 310 ? 9.062 30.656 14.328 1 98.69 310 PRO A C 1
ATOM 2462 O O . PRO A 1 310 ? 9.68 31.734 14.352 1 98.69 310 PRO A O 1
ATOM 2465 N N . SER A 1 311 ? 9.648 29.5 14.461 1 98.12 311 SER A N 1
ATOM 2466 C CA . SER A 1 311 ? 11.102 29.359 14.484 1 98.12 311 SER A CA 1
ATOM 2467 C C . SER A 1 311 ? 11.562 28.266 13.531 1 98.12 311 SER A C 1
ATOM 2469 O O . SER A 1 311 ? 10.781 27.391 13.148 1 98.12 311 SER A O 1
ATOM 2471 N N . ALA A 1 312 ? 12.828 28.359 13.164 1 97.38 312 ALA A N 1
ATOM 2472 C CA . ALA A 1 312 ? 13.414 27.375 12.258 1 97.38 312 ALA A CA 1
ATOM 2473 C C . ALA A 1 312 ? 14.031 26.203 13.031 1 97.38 312 ALA A C 1
ATOM 2475 O O . ALA A 1 312 ? 14.523 26.391 14.148 1 97.38 312 ALA A O 1
ATOM 2476 N N . HIS A 1 313 ? 13.914 25.109 12.477 1 96.5 313 HIS A N 1
ATOM 2477 C CA . HIS A 1 313 ? 14.695 23.969 12.938 1 96.5 313 HIS A CA 1
ATOM 2478 C C . HIS A 1 313 ? 15.508 23.359 11.805 1 96.5 313 HIS A C 1
ATOM 2480 O O . HIS A 1 313 ? 14.953 23.016 10.758 1 96.5 313 HIS A O 1
ATOM 2486 N N . MET A 1 314 ? 16.75 23.078 12.023 1 93.06 314 MET A N 1
ATOM 2487 C CA . MET A 1 314 ? 17.688 22.641 10.984 1 93.06 314 MET A CA 1
ATOM 2488 C C . MET A 1 314 ? 17.375 21.234 10.523 1 93.06 314 MET A C 1
ATOM 2490 O O . MET A 1 314 ? 17.734 20.844 9.414 1 93.06 314 MET A O 1
ATOM 2494 N N . GLY A 1 315 ? 16.672 20.453 11.32 1 95.12 315 GLY A N 1
ATOM 2495 C CA . GLY A 1 315 ? 16.375 19.078 10.984 1 95.12 315 GLY A CA 1
ATOM 2496 C C . GLY A 1 315 ? 15.141 18.938 10.109 1 95.12 315 GLY A C 1
ATOM 2497 O O . GLY A 1 315 ? 14.781 17.828 9.711 1 95.12 315 GLY A O 1
ATOM 2498 N N . VAL A 1 316 ? 14.469 19.984 9.867 1 95.44 316 VAL A N 1
ATOM 2499 C CA . VAL A 1 316 ? 13.289 19.953 9.008 1 95.44 316 VAL A CA 1
ATOM 2500 C C . VAL A 1 316 ? 13.664 20.422 7.598 1 95.44 316 VAL A C 1
ATOM 2502 O O . VAL A 1 316 ? 13.992 21.594 7.387 1 95.44 316 VAL A O 1
ATOM 2505 N N . LYS A 1 317 ? 13.594 19.422 6.664 1 91.5 317 LYS A N 1
ATOM 2506 C CA . LYS A 1 317 ? 14.039 19.656 5.293 1 91.5 317 LYS A CA 1
ATOM 2507 C C . LYS A 1 317 ? 12.961 19.266 4.289 1 91.5 317 LYS A C 1
ATOM 2509 O O . LYS A 1 317 ? 13.109 18.297 3.557 1 91.5 317 LYS A O 1
ATOM 2514 N N . PRO A 1 318 ? 11.984 20.094 4.086 1 83.75 318 PRO A N 1
ATOM 2515 C CA . PRO A 1 318 ? 10.852 19.719 3.234 1 83.75 318 PRO A CA 1
ATOM 2516 C C . PRO A 1 318 ? 11.227 19.625 1.759 1 83.75 318 PRO A C 1
ATOM 2518 O O . PRO A 1 318 ? 10.516 19 0.972 1 83.75 318 PRO A O 1
ATOM 2521 N N . TRP A 1 319 ? 12.312 20.266 1.324 1 81.62 319 TRP A N 1
ATOM 2522 C CA . TRP A 1 319 ? 12.656 20.297 -0.092 1 81.62 319 TRP A CA 1
ATOM 2523 C C . TRP A 1 319 ? 13.742 19.266 -0.406 1 81.62 319 TRP A C 1
ATOM 2525 O O . TRP A 1 319 ? 14.305 19.266 -1.501 1 81.62 319 TRP A O 1
ATOM 2535 N N . GLY A 1 320 ? 13.969 18.438 0.456 1 80.56 320 GLY A N 1
ATOM 2536 C CA . GLY A 1 320 ? 14.938 17.375 0.22 1 80.56 320 GLY A CA 1
ATOM 2537 C C . GLY A 1 320 ? 16.312 17.703 0.786 1 80.56 320 GLY A C 1
ATOM 2538 O O . GLY A 1 320 ? 16.5 18.734 1.439 1 80.56 320 GLY A O 1
ATOM 2539 N N . LEU A 1 321 ? 17.156 16.656 0.63 1 78.38 321 LEU A N 1
ATOM 2540 C CA . LEU A 1 321 ? 18.531 16.797 1.098 1 78.38 321 LEU A CA 1
ATOM 2541 C C . LEU A 1 321 ? 19.469 17.094 -0.063 1 78.38 321 LEU A C 1
ATOM 2543 O O . LEU A 1 321 ? 19.219 16.672 -1.194 1 78.38 321 LEU A O 1
ATOM 2547 N N . ASN A 1 322 ? 20.328 18.047 0.144 1 74.25 322 ASN A N 1
ATOM 2548 C CA . ASN A 1 322 ? 21.375 18.266 -0.848 1 74.25 322 ASN A CA 1
ATOM 2549 C C . ASN A 1 322 ? 22.422 17.156 -0.793 1 74.25 322 ASN A C 1
ATOM 2551 O O . ASN A 1 322 ? 23.438 17.297 -0.09 1 74.25 322 ASN A O 1
ATOM 2555 N N . ILE A 1 323 ? 22.078 16.094 -1.38 1 69.69 323 ILE A N 1
ATOM 2556 C CA . ILE A 1 323 ? 23 14.953 -1.361 1 69.69 323 ILE A CA 1
ATOM 2557 C C . ILE A 1 323 ? 23.906 15 -2.584 1 69.69 323 ILE A C 1
ATOM 2559 O O . ILE A 1 323 ? 23.438 15.109 -3.717 1 69.69 323 ILE A O 1
ATOM 2563 N N . PRO A 1 324 ? 25.219 15.258 -2.381 1 63.38 324 PRO A N 1
ATOM 2564 C CA . PRO A 1 324 ? 26.125 15.289 -3.537 1 63.38 324 PRO A CA 1
ATOM 2565 C C . PRO A 1 324 ? 25.938 14.086 -4.457 1 63.38 324 PRO A C 1
ATOM 2567 O O . PRO A 1 324 ? 25.625 12.984 -3.988 1 63.38 324 PRO A O 1
ATOM 2570 N N . LEU A 1 325 ? 25.547 14.391 -5.766 1 57.44 325 LEU A N 1
ATOM 2571 C CA . LEU A 1 325 ? 25.266 13.422 -6.816 1 57.44 325 LEU A CA 1
ATOM 2572 C C . LEU A 1 325 ? 26.328 12.328 -6.828 1 57.44 325 LEU A C 1
ATOM 2574 O O . LEU A 1 325 ? 26.328 11.461 -7.703 1 57.44 325 LEU A O 1
ATOM 2578 N N . VAL A 1 326 ? 27.125 12.305 -6.016 1 51.88 326 VAL A N 1
ATOM 2579 C CA . VAL A 1 326 ? 27.984 11.156 -6.27 1 51.88 326 VAL A CA 1
ATOM 2580 C C . VAL A 1 326 ? 27.156 9.891 -6.371 1 51.88 326 VAL A C 1
ATOM 2582 O O . VAL A 1 326 ? 26.062 9.812 -5.812 1 51.88 326 VAL A O 1
ATOM 2585 N N . LYS A 1 327 ? 27.609 8.859 -7.094 1 55.97 327 LYS A N 1
ATOM 2586 C CA . LYS A 1 327 ? 27.172 7.512 -7.43 1 55.97 327 LYS A CA 1
ATOM 2587 C C . LYS A 1 327 ? 26.422 6.875 -6.262 1 55.97 327 LYS A C 1
ATOM 2589 O O . LYS A 1 327 ? 26.141 5.676 -6.281 1 55.97 327 LYS A O 1
ATOM 2594 N N . GLU A 1 328 ? 25.875 7.824 -5.289 1 64.25 328 GLU A N 1
ATOM 2595 C CA . GLU A 1 328 ? 25.438 7.207 -4.039 1 64.25 328 GLU A CA 1
ATOM 2596 C C . GLU A 1 328 ? 23.922 7.062 -3.986 1 64.25 328 GLU A C 1
ATOM 2598 O O . GLU A 1 328 ? 23.203 7.73 -4.734 1 64.25 328 GLU A O 1
ATOM 2603 N N . ASP A 1 329 ? 23.5 6.059 -3.311 1 78.75 329 ASP A N 1
ATOM 2604 C CA . ASP A 1 329 ? 22.109 5.77 -2.975 1 78.75 329 ASP A CA 1
ATOM 2605 C C . ASP A 1 329 ? 21.484 6.918 -2.186 1 78.75 329 ASP A C 1
ATOM 2607 O O . ASP A 1 329 ? 21.844 7.152 -1.03 1 78.75 329 ASP A O 1
ATOM 2611 N N . THR A 1 330 ? 20.625 7.754 -2.855 1 82.44 330 THR A N 1
ATOM 2612 C CA . THR A 1 330 ? 19.969 8.906 -2.236 1 82.44 330 THR A CA 1
ATOM 2613 C C . THR A 1 330 ? 19.141 8.469 -1.033 1 82.44 330 THR A C 1
ATOM 2615 O O . THR A 1 330 ? 18.719 9.305 -0.229 1 82.44 330 THR A O 1
ATOM 2618 N N . PHE A 1 331 ? 19.031 7.195 -0.845 1 85.56 331 PHE A N 1
ATOM 2619 C CA . PHE A 1 331 ? 18.234 6.699 0.271 1 85.56 331 PHE A CA 1
ATOM 2620 C C . PHE A 1 331 ? 19.125 6.027 1.312 1 85.56 331 PHE A C 1
ATOM 2622 O O . PHE A 1 331 ? 18.641 5.242 2.131 1 85.56 331 PHE A O 1
ATOM 2629 N N . ASP A 1 332 ? 20.359 6.391 1.216 1 89.06 332 ASP A N 1
ATOM 2630 C CA . ASP A 1 332 ? 21.266 5.941 2.279 1 89.06 332 ASP A CA 1
ATOM 2631 C C . ASP A 1 332 ? 20.781 6.43 3.645 1 89.06 332 ASP A C 1
ATOM 2633 O O . ASP A 1 332 ? 20.609 7.633 3.854 1 89.06 332 ASP A O 1
ATOM 2637 N N . PRO A 1 333 ? 20.594 5.527 4.57 1 92.62 333 PRO A N 1
ATOM 2638 C CA . PRO A 1 333 ? 20 5.895 5.859 1 92.62 333 PRO A CA 1
ATOM 2639 C C . PRO A 1 333 ? 20.875 6.867 6.652 1 92.62 333 PRO A C 1
ATOM 2641 O O . PRO A 1 333 ? 20.375 7.594 7.512 1 92.62 333 PRO A O 1
ATOM 2644 N N . CYS A 1 334 ? 22.109 6.945 6.352 1 92.12 334 CYS A N 1
ATOM 2645 C CA . CYS A 1 334 ? 23.016 7.828 7.082 1 92.12 334 CYS A CA 1
ATOM 2646 C C . CYS A 1 334 ? 22.672 9.289 6.824 1 92.12 334 CYS A C 1
ATOM 2648 O O . CYS A 1 334 ? 22.938 10.156 7.664 1 92.12 334 CYS A O 1
ATOM 2650 N N . PHE A 1 335 ? 22.047 9.57 5.707 1 90 335 PHE A N 1
ATOM 2651 C CA . PHE A 1 335 ? 21.641 10.938 5.406 1 90 335 PHE A CA 1
ATOM 2652 C C . PHE A 1 335 ? 20.438 11.336 6.238 1 90 335 PHE A C 1
ATOM 2654 O O . PHE A 1 335 ? 20.141 12.523 6.383 1 90 335 PHE A O 1
ATOM 2661 N N . TYR A 1 336 ? 19.75 10.305 6.812 1 92.75 336 TYR A N 1
ATOM 2662 C CA . TYR A 1 336 ? 18.453 10.57 7.418 1 92.75 336 TYR A CA 1
ATOM 2663 C C . TYR A 1 336 ? 18.484 10.32 8.922 1 92.75 336 TYR A C 1
ATOM 2665 O O . TYR A 1 336 ? 17.516 10.602 9.625 1 92.75 336 TYR A O 1
ATOM 2673 N N . LYS A 1 337 ? 19.516 9.867 9.406 1 91.75 337 LYS A N 1
ATOM 2674 C CA . LYS A 1 337 ? 19.641 9.414 10.797 1 91.75 337 LYS A CA 1
ATOM 2675 C C . LYS A 1 337 ? 19.391 10.57 11.766 1 91.75 337 LYS A C 1
ATOM 2677 O O . LYS A 1 337 ? 18.797 10.375 12.828 1 91.75 337 LYS A O 1
ATOM 2682 N N . ASP A 1 338 ? 19.75 11.789 11.32 1 91.06 338 ASP A N 1
ATOM 2683 C CA . ASP A 1 338 ? 19.703 12.898 12.273 1 91.06 338 ASP A CA 1
ATOM 2684 C C . ASP A 1 338 ? 18.656 13.93 11.859 1 91.06 338 ASP A C 1
ATOM 2686 O O . ASP A 1 338 ? 18.594 15.023 12.43 1 91.06 338 ASP A O 1
ATOM 2690 N N . ILE A 1 339 ? 17.891 13.609 10.945 1 93.94 339 ILE A N 1
ATOM 2691 C CA . ILE A 1 339 ? 16.906 14.555 10.453 1 93.94 339 ILE A CA 1
ATOM 2692 C C . ILE A 1 339 ? 15.594 14.391 11.219 1 93.94 339 ILE A C 1
ATOM 2694 O O . ILE A 1 339 ? 15.383 13.383 11.898 1 93.94 339 ILE A O 1
ATOM 2698 N N . LEU A 1 340 ? 14.797 15.461 11.172 1 96.94 340 LEU A N 1
ATOM 2699 C CA . LEU A 1 340 ? 13.469 15.375 11.766 1 96.94 340 LEU A CA 1
ATOM 2700 C C . LEU A 1 340 ? 12.422 15.055 10.703 1 96.94 340 LEU A C 1
ATOM 2702 O O . LEU A 1 340 ? 11.5 14.273 10.945 1 96.94 340 LEU A O 1
ATOM 2706 N N . MET A 1 341 ? 12.664 15.656 9.539 1 95.81 341 MET A N 1
ATOM 2707 C CA . MET A 1 341 ? 11.617 15.453 8.539 1 95.81 341 MET A CA 1
ATOM 2708 C C . MET A 1 341 ? 12.148 15.758 7.137 1 95.81 341 MET A C 1
ATOM 2710 O O . MET A 1 341 ? 12.906 16.703 6.949 1 95.81 341 MET A O 1
ATOM 2714 N N . VAL A 1 342 ? 11.766 14.945 6.176 1 94.25 342 VAL A N 1
ATOM 2715 C CA . VAL A 1 342 ? 12 15.164 4.754 1 94.25 342 VAL A CA 1
ATOM 2716 C C . VAL A 1 342 ? 10.727 14.852 3.965 1 94.25 342 VAL A C 1
ATOM 2718 O O . VAL A 1 342 ? 9.977 13.945 4.324 1 94.25 342 VAL A O 1
ATOM 2721 N N . HIS A 1 343 ? 10.531 15.594 2.828 1 91.31 343 HIS A N 1
ATOM 2722 C CA . HIS A 1 343 ? 9.289 15.445 2.07 1 91.31 343 HIS A CA 1
ATOM 2723 C C . HIS A 1 343 ? 9.484 14.5 0.884 1 91.31 343 HIS A C 1
ATOM 2725 O O . HIS A 1 343 ? 10.609 14.297 0.428 1 91.31 343 HIS A O 1
ATOM 2731 N N . ARG A 1 344 ? 8.375 13.883 0.406 1 88.38 344 ARG A N 1
ATOM 2732 C CA . ARG A 1 344 ? 8.141 13.219 -0.869 1 88.38 344 ARG A CA 1
ATOM 2733 C C . ARG A 1 344 ? 8.766 11.82 -0.878 1 88.38 344 ARG A C 1
ATOM 2735 O O . ARG A 1 344 ? 9.703 11.562 -1.637 1 88.38 344 ARG A O 1
ATOM 2742 N N . PHE A 1 345 ? 8.203 10.953 -0.151 1 92.94 345 PHE A N 1
ATOM 2743 C CA . PHE A 1 345 ? 8.586 9.547 -0.131 1 92.94 345 PHE A CA 1
ATOM 2744 C C . PHE A 1 345 ? 7.449 8.664 -0.63 1 92.94 345 PHE A C 1
ATOM 2746 O O . PHE A 1 345 ? 6.281 8.922 -0.325 1 92.94 345 PHE A O 1
ATOM 2753 N N . MET A 1 346 ? 7.906 7.703 -1.331 1 95 346 MET A N 1
ATOM 2754 C CA . MET A 1 346 ? 6.969 6.633 -1.668 1 95 346 MET A CA 1
ATOM 2755 C C . MET A 1 346 ? 6.836 5.648 -0.514 1 95 346 MET A C 1
ATOM 2757 O O . MET A 1 346 ? 7.734 5.535 0.322 1 95 346 MET A O 1
ATOM 2761 N N . PRO A 1 347 ? 5.707 4.863 -0.494 1 96.38 347 PRO A N 1
ATOM 2762 C CA . PRO A 1 347 ? 5.449 3.953 0.626 1 96.38 347 PRO A CA 1
ATOM 2763 C C . PRO A 1 347 ? 6.582 2.949 0.839 1 96.38 347 PRO A C 1
ATOM 2765 O O . PRO A 1 347 ? 7.059 2.781 1.964 1 96.38 347 PRO A O 1
ATOM 2768 N N . ALA A 1 348 ? 7.051 2.322 -0.201 1 96.62 348 ALA A N 1
ATOM 2769 C CA . ALA A 1 348 ? 8.102 1.317 -0.075 1 96.62 348 ALA A CA 1
ATOM 2770 C C . ALA A 1 348 ? 9.398 1.941 0.444 1 96.62 348 ALA A C 1
ATOM 2772 O O . ALA A 1 348 ? 10.109 1.33 1.242 1 96.62 348 ALA A O 1
ATOM 2773 N N . GLN A 1 349 ? 9.672 3.129 -0.047 1 95.06 349 GLN A N 1
ATOM 2774 C CA . GLN A 1 349 ? 10.859 3.854 0.394 1 95.06 349 GLN A CA 1
ATOM 2775 C C . GLN A 1 349 ? 10.789 4.172 1.885 1 95.06 349 GLN A C 1
ATOM 2777 O O . GLN A 1 349 ? 11.773 4.004 2.609 1 95.06 349 GLN A O 1
ATOM 2782 N N . MET A 1 350 ? 9.625 4.578 2.299 1 95.94 350 MET A N 1
ATOM 2783 C CA . MET A 1 350 ? 9.398 4.914 3.701 1 95.94 350 MET A CA 1
ATOM 2784 C C . MET A 1 350 ? 9.594 3.691 4.59 1 95.94 350 MET A C 1
ATOM 2786 O O . MET A 1 350 ? 10.25 3.771 5.629 1 95.94 350 MET A O 1
ATOM 2790 N N . TYR A 1 351 ? 8.992 2.652 4.141 1 97.62 351 TYR A N 1
ATOM 2791 C CA . TYR A 1 351 ? 9.055 1.399 4.887 1 97.62 351 TYR A CA 1
ATOM 2792 C C . TYR A 1 351 ? 10.5 0.947 5.07 1 97.62 351 TYR A C 1
ATOM 2794 O O . TYR A 1 351 ? 10.914 0.622 6.184 1 97.62 351 TYR A O 1
ATOM 2802 N N . LEU A 1 352 ? 11.242 0.981 4.008 1 97.25 352 LEU A N 1
ATOM 2803 C CA . LEU A 1 352 ? 12.625 0.534 4.027 1 97.25 352 LEU A CA 1
ATOM 2804 C C . LEU A 1 352 ? 13.492 1.483 4.848 1 97.25 352 LEU A C 1
ATOM 2806 O O . LEU A 1 352 ? 14.273 1.043 5.699 1 97.25 352 LEU A O 1
ATOM 2810 N N . LEU A 1 353 ? 13.352 2.783 4.594 1 96.12 353 LEU A N 1
ATOM 2811 C CA . LEU A 1 353 ? 14.188 3.77 5.27 1 96.12 353 LEU A CA 1
ATOM 2812 C C . LEU A 1 353 ? 13.969 3.725 6.777 1 96.12 353 LEU A C 1
ATOM 2814 O O . LEU A 1 353 ? 14.922 3.807 7.551 1 96.12 353 LEU A O 1
ATOM 2818 N N . TRP A 1 354 ? 12.703 3.623 7.266 1 97.5 354 TRP A N 1
ATOM 2819 C CA . TRP A 1 354 ? 12.406 3.572 8.695 1 97.5 354 TRP A CA 1
ATOM 2820 C C . TRP A 1 354 ? 13.102 2.383 9.352 1 97.5 354 TRP A C 1
ATOM 2822 O O . TRP A 1 354 ? 13.641 2.502 10.445 1 97.5 354 TRP A O 1
ATOM 2832 N N . ASP A 1 355 ? 13.07 1.271 8.672 1 97.38 355 ASP A N 1
ATOM 2833 C CA . ASP A 1 355 ? 13.75 0.085 9.188 1 97.38 355 ASP A CA 1
ATOM 2834 C C . ASP A 1 355 ? 15.258 0.32 9.297 1 97.38 355 ASP A C 1
ATOM 2836 O O . ASP A 1 355 ? 15.867 -0.011 10.32 1 97.38 355 ASP A O 1
ATOM 2840 N N . GLN A 1 356 ? 15.805 0.921 8.273 1 95.75 356 GLN A N 1
ATOM 2841 C CA . GLN A 1 356 ? 17.25 1.055 8.188 1 95.75 356 GLN A CA 1
ATOM 2842 C C . GLN A 1 356 ? 17.781 2.07 9.195 1 95.75 356 GLN A C 1
ATOM 2844 O O . GLN A 1 356 ? 18.828 1.864 9.812 1 95.75 356 GLN A O 1
ATOM 2849 N N . VAL A 1 357 ? 17.062 3.152 9.359 1 95.75 357 VAL A N 1
ATOM 2850 C CA . VAL A 1 357 ? 17.547 4.199 10.25 1 95.75 357 VAL A CA 1
ATOM 2851 C C . VAL A 1 357 ? 17.469 3.723 11.695 1 95.75 357 VAL A C 1
ATOM 2853 O O . VAL A 1 357 ? 18.125 4.277 12.578 1 95.75 357 VAL A O 1
ATOM 2856 N N . ASN A 1 358 ? 16.656 2.756 11.984 1 95.19 358 ASN A N 1
ATOM 2857 C CA . ASN A 1 358 ? 16.484 2.24 13.336 1 95.19 358 ASN A CA 1
ATOM 2858 C C . ASN A 1 358 ? 17.281 0.953 13.555 1 95.19 358 ASN A C 1
ATOM 2860 O O . ASN A 1 358 ? 17.141 0.305 14.594 1 95.19 358 ASN A O 1
ATOM 2864 N N . ASP A 1 359 ? 18.031 0.59 12.555 1 94.19 359 ASP A N 1
ATOM 2865 C CA . ASP A 1 359 ? 18.922 -0.562 12.703 1 94.19 359 ASP A CA 1
ATOM 2866 C C . ASP A 1 359 ? 20.047 -0.273 13.695 1 94.19 359 ASP A C 1
ATOM 2868 O O . ASP A 1 359 ? 20.859 0.622 13.477 1 94.19 359 ASP A O 1
ATOM 2872 N N . PRO A 1 360 ? 20.109 -1.007 14.75 1 92.81 360 PRO A N 1
ATOM 2873 C CA . PRO A 1 360 ? 21.156 -0.754 15.742 1 92.81 360 PRO A CA 1
ATOM 2874 C C . PRO A 1 360 ? 22.562 -0.968 15.188 1 92.81 360 PRO A C 1
ATOM 2876 O O . PRO A 1 360 ? 23.531 -0.463 15.75 1 92.81 360 PRO A O 1
ATOM 2879 N N . LYS A 1 361 ? 22.672 -1.663 14.07 1 92.75 361 LYS A N 1
ATOM 2880 C CA . LYS A 1 361 ? 23.969 -1.964 13.477 1 92.75 361 LYS A CA 1
ATOM 2881 C C . LYS A 1 361 ? 24.359 -0.9 12.453 1 92.75 361 LYS A C 1
ATOM 2883 O O . LYS A 1 361 ? 25.438 -0.987 11.844 1 92.75 361 LYS A O 1
ATOM 2888 N N . LEU A 1 362 ? 23.5 0.052 12.266 1 92.75 362 LEU A N 1
ATOM 2889 C CA . LEU A 1 362 ? 23.797 1.111 11.312 1 92.75 362 LEU A CA 1
ATOM 2890 C C . LEU A 1 362 ? 25.031 1.896 11.742 1 92.75 362 LEU A C 1
ATOM 2892 O O . LEU A 1 362 ? 25.125 2.338 12.891 1 92.75 362 LEU A O 1
ATOM 2896 N N . ARG A 1 363 ? 26.078 1.984 10.82 1 91.12 363 ARG A N 1
ATOM 2897 C CA . ARG A 1 363 ? 27.281 2.768 11.047 1 91.12 363 ARG A CA 1
ATOM 2898 C C . ARG A 1 363 ? 27.469 3.814 9.961 1 91.12 363 ARG A C 1
ATOM 2900 O O . ARG A 1 363 ? 27.422 3.494 8.766 1 91.12 363 ARG A O 1
ATOM 2907 N N . CYS A 1 364 ? 27.547 4.953 10.406 1 87.5 364 CYS A N 1
ATOM 2908 C CA . CYS A 1 364 ? 27.734 6.035 9.445 1 87.5 364 CYS A CA 1
ATOM 2909 C C . CYS A 1 364 ? 29.125 6.652 9.578 1 87.5 364 CYS A C 1
ATOM 2911 O O . CYS A 1 364 ? 29.734 6.594 10.648 1 87.5 364 CYS A O 1
ATOM 2913 N N . TRP A 1 365 ? 29.859 6.953 8.445 1 74 365 TRP A N 1
ATOM 2914 C CA . TRP A 1 365 ? 31.219 7.492 8.398 1 74 365 TRP A CA 1
ATOM 2915 C C . TRP A 1 365 ? 31.391 8.641 9.391 1 74 365 TRP A C 1
ATOM 2917 O O . TRP A 1 365 ? 32.406 8.758 10.047 1 74 365 TRP A O 1
ATOM 2927 N N . SER A 1 366 ? 30.438 9.453 9.445 1 61.44 366 SER A N 1
ATOM 2928 C CA . SER A 1 366 ? 30.578 10.57 10.375 1 61.44 366 SER A CA 1
ATOM 2929 C C . SER A 1 366 ? 30.734 10.078 11.812 1 61.44 366 SER A C 1
ATOM 2931 O O . SER A 1 366 ? 31.078 10.859 12.703 1 61.44 366 SER A O 1
ATOM 2933 N N . ASP A 1 367 ? 30.469 8.828 11.938 1 56 367 ASP A N 1
ATOM 2934 C CA . ASP A 1 367 ? 30.562 8.359 13.312 1 56 367 ASP A CA 1
ATOM 2935 C C . ASP A 1 367 ? 32 8.156 13.727 1 56 367 ASP A C 1
ATOM 2937 O O . ASP A 1 367 ? 32.312 7.887 14.891 1 56 367 ASP A O 1
ATOM 2941 N N . GLY A 1 368 ? 32.906 8.82 13.492 1 45.41 368 GLY A N 1
ATOM 2942 C CA . GLY A 1 368 ? 34.281 8.883 13.914 1 45.41 368 GLY A CA 1
ATOM 2943 C C . GLY A 1 368 ? 34.969 7.527 13.961 1 45.41 368 GLY A C 1
ATOM 2944 O O . GLY A 1 368 ? 36.188 7.438 14.195 1 45.41 368 GLY A O 1
ATOM 2945 N N . THR A 1 369 ? 34.438 6.48 14.273 1 35.91 369 THR A N 1
ATOM 2946 C CA . THR A 1 369 ? 35.25 5.34 14.633 1 35.91 369 THR A CA 1
ATOM 2947 C C . THR A 1 369 ? 35.781 4.629 13.383 1 35.91 369 THR A C 1
ATOM 2949 O O . THR A 1 369 ? 36.375 3.566 13.469 1 35.91 369 THR A O 1
ATOM 2952 N N . ALA A 1 370 ? 35.906 5.008 12.336 1 27.34 370 ALA A N 1
ATOM 2953 C CA . ALA A 1 370 ? 36.688 4.141 11.445 1 27.34 370 ALA A CA 1
ATOM 2954 C C . ALA A 1 370 ? 38.156 4.254 11.711 1 27.34 370 ALA A C 1
ATOM 2956 O O . ALA A 1 370 ? 38.688 5.359 11.836 1 27.34 370 ALA A O 1
ATOM 2957 N N . MET B 1 1 ? -59.531 -35.094 11.32 1 21.92 1 MET B N 1
ATOM 2958 C CA . MET B 1 1 ? -59.312 -35.406 12.727 1 21.92 1 MET B CA 1
ATOM 2959 C C . MET B 1 1 ? -57.906 -35.031 13.148 1 21.92 1 MET B C 1
ATOM 2961 O O . MET B 1 1 ? -56.938 -35.531 12.562 1 21.92 1 MET B O 1
ATOM 2965 N N . VAL B 1 2 ? -57.656 -33.719 13.664 1 27.5 2 VAL B N 1
ATOM 2966 C CA . VAL B 1 2 ? -56.625 -32.75 14.023 1 27.5 2 VAL B CA 1
ATOM 2967 C C . VAL B 1 2 ? -55.875 -33.219 15.273 1 27.5 2 VAL B C 1
ATOM 2969 O O . VAL B 1 2 ? -56.375 -33 16.391 1 27.5 2 VAL B O 1
ATOM 2972 N N . THR B 1 3 ? -55.5 -34.562 15.352 1 23.16 3 THR B N 1
ATOM 2973 C CA . THR B 1 3 ? -55.031 -35.094 16.625 1 23.16 3 THR B CA 1
ATOM 2974 C C . THR B 1 3 ? -53.781 -34.344 17.109 1 23.16 3 THR B C 1
ATOM 2976 O O . THR B 1 3 ? -52.812 -34.188 16.375 1 23.16 3 THR B O 1
ATOM 2979 N N . ILE B 1 4 ? -53.812 -33.562 18.266 1 25.8 4 ILE B N 1
ATOM 2980 C CA . ILE B 1 4 ? -53.188 -32.594 19.172 1 25.8 4 ILE B CA 1
ATOM 2981 C C . ILE B 1 4 ? -52.094 -33.281 19.953 1 25.8 4 ILE B C 1
ATOM 2983 O O . ILE B 1 4 ? -52.344 -34.094 20.859 1 25.8 4 ILE B O 1
ATOM 2987 N N . CYS B 1 5 ? -51.031 -33.938 19.281 1 22.3 5 CYS B N 1
ATOM 2988 C CA . CYS B 1 5 ? -50.125 -34.812 20.016 1 22.3 5 CYS B CA 1
ATOM 2989 C C . CYS B 1 5 ? -49.406 -34.031 21.109 1 22.3 5 CYS B C 1
ATOM 2991 O O . CYS B 1 5 ? -48.75 -33.031 20.859 1 22.3 5 CYS B O 1
ATOM 2993 N N . LEU B 1 6 ? -49.719 -34.219 22.406 1 22.11 6 LEU B N 1
ATOM 2994 C CA . LEU B 1 6 ? -49.5 -33.656 23.75 1 22.11 6 LEU B CA 1
ATOM 2995 C C . LEU B 1 6 ? -48.062 -33.969 24.219 1 22.11 6 LEU B C 1
ATOM 2997 O O . LEU B 1 6 ? -47.75 -35.094 24.625 1 22.11 6 LEU B O 1
A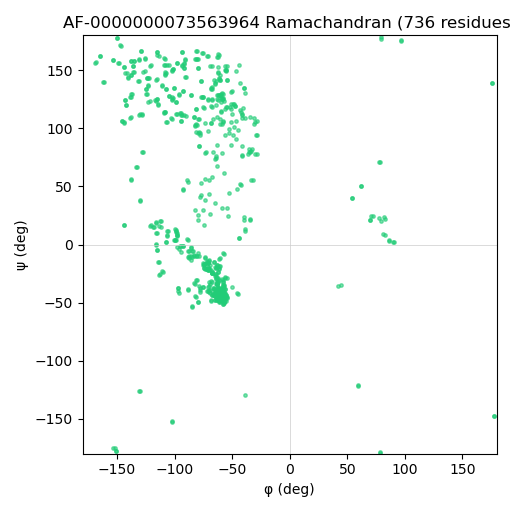TOM 3001 N N . LEU B 1 7 ? -47 -33.938 23.406 1 22.17 7 LEU B N 1
ATOM 3002 C CA . LEU B 1 7 ? -45.844 -34.688 23.906 1 22.17 7 LEU B CA 1
ATOM 3003 C C . LEU B 1 7 ? -45.312 -34.062 25.188 1 22.17 7 LEU B C 1
ATOM 3005 O O . LEU B 1 7 ? -45.188 -32.812 25.281 1 22.17 7 LEU B O 1
ATOM 3009 N N . LEU B 1 8 ? -45.281 -34.781 26.344 1 20.8 8 LEU B N 1
ATOM 3010 C CA . LEU B 1 8 ? -45 -34.656 27.781 1 20.8 8 LEU B CA 1
ATOM 3011 C C . LEU B 1 8 ? -43.562 -34.281 28.016 1 20.8 8 LEU B C 1
ATOM 3013 O O . LEU B 1 8 ? -42.625 -34.906 27.5 1 20.8 8 LEU B O 1
ATOM 3017 N N . ILE B 1 9 ? -43.188 -33.031 28.484 1 22.19 9 ILE B N 1
ATOM 3018 C CA . ILE B 1 9 ? -42.031 -32.219 28.734 1 22.19 9 ILE B CA 1
ATOM 3019 C C . ILE B 1 9 ? -41.344 -32.656 30.016 1 22.19 9 ILE B C 1
ATOM 3021 O O . ILE B 1 9 ? -41.844 -32.438 31.109 1 22.19 9 ILE B O 1
ATOM 3025 N N . SER B 1 10 ? -41.031 -34 30.094 1 19.7 10 SER B N 1
ATOM 3026 C CA . SER B 1 10 ? -40.562 -34.438 31.406 1 19.7 10 SER B CA 1
ATOM 3027 C C . SER B 1 10 ? -39.344 -33.656 31.844 1 19.7 10 SER B C 1
ATOM 3029 O O . SER B 1 10 ? -38.438 -33.406 31.047 1 19.7 10 SER B O 1
ATOM 3031 N N . ILE B 1 11 ? -39.312 -32.969 33 1 23.14 11 ILE B N 1
ATOM 3032 C CA . ILE B 1 11 ? -38.656 -31.969 33.812 1 23.14 11 ILE B CA 1
ATOM 3033 C C . ILE B 1 11 ? -37.469 -32.594 34.531 1 23.14 11 ILE B C 1
ATOM 3035 O O . ILE B 1 11 ? -36.844 -31.969 35.406 1 23.14 11 ILE B O 1
ATOM 3039 N N . TRP B 1 12 ? -36.781 -33.688 33.938 1 19.62 12 TRP B N 1
ATOM 3040 C CA . TRP B 1 12 ? -35.969 -34.406 34.906 1 19.62 12 TRP B CA 1
ATOM 3041 C C . TRP B 1 12 ? -34.938 -33.469 35.5 1 19.62 12 TRP B C 1
ATOM 3043 O O . TRP B 1 12 ? -34.281 -32.688 34.781 1 19.62 12 TRP B O 1
ATOM 3053 N N . LYS B 1 13 ? -34.906 -33.281 36.844 1 21.06 13 LYS B N 1
ATOM 3054 C CA . LYS B 1 13 ? -34.344 -32.469 37.938 1 21.06 13 LYS B CA 1
ATOM 3055 C C . LYS B 1 13 ? -32.906 -32.812 38.188 1 21.06 13 LYS B C 1
ATOM 3057 O O . LYS B 1 13 ? -32.281 -32.312 39.125 1 21.06 13 LYS B O 1
ATOM 3062 N N . ASN B 1 14 ? -32.125 -33.531 37.25 1 20.44 14 ASN B N 1
ATOM 3063 C CA . ASN B 1 14 ? -31.031 -34.281 37.875 1 20.44 14 ASN B CA 1
ATOM 3064 C C . ASN B 1 14 ? -30.094 -33.344 38.625 1 20.44 14 ASN B C 1
ATOM 3066 O O . ASN B 1 14 ? -29.828 -32.219 38.188 1 20.44 14 ASN B O 1
ATOM 3070 N N . TYR B 1 15 ? -29.859 -33.656 39.938 1 21.98 15 TYR B N 1
ATOM 3071 C CA . TYR B 1 15 ? -29.188 -33.219 41.156 1 21.98 15 TYR B CA 1
ATOM 3072 C C . TYR B 1 15 ? -27.672 -33.188 40.938 1 21.98 15 TYR B C 1
ATOM 3074 O O . TYR B 1 15 ? -27.047 -34.188 40.656 1 21.98 15 TYR B O 1
ATOM 3082 N N . HIS B 1 16 ? -27.125 -32.094 40.406 1 21.66 16 HIS B N 1
ATOM 3083 C CA . HIS B 1 16 ? -25.734 -31.828 40.031 1 21.66 16 HIS B CA 1
ATOM 3084 C C . HIS B 1 16 ? -24.844 -31.844 41.281 1 21.66 16 HIS B C 1
ATOM 3086 O O . HIS B 1 16 ? -25.047 -31.062 42.219 1 21.66 16 HIS B O 1
ATOM 3092 N N . ILE B 1 17 ? -24.609 -33.094 41.719 1 26.08 17 ILE B N 1
ATOM 3093 C CA . ILE B 1 17 ? -23.812 -33.281 42.938 1 26.08 17 ILE B CA 1
ATOM 3094 C C . ILE B 1 17 ? -22.516 -32.5 42.812 1 26.08 17 ILE B C 1
ATOM 3096 O O . ILE B 1 17 ? -21.828 -32.531 41.781 1 26.08 17 ILE B O 1
ATOM 3100 N N . PRO B 1 18 ? -22.328 -31.547 43.719 1 28.69 18 PRO B N 1
ATOM 3101 C CA . PRO B 1 18 ? -21.281 -30.516 43.719 1 28.69 18 PRO B CA 1
ATOM 3102 C C . PRO B 1 18 ? -19.891 -31.094 43.875 1 28.69 18 PRO B C 1
ATOM 3104 O O . PRO B 1 18 ? -19.625 -31.797 44.875 1 28.69 18 PRO B O 1
ATOM 3107 N N . PRO B 1 19 ? -19.359 -31.719 42.844 1 26.88 19 PRO B N 1
ATOM 3108 C CA . PRO B 1 19 ? -18.219 -32.562 43.188 1 26.88 19 PRO B CA 1
ATOM 3109 C C . PRO B 1 19 ? -17.219 -31.844 44.094 1 26.88 19 PRO B C 1
ATOM 3111 O O . PRO B 1 19 ? -17.172 -30.609 44.125 1 26.88 19 PRO B O 1
ATOM 3114 N N . PRO B 1 20 ? -16.594 -32.656 44.906 1 26.55 20 PRO B N 1
ATOM 3115 C CA . PRO B 1 20 ? -15.82 -32.344 46.125 1 26.55 20 PRO B CA 1
ATOM 3116 C C . PRO B 1 20 ? -14.609 -31.469 45.844 1 26.55 20 PRO B C 1
ATOM 3118 O O . PRO B 1 20 ? -14.148 -31.391 44.688 1 26.55 20 PRO B O 1
ATOM 3121 N N . PRO B 1 21 ? -14.164 -30.672 46.844 1 26.69 21 PRO B N 1
ATOM 3122 C CA . PRO B 1 21 ? -13.234 -29.547 46.844 1 26.69 21 PRO B CA 1
ATOM 3123 C C . PRO B 1 21 ? -11.797 -29.953 46.531 1 26.69 21 PRO B C 1
ATOM 3125 O O . PRO B 1 21 ? -11.219 -30.766 47.281 1 26.69 21 PRO B O 1
ATOM 3128 N N . PHE B 1 22 ? -11.531 -30.578 45.375 1 24.17 22 PHE B N 1
ATOM 3129 C CA . PHE B 1 22 ? -10.219 -31.219 45.281 1 24.17 22 PHE B CA 1
ATOM 3130 C C . PHE B 1 22 ? -9.109 -30.234 45.625 1 24.17 22 PHE B C 1
ATOM 3132 O O . PHE B 1 22 ? -9.039 -29.141 45.031 1 24.17 22 PHE B O 1
ATOM 3139 N N . ASN B 1 23 ? -8.641 -30.297 46.812 1 23.45 23 ASN B N 1
ATOM 3140 C CA . ASN B 1 23 ? -7.668 -29.516 47.562 1 23.45 23 ASN B CA 1
ATOM 3141 C C . ASN B 1 23 ? -6.34 -29.422 46.844 1 23.45 23 ASN B C 1
ATOM 3143 O O . ASN B 1 23 ? -5.461 -28.656 47.219 1 23.45 23 ASN B O 1
ATOM 3147 N N . GLY B 1 24 ? -6.039 -30.469 46.031 1 22.52 24 GLY B N 1
ATOM 3148 C CA . GLY B 1 24 ? -4.629 -30.812 46.125 1 22.52 24 GLY B CA 1
ATOM 3149 C C . GLY B 1 24 ? -3.719 -29.719 45.562 1 22.52 24 GLY B C 1
ATOM 3150 O O . GLY B 1 24 ? -3.98 -29.156 44.5 1 22.52 24 GLY B O 1
ATOM 3151 N N . ALA B 1 25 ? -3.043 -29.031 46.469 1 25.09 25 ALA B N 1
ATOM 3152 C CA . ALA B 1 25 ? -2.094 -27.922 46.375 1 25.09 25 ALA B CA 1
ATOM 3153 C C . ALA B 1 25 ? -0.944 -28.266 45.438 1 25.09 25 ALA B C 1
ATOM 3155 O O . ALA B 1 25 ? 0.044 -27.531 45.344 1 25.09 25 ALA B O 1
ATOM 3156 N N . GLN B 1 26 ? -1.259 -29.109 44.406 1 23.33 26 GLN B N 1
ATOM 3157 C CA . GLN B 1 26 ? 0.02 -29.609 43.906 1 23.33 26 GLN B CA 1
ATOM 3158 C C . GLN B 1 26 ? 0.955 -28.453 43.531 1 23.33 26 GLN B C 1
ATOM 3160 O O . GLN B 1 26 ? 0.53 -27.469 42.938 1 23.33 26 GLN B O 1
ATOM 3165 N N . LEU B 1 27 ? 2.068 -28.453 44.25 1 28.48 27 LEU B N 1
ATOM 3166 C CA . LEU B 1 27 ? 3.219 -27.562 44.219 1 28.48 27 LEU B CA 1
ATOM 3167 C C . LEU B 1 27 ? 3.689 -27.312 42.812 1 28.48 27 LEU B C 1
ATOM 3169 O O . LEU B 1 27 ? 3.793 -28.25 42 1 28.48 27 LEU B O 1
ATOM 3173 N N . PRO B 1 28 ? 3.414 -26.125 42.312 1 27.33 28 PRO B N 1
ATOM 3174 C CA . PRO B 1 28 ? 3.658 -25.938 40.875 1 27.33 28 PRO B CA 1
ATOM 3175 C C . PRO B 1 28 ? 5.059 -26.359 40.438 1 27.33 28 PRO B C 1
ATOM 3177 O O . PRO B 1 28 ? 6.012 -26.234 41.219 1 27.33 28 PRO B O 1
ATOM 3180 N N . PRO B 1 29 ? 5.078 -27.562 39.75 1 27.52 29 PRO B N 1
ATOM 3181 C CA . PRO B 1 29 ? 6.422 -28 39.344 1 27.52 29 PRO B CA 1
ATOM 3182 C C . PRO B 1 29 ? 7.301 -26.844 38.875 1 27.52 29 PRO B C 1
ATOM 3184 O O . PRO B 1 29 ? 6.785 -25.812 38.438 1 27.52 29 PRO B O 1
ATOM 3187 N N . GLU B 1 30 ? 8.531 -26.844 39.469 1 27.09 30 GLU B N 1
ATOM 3188 C CA . GLU B 1 30 ? 9.625 -25.922 39.219 1 27.09 30 GLU B CA 1
ATOM 3189 C C . GLU B 1 30 ? 9.773 -25.641 37.719 1 27.09 30 GLU B C 1
ATOM 3191 O O . GLU B 1 30 ? 9.695 -26.562 36.906 1 27.09 30 GLU B O 1
ATOM 3196 N N . PRO B 1 31 ? 9.461 -24.391 37.406 1 26.67 31 PRO B N 1
ATOM 3197 C CA . PRO B 1 31 ? 9.438 -24.141 35.969 1 26.67 31 PRO B CA 1
ATOM 3198 C C . PRO B 1 31 ? 10.656 -24.703 35.25 1 26.67 31 PRO B C 1
ATOM 3200 O O . PRO B 1 31 ? 11.781 -24.547 35.719 1 26.67 31 PRO B O 1
ATOM 3203 N N . ILE B 1 32 ? 10.5 -25.938 34.812 1 30.89 32 ILE B N 1
ATOM 3204 C CA . ILE B 1 32 ? 11.633 -26.469 34.062 1 30.89 32 ILE B CA 1
ATOM 3205 C C . ILE B 1 32 ? 12.172 -25.375 33.125 1 30.89 32 ILE B C 1
ATOM 3207 O O . ILE B 1 32 ? 11.406 -24.734 32.406 1 30.89 32 ILE B O 1
ATOM 3211 N N . PRO B 1 33 ? 13.391 -24.875 33.531 1 28.45 33 PRO B N 1
ATOM 3212 C CA . PRO B 1 33 ? 13.977 -23.812 32.688 1 28.45 33 PRO B CA 1
ATOM 3213 C C . PRO B 1 33 ? 13.812 -24.078 31.203 1 28.45 33 PRO B C 1
ATOM 3215 O O . PRO B 1 33 ? 14.195 -25.156 30.719 1 28.45 33 PRO B O 1
ATOM 3218 N N . SER B 1 34 ? 12.633 -23.656 30.812 1 22.23 34 SER B N 1
ATOM 3219 C CA . SER B 1 34 ? 12.172 -24.016 29.469 1 22.23 34 SER B CA 1
ATOM 3220 C C . SER B 1 34 ? 13.312 -23.969 28.469 1 22.23 34 SER B C 1
ATOM 3222 O O . SER B 1 34 ? 13.555 -24.953 27.766 1 22.23 34 SER B O 1
ATOM 3224 N N . ARG B 1 35 ? 12.945 -23.25 27.406 1 24.61 35 ARG B N 1
ATOM 3225 C CA . ARG B 1 35 ? 13.023 -23.5 25.969 1 24.61 35 ARG B CA 1
ATOM 3226 C C . ARG B 1 35 ? 14.414 -23.172 25.438 1 24.61 35 ARG B C 1
ATOM 3228 O O . ARG B 1 35 ? 14.938 -22.078 25.672 1 24.61 35 ARG B O 1
ATOM 3235 N N . GLU B 1 36 ? 15.234 -24.172 25.312 1 25.5 36 GLU B N 1
ATOM 3236 C CA . GLU B 1 36 ? 16.484 -24.016 24.578 1 25.5 36 GLU B CA 1
ATOM 3237 C C . GLU B 1 36 ? 16.359 -22.953 23.5 1 25.5 36 GLU B C 1
ATOM 3239 O O . GLU B 1 36 ? 15.344 -22.859 22.828 1 25.5 36 GLU B O 1
ATOM 3244 N N . LYS B 1 37 ? 17.016 -21.766 23.812 1 29.39 37 LYS B N 1
ATOM 3245 C CA . LYS B 1 37 ? 17.125 -20.766 22.75 1 29.39 37 LYS B CA 1
ATOM 3246 C C . LYS B 1 37 ? 17.172 -21.406 21.375 1 29.39 37 LYS B C 1
ATOM 3248 O O . LYS B 1 37 ? 17.938 -22.344 21.141 1 29.39 37 LYS B O 1
ATOM 3253 N N . PRO B 1 38 ? 16.078 -21.312 20.672 1 25.61 38 PRO B N 1
ATOM 3254 C CA . PRO B 1 38 ? 16.25 -22 19.391 1 25.61 38 PRO B CA 1
ATOM 3255 C C . PRO B 1 38 ? 17.641 -21.766 18.781 1 25.61 38 PRO B C 1
ATOM 3257 O O . PRO B 1 38 ? 18.219 -20.703 18.969 1 25.61 38 PRO B O 1
ATOM 3260 N N . ALA B 1 39 ? 18.422 -22.797 18.609 1 27.84 39 ALA B N 1
ATOM 3261 C CA . ALA B 1 39 ? 19.719 -22.797 17.938 1 27.84 39 ALA B CA 1
ATOM 3262 C C . ALA B 1 39 ? 19.766 -21.75 16.828 1 27.84 39 ALA B C 1
ATOM 3264 O O . ALA B 1 39 ? 18.781 -21.578 16.094 1 27.84 39 ALA B O 1
ATOM 3265 N N . ALA B 1 40 ? 20.516 -20.734 17.078 1 30.86 40 ALA B N 1
ATOM 3266 C CA . ALA B 1 40 ? 20.891 -19.938 15.914 1 30.86 40 ALA B CA 1
ATOM 3267 C C . ALA B 1 40 ? 20.969 -20.797 14.656 1 30.86 40 ALA B C 1
ATOM 3269 O O . ALA B 1 40 ? 21.781 -21.719 14.578 1 30.86 40 ALA B O 1
ATOM 3270 N N . ILE B 1 41 ? 19.812 -21.078 14.133 1 27.02 41 ILE B N 1
ATOM 3271 C CA . ILE B 1 41 ? 19.953 -21.766 12.852 1 27.02 41 ILE B CA 1
ATOM 3272 C C . ILE B 1 41 ? 21.172 -21.219 12.109 1 27.02 41 ILE B C 1
ATOM 3274 O O . ILE B 1 41 ? 21.234 -20.031 11.789 1 27.02 41 ILE B O 1
ATOM 3278 N N . ILE B 1 42 ? 22.328 -21.75 12.484 1 29.09 42 ILE B N 1
ATOM 3279 C CA . ILE B 1 42 ? 23.453 -21.594 11.578 1 29.09 42 ILE B CA 1
ATOM 3280 C C . ILE B 1 42 ? 22.969 -21.672 10.133 1 29.09 42 ILE B C 1
ATOM 3282 O O . ILE B 1 42 ? 22.438 -22.703 9.711 1 29.09 42 ILE B O 1
ATOM 3286 N N . SER B 1 43 ? 22.406 -20.562 9.711 1 31.25 43 SER B N 1
ATOM 3287 C CA . SER B 1 43 ? 22.25 -20.562 8.266 1 31.25 43 SER B CA 1
ATOM 3288 C C . SER B 1 43 ? 23.391 -21.312 7.586 1 31.25 43 SER B C 1
ATOM 3290 O O . SER B 1 43 ? 24.562 -21.078 7.863 1 31.25 43 SER B O 1
ATOM 3292 N N . ARG B 1 44 ? 23.328 -22.625 7.547 1 34 44 ARG B N 1
ATOM 3293 C CA . ARG B 1 44 ? 24.281 -23.25 6.641 1 34 44 ARG B CA 1
ATOM 3294 C C . ARG B 1 44 ? 24.609 -22.344 5.469 1 34 44 ARG B C 1
ATOM 3296 O O . ARG B 1 44 ? 23.703 -21.859 4.773 1 34 44 ARG B O 1
ATOM 3303 N N . PRO B 1 45 ? 25.672 -21.594 5.602 1 36.59 45 PRO B N 1
ATOM 3304 C CA . PRO B 1 45 ? 26.141 -21 4.344 1 36.59 45 PRO B CA 1
ATOM 3305 C C . PRO B 1 45 ? 26.047 -21.969 3.168 1 36.59 45 PRO B C 1
ATOM 3307 O O . PRO B 1 45 ? 26.922 -22.828 2.994 1 36.59 45 PRO B O 1
ATOM 3310 N N . SER B 1 46 ? 25.234 -22.969 3.152 1 34.94 46 SER B N 1
ATOM 3311 C CA . SER B 1 46 ? 25.406 -23.641 1.869 1 34.94 46 SER B CA 1
ATOM 3312 C C . SER B 1 46 ? 25.516 -22.625 0.728 1 34.94 46 SER B C 1
ATOM 3314 O O . SER B 1 46 ? 24.5 -22.172 0.201 1 34.94 46 SER B O 1
ATOM 3316 N N . LEU B 1 47 ? 26.344 -21.703 0.85 1 38.38 47 LEU B N 1
ATOM 3317 C CA . LEU B 1 47 ? 26.891 -20.969 -0.289 1 38.38 47 LEU B CA 1
ATOM 3318 C C . LEU B 1 47 ? 27.156 -21.906 -1.462 1 38.38 47 LEU B C 1
ATOM 3320 O O . LEU B 1 47 ? 28.297 -22.281 -1.709 1 38.38 47 LEU B O 1
ATOM 3324 N N . LEU B 1 48 ? 26.688 -23.094 -1.51 1 38.41 48 LEU B N 1
ATOM 3325 C CA . LEU B 1 48 ? 26.984 -23.688 -2.809 1 38.41 48 LEU B CA 1
ATOM 3326 C C . LEU B 1 48 ? 26.766 -22.688 -3.932 1 38.41 48 LEU B C 1
ATOM 3328 O O . LEU B 1 48 ? 25.641 -22.203 -4.133 1 38.41 48 LEU B O 1
ATOM 3332 N N . ILE B 1 49 ? 27.672 -21.797 -4.09 1 45.25 49 ILE B N 1
ATOM 3333 C CA . ILE B 1 49 ? 27.797 -21.016 -5.312 1 45.25 49 ILE B CA 1
ATOM 3334 C C . ILE B 1 49 ? 27.391 -21.859 -6.516 1 45.25 49 ILE B C 1
ATOM 3336 O O . ILE B 1 49 ? 28.125 -22.766 -6.918 1 45.25 49 ILE B O 1
ATOM 3340 N N . SER B 1 50 ? 26.266 -22.391 -6.547 1 53 50 SER B N 1
ATOM 3341 C CA . SER B 1 50 ? 25.922 -23.016 -7.82 1 53 50 SER B CA 1
ATOM 3342 C C . SER B 1 50 ? 26.375 -22.141 -8.992 1 53 50 SER B C 1
ATOM 3344 O O . SER B 1 50 ? 26.156 -20.938 -9 1 53 50 SER B O 1
ATOM 3346 N N . PRO B 1 51 ? 27.328 -22.547 -9.727 1 64.06 51 PRO B N 1
ATOM 3347 C CA . PRO B 1 51 ? 27.781 -21.781 -10.883 1 64.06 51 PRO B CA 1
ATOM 3348 C C . PRO B 1 51 ? 26.641 -21.156 -11.672 1 64.06 51 PRO B C 1
ATOM 3350 O O . PRO B 1 51 ? 25.531 -21.688 -11.68 1 64.06 51 PRO B O 1
ATOM 3353 N N . ARG B 1 52 ? 26.812 -19.922 -12.016 1 79.31 52 ARG B N 1
ATOM 3354 C CA . ARG B 1 52 ? 25.891 -19.234 -12.906 1 79.31 52 ARG B CA 1
ATOM 3355 C C . ARG B 1 52 ? 25.609 -20.047 -14.164 1 79.31 52 ARG B C 1
ATOM 3357 O O . ARG B 1 52 ? 26.547 -20.562 -14.789 1 79.31 52 ARG B O 1
ATOM 3364 N N . CYS B 1 53 ? 24.359 -20.344 -14.336 1 89.5 53 CYS B N 1
ATOM 3365 C CA . CYS B 1 53 ? 23.969 -21.062 -15.539 1 89.5 53 CYS B CA 1
ATOM 3366 C C . CYS B 1 53 ? 24.516 -20.391 -16.781 1 89.5 53 CYS B C 1
ATOM 3368 O O . CYS B 1 53 ? 24.453 -19.172 -16.922 1 89.5 53 CYS B O 1
ATOM 3370 N N . GLU B 1 54 ? 25.156 -21.203 -17.688 1 92.56 54 GLU B N 1
ATOM 3371 C CA . GLU B 1 54 ? 25.781 -20.656 -18.875 1 92.56 54 GLU B CA 1
ATOM 3372 C C . GLU B 1 54 ? 24.812 -20.688 -20.062 1 92.56 54 GLU B C 1
ATOM 3374 O O . GLU B 1 54 ? 23.969 -21.562 -20.156 1 92.56 54 GLU B O 1
ATOM 3379 N N . GLN B 1 55 ? 25.109 -19.781 -20.922 1 94.31 55 GLN B N 1
ATOM 3380 C CA . GLN B 1 55 ? 24.312 -19.688 -22.141 1 94.31 55 GLN B CA 1
ATOM 3381 C C . GLN B 1 55 ? 24.531 -20.891 -23.047 1 94.31 55 GLN B C 1
ATOM 3383 O O . GLN B 1 55 ? 25.672 -21.359 -23.203 1 94.31 55 GLN B O 1
ATOM 3388 N N . ASN B 1 56 ? 23.422 -21.438 -23.562 1 96.25 56 ASN B N 1
ATOM 3389 C CA . ASN B 1 56 ? 23.5 -22.406 -24.641 1 96.25 56 ASN B CA 1
ATOM 3390 C C . ASN B 1 56 ? 23.734 -21.719 -26 1 96.25 56 ASN B C 1
ATOM 3392 O O . ASN B 1 56 ? 22.766 -21.375 -26.688 1 96.25 56 ASN B O 1
ATOM 3396 N N . LEU B 1 57 ? 24.891 -21.656 -26.422 1 95.81 57 LEU B N 1
ATOM 3397 C CA . LEU B 1 57 ? 25.266 -20.875 -27.594 1 95.81 57 LEU B CA 1
ATOM 3398 C C . LEU B 1 57 ? 24.766 -21.531 -28.859 1 95.81 57 LEU B C 1
ATOM 3400 O O . LEU B 1 57 ? 24.703 -20.906 -29.922 1 95.81 57 LEU B O 1
ATOM 3404 N N . SER B 1 58 ? 24.484 -22.797 -28.812 1 96.38 58 SER B N 1
ATOM 3405 C CA . SER B 1 58 ? 24 -23.5 -30 1 96.38 58 SER B CA 1
ATOM 3406 C C . SER B 1 58 ? 22.656 -22.953 -30.469 1 96.38 58 SER B C 1
ATOM 3408 O O . SER B 1 58 ? 22.25 -23.172 -31.609 1 96.38 58 SER B O 1
ATOM 3410 N N . MET B 1 59 ? 21.969 -22.281 -29.594 1 95.81 59 MET B N 1
ATOM 3411 C CA . MET B 1 59 ? 20.672 -21.719 -29.953 1 95.81 59 MET B CA 1
ATOM 3412 C C . MET B 1 59 ? 20.812 -20.688 -31.062 1 95.81 59 MET B C 1
ATOM 3414 O O . MET B 1 59 ? 19.875 -20.484 -31.844 1 95.81 59 MET B O 1
ATOM 3418 N N . ALA B 1 60 ? 21.938 -20.078 -31.094 1 96 60 ALA B N 1
ATOM 3419 C CA . ALA B 1 60 ? 22.188 -19.062 -32.125 1 96 60 ALA B CA 1
ATOM 3420 C C . ALA B 1 60 ? 22.109 -19.672 -33.531 1 96 60 ALA B C 1
ATOM 3422 O O . ALA B 1 60 ? 21.953 -18.953 -34.5 1 96 60 ALA B O 1
ATOM 3423 N N . ASN B 1 61 ? 22.25 -20.969 -33.625 1 96.5 61 ASN B N 1
ATOM 3424 C CA . ASN B 1 61 ? 22.234 -21.656 -34.906 1 96.5 61 ASN B CA 1
ATOM 3425 C C . ASN B 1 61 ? 20.797 -21.938 -35.375 1 96.5 61 ASN B C 1
ATOM 3427 O O . ASN B 1 61 ? 20.594 -22.375 -36.5 1 96.5 61 ASN B O 1
ATOM 3431 N N . VAL B 1 62 ? 19.859 -21.734 -34.531 1 96.62 62 VAL B N 1
ATOM 3432 C CA . VAL B 1 62 ? 18.469 -21.953 -34.906 1 96.62 62 VAL B CA 1
ATOM 3433 C C . VAL B 1 62 ? 18.031 -20.922 -35.938 1 96.62 62 VAL B C 1
ATOM 3435 O O . VAL B 1 62 ? 18.312 -19.734 -35.781 1 96.62 62 VAL B O 1
ATOM 3438 N N . SER B 1 63 ? 17.391 -21.406 -36.938 1 96.56 63 SER B N 1
ATOM 3439 C CA . SER B 1 63 ? 16.953 -20.516 -38.031 1 96.56 63 SER B CA 1
ATOM 3440 C C . SER B 1 63 ? 16.031 -19.422 -37.5 1 96.56 63 SER B C 1
ATOM 3442 O O . SER B 1 63 ? 15.062 -19.703 -36.781 1 96.56 63 SER B O 1
ATOM 3444 N N . GLY B 1 64 ? 16.391 -18.172 -37.781 1 96.69 64 GLY B N 1
ATOM 3445 C CA . GLY B 1 64 ? 15.539 -17.062 -37.406 1 96.69 64 GLY B CA 1
ATOM 3446 C C . GLY B 1 64 ? 15.773 -16.562 -36 1 96.69 64 GLY B C 1
ATOM 3447 O O . GLY B 1 64 ? 15.07 -15.68 -35.5 1 96.69 64 GLY B O 1
ATOM 3448 N N . PHE B 1 65 ? 16.688 -17.109 -35.344 1 97.06 65 PHE B N 1
ATOM 3449 C CA . PHE B 1 65 ? 16.953 -16.812 -33.938 1 97.06 65 PHE B CA 1
ATOM 3450 C C . PHE B 1 65 ? 17.203 -15.32 -33.75 1 97.06 65 PHE B C 1
ATOM 3452 O O . PHE B 1 65 ? 16.625 -14.711 -32.844 1 97.06 65 PHE B O 1
ATOM 3459 N N . PHE B 1 66 ? 17.938 -14.727 -34.594 1 96.69 66 PHE B N 1
ATOM 3460 C CA . PHE B 1 66 ? 18.359 -13.352 -34.375 1 96.69 66 PHE B CA 1
ATOM 3461 C C . PHE B 1 66 ? 17.25 -12.375 -34.75 1 96.69 66 PHE B C 1
ATOM 3463 O O . PHE B 1 66 ? 17.328 -11.188 -34.438 1 96.69 66 PHE B O 1
ATOM 3470 N N . ASP B 1 67 ? 16.094 -12.844 -35.375 1 96.38 67 ASP B N 1
ATOM 3471 C CA . ASP B 1 67 ? 14.945 -12.016 -35.719 1 96.38 67 ASP B CA 1
ATOM 3472 C C . ASP B 1 67 ? 13.961 -11.961 -34.531 1 96.38 67 ASP B C 1
ATOM 3474 O O . ASP B 1 67 ? 13.055 -11.125 -34.531 1 96.38 67 ASP B O 1
ATOM 3478 N N . LEU B 1 68 ? 14.164 -12.766 -33.562 1 96.88 68 LEU B N 1
ATOM 3479 C CA . LEU B 1 68 ? 13.25 -12.844 -32.406 1 96.88 68 LEU B CA 1
ATOM 3480 C C . LEU B 1 68 ? 13.516 -11.711 -31.422 1 96.88 68 LEU B C 1
ATOM 3482 O O . LEU B 1 68 ? 14.633 -11.188 -31.359 1 96.88 68 LEU B O 1
ATOM 3486 N N . PRO B 1 69 ? 12.391 -11.383 -30.734 1 96 69 PRO B N 1
ATOM 3487 C CA . PRO B 1 69 ? 12.609 -10.406 -29.672 1 96 69 PRO B CA 1
ATOM 3488 C C . PRO B 1 69 ? 13.672 -10.859 -28.672 1 96 69 PRO B C 1
ATOM 3490 O O . PRO B 1 69 ? 13.812 -12.062 -28.406 1 96 69 PRO B O 1
ATOM 3493 N N . THR B 1 70 ? 14.383 -9.93 -28.062 1 95.62 70 THR B N 1
ATOM 3494 C CA . THR B 1 70 ? 15.492 -10.203 -27.156 1 95.62 70 THR B CA 1
ATOM 3495 C C . THR B 1 70 ? 15.039 -11.109 -26.016 1 95.62 70 THR B C 1
ATOM 3497 O O . THR B 1 70 ? 15.781 -11.992 -25.578 1 95.62 70 THR B O 1
ATOM 3500 N N . ARG B 1 71 ? 13.883 -10.867 -25.484 1 95.19 71 ARG B N 1
ATOM 3501 C CA . ARG B 1 71 ? 13.375 -11.664 -24.375 1 95.19 71 ARG B CA 1
ATOM 3502 C C . ARG B 1 71 ? 13.289 -13.141 -24.75 1 95.19 71 ARG B C 1
ATOM 3504 O O . ARG B 1 71 ? 13.523 -14.016 -23.906 1 95.19 71 ARG B O 1
ATOM 3511 N N . LEU B 1 72 ? 12.977 -13.445 -25.984 1 96.75 72 LEU B N 1
ATOM 3512 C CA . LEU B 1 72 ? 12.844 -14.836 -26.422 1 96.75 72 LEU B CA 1
ATOM 3513 C C . LEU B 1 72 ? 14.203 -15.43 -26.766 1 96.75 72 LEU B C 1
ATOM 3515 O O . LEU B 1 72 ? 14.43 -16.625 -26.547 1 96.75 72 LEU B O 1
ATOM 3519 N N . GLN B 1 73 ? 15.125 -14.594 -27.297 1 97.12 73 GLN B N 1
ATOM 3520 C CA . GLN B 1 73 ? 16.5 -15.055 -27.453 1 97.12 73 GLN B CA 1
ATOM 3521 C C . GLN B 1 73 ? 17.094 -15.484 -26.109 1 97.12 73 GLN B C 1
ATOM 3523 O O . GLN B 1 73 ? 17.656 -16.578 -26 1 97.12 73 GLN B O 1
ATOM 3528 N N . ASP B 1 74 ? 16.906 -14.594 -25.172 1 96.19 74 ASP B N 1
ATOM 3529 C CA . ASP B 1 74 ? 17.391 -14.898 -23.828 1 96.19 74 ASP B CA 1
ATOM 3530 C C . ASP B 1 74 ? 16.75 -16.172 -23.281 1 96.19 74 ASP B C 1
ATOM 3532 O O . ASP B 1 74 ? 17.438 -17.016 -22.703 1 96.19 74 ASP B O 1
ATOM 3536 N N . PHE B 1 75 ? 15.484 -16.281 -23.469 1 97.12 75 PHE B N 1
ATOM 3537 C CA . PHE B 1 75 ? 14.781 -17.484 -23.016 1 97.12 75 PHE B CA 1
ATOM 3538 C C . PHE B 1 75 ? 15.406 -18.734 -23.625 1 97.12 75 PHE B C 1
ATOM 3540 O O . PHE B 1 75 ? 15.672 -19.703 -22.922 1 97.12 75 PHE B O 1
ATOM 3547 N N . MET B 1 76 ? 15.633 -18.688 -24.906 1 97.5 76 MET B N 1
ATOM 3548 C CA . MET B 1 76 ? 16.172 -19.844 -25.609 1 97.5 76 MET B CA 1
ATOM 3549 C C . MET B 1 76 ? 17.594 -20.141 -25.156 1 97.5 76 MET B C 1
ATOM 3551 O O . MET B 1 76 ? 17.969 -21.312 -24.984 1 97.5 76 MET B O 1
ATOM 3555 N N . TYR B 1 77 ? 18.359 -19.109 -24.906 1 97.19 77 TYR B N 1
ATOM 3556 C CA . TYR B 1 77 ? 19.734 -19.281 -24.453 1 97.19 77 TYR B CA 1
ATOM 3557 C C . TYR B 1 77 ? 19.781 -19.984 -23.094 1 97.19 77 TYR B C 1
ATOM 3559 O O . TYR B 1 77 ? 20.688 -20.766 -22.812 1 97.19 77 TYR B O 1
ATOM 3567 N N . TYR B 1 78 ? 18.766 -19.734 -22.25 1 96.5 78 TYR B N 1
ATOM 3568 C CA . TYR B 1 78 ? 18.875 -20.141 -20.844 1 96.5 78 TYR B CA 1
ATOM 3569 C C . TYR B 1 78 ? 17.75 -21.094 -20.484 1 96.5 78 TYR B C 1
ATOM 3571 O O . TYR B 1 78 ? 17.5 -21.344 -19.297 1 96.5 78 TYR B O 1
ATOM 3579 N N . GLN B 1 79 ? 17.094 -21.641 -21.453 1 96.81 79 GLN B N 1
ATOM 3580 C CA . GLN B 1 79 ? 15.93 -22.5 -21.234 1 96.81 79 GLN B CA 1
ATOM 3581 C C . GLN B 1 79 ? 16.266 -23.672 -20.328 1 96.81 79 GLN B C 1
ATOM 3583 O O . GLN B 1 79 ? 15.406 -24.141 -19.562 1 96.81 79 GLN B O 1
ATOM 3588 N N . HIS B 1 80 ? 17.5 -24.141 -20.297 1 95.31 80 HIS B N 1
ATOM 3589 C CA . HIS B 1 80 ? 17.938 -25.312 -19.547 1 95.31 80 HIS B CA 1
ATOM 3590 C C . HIS B 1 80 ? 18.281 -24.969 -18.109 1 95.31 80 HIS B C 1
ATOM 3592 O O . HIS B 1 80 ? 18.531 -25.859 -17.297 1 95.31 80 HIS B O 1
ATOM 3598 N N . CYS B 1 81 ? 18.359 -23.703 -17.766 1 95.12 81 CYS B N 1
ATOM 3599 C CA . CYS B 1 81 ? 18.766 -23.234 -16.438 1 95.12 81 CYS B CA 1
ATOM 3600 C C . CYS B 1 81 ? 17.594 -23.281 -15.469 1 95.12 81 CYS B C 1
ATOM 3602 O O . CYS B 1 81 ? 16.781 -22.344 -15.43 1 95.12 81 CYS B O 1
ATOM 3604 N N . LYS B 1 82 ? 17.531 -24.281 -14.609 1 94.75 82 LYS B N 1
ATOM 3605 C CA . LYS B 1 82 ? 16.375 -24.469 -13.727 1 94.75 82 LYS B CA 1
ATOM 3606 C C . L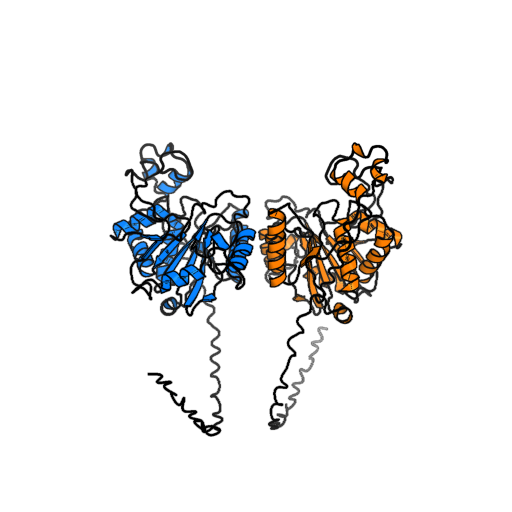YS B 1 82 ? 16.781 -24.312 -12.266 1 94.75 82 LYS B C 1
ATOM 3608 O O . LYS B 1 82 ? 15.945 -24.453 -11.367 1 94.75 82 LYS B O 1
ATOM 3613 N N . HIS B 1 83 ? 18.016 -24.047 -12.023 1 92.69 83 HIS B N 1
ATOM 3614 C CA . HIS B 1 83 ? 18.5 -23.938 -10.648 1 92.69 83 HIS B CA 1
ATOM 3615 C C . HIS B 1 83 ? 19.016 -22.531 -10.352 1 92.69 83 HIS B C 1
ATOM 3617 O O . HIS B 1 83 ? 19.859 -22.016 -11.07 1 92.69 83 HIS B O 1
ATOM 3623 N N . PHE B 1 84 ? 18.484 -21.953 -9.367 1 95.69 84 PHE B N 1
ATOM 3624 C CA . PHE B 1 84 ? 18.875 -20.609 -8.93 1 95.69 84 PHE B CA 1
ATOM 3625 C C . PHE B 1 84 ? 18.953 -20.547 -7.41 1 95.69 84 PHE B C 1
ATOM 3627 O O . PHE B 1 84 ? 18.172 -21.188 -6.715 1 95.69 84 PHE B O 1
ATOM 3634 N N . PRO B 1 85 ? 19.875 -19.766 -6.891 1 95.25 85 PRO B N 1
ATOM 3635 C CA . PRO B 1 85 ? 20 -19.641 -5.434 1 95.25 85 PRO B CA 1
ATOM 3636 C C . PRO B 1 85 ? 18.781 -19.016 -4.781 1 95.25 85 PRO B C 1
ATOM 3638 O O . PRO B 1 85 ? 18.203 -18.078 -5.332 1 95.25 85 PRO B O 1
ATOM 3641 N N . LEU B 1 86 ? 18.453 -19.547 -3.66 1 96.75 86 LEU B N 1
ATOM 3642 C CA . LEU B 1 86 ? 17.406 -18.969 -2.826 1 96.75 86 LEU B CA 1
ATOM 3643 C C . LEU B 1 86 ? 17.953 -17.797 -2.004 1 96.75 86 LEU B C 1
ATOM 3645 O O . LEU B 1 86 ? 18.844 -17.984 -1.169 1 96.75 86 LEU B O 1
ATOM 3649 N N . LEU B 1 87 ? 17.422 -16.594 -2.256 1 98.25 87 LEU B N 1
ATOM 3650 C CA . LEU B 1 87 ? 17.828 -15.406 -1.508 1 98.25 87 LEU B CA 1
ATOM 3651 C C . LEU B 1 87 ? 17.078 -15.32 -0.183 1 98.25 87 LEU B C 1
ATOM 3653 O O . LEU B 1 87 ? 17.641 -14.922 0.833 1 98.25 87 LEU B O 1
ATOM 3657 N N . LEU B 1 88 ? 15.828 -15.555 -0.156 1 98.75 88 LEU B N 1
ATOM 3658 C CA . LEU B 1 88 ? 14.961 -15.625 1.013 1 98.75 88 LEU B CA 1
ATOM 3659 C C . LEU B 1 88 ? 14.211 -16.953 1.052 1 98.75 88 LEU B C 1
ATOM 3661 O O . LEU B 1 88 ? 13.625 -17.375 0.051 1 98.75 88 LEU B O 1
ATOM 3665 N N . ASP B 1 89 ? 14.258 -17.625 2.178 1 98.12 89 ASP B N 1
ATOM 3666 C CA . ASP B 1 89 ? 13.711 -18.969 2.309 1 98.12 89 ASP B CA 1
ATOM 3667 C C . ASP B 1 89 ? 12.711 -19.047 3.461 1 98.12 89 ASP B C 1
ATOM 3669 O O . ASP B 1 89 ? 12.633 -18.125 4.277 1 98.12 89 ASP B O 1
ATOM 3673 N N . LEU B 1 90 ? 11.898 -20.062 3.363 1 97.56 90 LEU B N 1
ATOM 3674 C CA . LEU B 1 90 ? 10.914 -20.344 4.398 1 97.56 90 LEU B CA 1
ATOM 3675 C C . LEU B 1 90 ? 10.938 -21.828 4.766 1 97.56 90 LEU B C 1
ATOM 3677 O O . LEU B 1 90 ? 9.938 -22.531 4.602 1 97.56 90 LEU B O 1
ATOM 3681 N N . PRO B 1 91 ? 11.984 -22.297 5.352 1 94.94 91 PRO B N 1
ATOM 3682 C CA . PRO B 1 91 ? 12.141 -23.734 5.559 1 94.94 91 PRO B CA 1
ATOM 3683 C C . PRO B 1 91 ? 11.125 -24.312 6.551 1 94.94 91 PRO B C 1
ATOM 3685 O O . PRO B 1 91 ? 10.781 -25.484 6.48 1 94.94 91 PRO B O 1
ATOM 3688 N N . ASN B 1 92 ? 10.562 -23.484 7.441 1 94.69 92 ASN B N 1
ATOM 3689 C CA . ASN B 1 92 ? 9.664 -24 8.469 1 94.69 92 ASN B CA 1
ATOM 3690 C C . ASN B 1 92 ? 8.234 -23.5 8.258 1 94.69 92 ASN B C 1
ATOM 3692 O O . ASN B 1 92 ? 7.418 -23.547 9.18 1 94.69 92 ASN B O 1
ATOM 3696 N N . LYS B 1 93 ? 7.945 -23 7.102 1 97.06 93 LYS B N 1
ATOM 3697 C CA . LYS B 1 93 ? 6.645 -22.406 6.82 1 97.06 93 LYS B CA 1
ATOM 3698 C C . LYS B 1 93 ? 5.516 -23.406 7.055 1 97.06 93 LYS B C 1
ATOM 3700 O O . LYS B 1 93 ? 4.453 -23.047 7.562 1 97.06 93 LYS B O 1
ATOM 3705 N N . CYS B 1 94 ? 5.758 -24.609 6.734 1 96.88 94 CYS B N 1
ATOM 3706 C CA . CYS B 1 94 ? 4.695 -25.609 6.766 1 96.88 94 CYS B CA 1
ATOM 3707 C C . CYS B 1 94 ? 4.863 -26.547 7.957 1 96.88 94 CYS B C 1
ATOM 3709 O O . CYS B 1 94 ? 4.23 -27.609 8.016 1 96.88 94 CYS B O 1
ATOM 3711 N N . GLY B 1 95 ? 5.723 -26.234 8.883 1 93.19 95 GLY B N 1
ATOM 3712 C CA . GLY B 1 95 ? 5.918 -27.078 10.047 1 93.19 95 GLY B CA 1
ATOM 3713 C C . GLY B 1 95 ? 6.848 -28.25 9.781 1 93.19 95 GLY B C 1
ATOM 3714 O O . GLY B 1 95 ? 6.789 -29.266 10.477 1 93.19 95 GLY B O 1
ATOM 3715 N N . GLY B 1 96 ? 7.66 -28.109 8.82 1 87.06 96 GLY B N 1
ATOM 3716 C CA . GLY B 1 96 ? 8.523 -29.203 8.422 1 87.06 96 GLY B CA 1
ATOM 3717 C C . GLY B 1 96 ? 7.816 -30.25 7.57 1 87.06 96 GLY B C 1
ATOM 3718 O O . GLY B 1 96 ? 6.617 -30.125 7.312 1 87.06 96 GLY B O 1
ATOM 3719 N N . ALA B 1 97 ? 8.57 -31.234 7.168 1 83.56 97 ALA B N 1
ATOM 3720 C CA . ALA B 1 97 ? 8.031 -32.25 6.258 1 83.56 97 ALA B CA 1
ATOM 3721 C C . ALA B 1 97 ? 6.852 -32.969 6.891 1 83.56 97 ALA B C 1
ATOM 3723 O O . ALA B 1 97 ? 5.809 -33.156 6.254 1 83.56 97 ALA B O 1
ATOM 3724 N N . ASP B 1 98 ? 6.953 -33.281 8.156 1 85.25 98 ASP B N 1
ATOM 3725 C CA . ASP B 1 98 ? 5.902 -34.062 8.812 1 85.25 98 ASP B CA 1
ATOM 3726 C C . ASP B 1 98 ? 4.73 -33.156 9.211 1 85.25 98 ASP B C 1
ATOM 3728 O O . ASP B 1 98 ? 3.572 -33.562 9.125 1 85.25 98 ASP B O 1
ATOM 3732 N N . GLY B 1 99 ? 5.023 -31.922 9.5 1 90.31 99 GLY B N 1
ATOM 3733 C CA . GLY B 1 99 ? 3.998 -31 9.961 1 90.31 99 GLY B CA 1
ATOM 3734 C C . GLY B 1 99 ? 3.246 -30.328 8.828 1 90.31 99 GLY B C 1
ATOM 3735 O O . GLY B 1 99 ? 2.23 -29.672 9.047 1 90.31 99 GLY B O 1
ATOM 3736 N N . SER B 1 100 ? 3.682 -30.656 7.629 1 91.88 100 SER B N 1
ATOM 3737 C CA . SER B 1 100 ? 3.15 -29.891 6.496 1 91.88 100 SER B CA 1
ATOM 3738 C C . SER B 1 100 ? 1.714 -30.312 6.184 1 91.88 100 SER B C 1
ATOM 3740 O O . SER B 1 100 ? 0.981 -29.562 5.527 1 91.88 100 SER B O 1
ATOM 3742 N N . SER B 1 101 ? 1.305 -31.453 6.699 1 93.31 101 SER B N 1
ATOM 3743 C CA . SER B 1 101 ? -0.064 -31.891 6.465 1 93.31 101 SER B CA 1
ATOM 3744 C C . SER B 1 101 ? -1.066 -31.031 7.223 1 93.31 101 SER B C 1
ATOM 3746 O O . SER B 1 101 ? -2.268 -31.078 6.949 1 93.31 101 SER B O 1
ATOM 3748 N N . ASP B 1 102 ? -0.567 -30.281 8.117 1 94.69 102 ASP B N 1
ATOM 3749 C CA . ASP B 1 102 ? -1.428 -29.375 8.875 1 94.69 102 ASP B CA 1
ATOM 3750 C C . ASP B 1 102 ? -1.867 -28.188 8.016 1 94.69 102 ASP B C 1
ATOM 3752 O O . ASP B 1 102 ? -2.828 -27.5 8.352 1 94.69 102 ASP B O 1
ATOM 3756 N N . VAL B 1 103 ? -1.112 -27.984 7.012 1 98 103 VAL B N 1
ATOM 3757 C CA . VAL B 1 103 ? -1.476 -26.906 6.09 1 98 103 VAL B CA 1
ATOM 3758 C C . VAL B 1 103 ? -2.514 -27.422 5.09 1 98 103 VAL B C 1
ATOM 3760 O O . VAL B 1 103 ? -2.201 -28.25 4.227 1 98 103 VAL B O 1
ATOM 3763 N N . PHE B 1 104 ? -3.682 -26.922 5.262 1 98.44 104 PHE B N 1
ATOM 3764 C CA . PHE B 1 104 ? -4.766 -27.359 4.387 1 98.44 104 PHE B CA 1
ATOM 3765 C C . PHE B 1 104 ? -4.695 -26.656 3.043 1 98.44 104 PHE B C 1
ATOM 3767 O O . PHE B 1 104 ? -4.797 -27.281 1.991 1 98.44 104 PHE B O 1
ATOM 3774 N N . LEU B 1 105 ? -4.566 -25.359 3.059 1 98.75 105 LEU B N 1
ATOM 3775 C CA . LEU B 1 105 ? -4.492 -24.531 1.857 1 98.75 105 LEU B CA 1
ATOM 3776 C C . LEU B 1 105 ? -3.275 -23.609 1.901 1 98.75 105 LEU B C 1
ATOM 3778 O O . LEU B 1 105 ? -3.176 -22.75 2.773 1 98.75 105 LEU B O 1
ATOM 3782 N N . LEU B 1 106 ? -2.314 -23.875 1.035 1 98.81 106 LEU B N 1
ATOM 3783 C CA . LEU B 1 106 ? -1.16 -23 0.865 1 98.81 106 LEU B CA 1
ATOM 3784 C C . LEU B 1 106 ? -1.391 -22.016 -0.271 1 98.81 106 LEU B C 1
ATOM 3786 O O . LEU B 1 106 ? -1.574 -22.406 -1.423 1 98.81 106 LEU B O 1
ATOM 3790 N N . LEU B 1 107 ? -1.487 -20.734 0.078 1 98.94 107 LEU B N 1
ATOM 3791 C CA . LEU B 1 107 ? -1.615 -19.672 -0.92 1 98.94 107 LEU B CA 1
ATOM 3792 C C . LEU B 1 107 ? -0.255 -19.312 -1.508 1 98.94 107 LEU B C 1
ATOM 3794 O O . LEU B 1 107 ? 0.564 -18.688 -0.842 1 98.94 107 LEU B O 1
ATOM 3798 N N . ALA B 1 108 ? 0.012 -19.766 -2.691 1 98.88 108 ALA B N 1
ATOM 3799 C CA . ALA B 1 108 ? 1.222 -19.422 -3.434 1 98.88 108 ALA B CA 1
ATOM 3800 C C . ALA B 1 108 ? 0.972 -18.25 -4.371 1 98.88 108 ALA B C 1
ATOM 3802 O O . ALA B 1 108 ? 0.38 -18.406 -5.441 1 98.88 108 ALA B O 1
ATOM 3803 N N . ILE B 1 109 ? 1.496 -17.141 -3.99 1 98.94 109 ILE B N 1
ATOM 3804 C CA . ILE B 1 109 ? 1.139 -15.914 -4.691 1 98.94 109 ILE B CA 1
ATOM 3805 C C . ILE B 1 109 ? 2.361 -15.352 -5.418 1 98.94 109 ILE B C 1
ATOM 3807 O O . ILE B 1 109 ? 3.385 -15.062 -4.789 1 98.94 109 ILE B O 1
ATOM 3811 N N . LYS B 1 110 ? 2.281 -15.211 -6.734 1 98.75 110 LYS B N 1
ATOM 3812 C CA . LYS B 1 110 ? 3.346 -14.594 -7.52 1 98.75 110 LYS B CA 1
ATOM 3813 C C . LYS B 1 110 ? 3.346 -13.07 -7.344 1 98.75 110 LYS B C 1
ATOM 3815 O O . LYS B 1 110 ? 2.363 -12.406 -7.672 1 98.75 110 LYS B O 1
ATOM 3820 N N . SER B 1 111 ? 4.406 -12.547 -6.828 1 98.69 111 SER B N 1
ATOM 3821 C CA . SER B 1 111 ? 4.465 -11.117 -6.543 1 98.69 111 SER B CA 1
ATOM 3822 C C . SER B 1 111 ? 5.871 -10.57 -6.754 1 98.69 111 SER B C 1
ATOM 3824 O O . SER B 1 111 ? 6.781 -10.852 -5.969 1 98.69 111 SER B O 1
ATOM 3826 N N . PRO B 1 112 ? 6.094 -9.82 -7.832 1 98.5 112 PRO B N 1
ATOM 3827 C CA . PRO B 1 112 ? 7.414 -9.219 -8.031 1 98.5 112 PRO B CA 1
ATOM 3828 C C . PRO B 1 112 ? 7.785 -8.234 -6.926 1 98.5 112 PRO B C 1
ATOM 3830 O O . PRO B 1 112 ? 6.906 -7.734 -6.219 1 98.5 112 PRO B O 1
ATOM 3833 N N . PRO B 1 113 ? 9.039 -7.953 -6.809 1 98.5 113 PRO B N 1
ATOM 3834 C CA . PRO B 1 113 ? 9.516 -7.141 -5.688 1 98.5 113 PRO B CA 1
ATOM 3835 C C . PRO B 1 113 ? 8.859 -5.766 -5.629 1 98.5 113 PRO B C 1
ATOM 3837 O O . PRO B 1 113 ? 8.648 -5.223 -4.539 1 98.5 113 PRO B O 1
ATOM 3840 N N . GLN B 1 114 ? 8.461 -5.168 -6.738 1 97.69 114 GLN B N 1
ATOM 3841 C CA . GLN B 1 114 ? 7.93 -3.809 -6.793 1 97.69 114 GLN B CA 1
ATOM 3842 C C . GLN B 1 114 ? 6.527 -3.742 -6.195 1 97.69 114 GLN B C 1
ATOM 3844 O O . GLN B 1 114 ? 6.027 -2.656 -5.891 1 97.69 114 GLN B O 1
ATOM 3849 N N . ASN B 1 115 ? 5.93 -4.871 -6.016 1 98.06 115 ASN B N 1
ATOM 3850 C CA . ASN B 1 115 ? 4.531 -4.875 -5.605 1 98.06 115 ASN B CA 1
ATOM 3851 C C . ASN B 1 115 ? 4.391 -4.949 -4.086 1 98.06 115 ASN B C 1
ATOM 3853 O O . ASN B 1 115 ? 3.584 -5.723 -3.57 1 98.06 115 ASN B O 1
ATOM 3857 N N . PHE B 1 116 ? 5.148 -4.117 -3.459 1 98.38 116 PHE B N 1
ATOM 3858 C CA . PHE B 1 116 ? 5.195 -4.055 -2.004 1 98.38 116 PHE B CA 1
ATOM 3859 C C . PHE B 1 116 ? 3.811 -3.766 -1.43 1 98.38 116 PHE B C 1
ATOM 3861 O O . PHE B 1 116 ? 3.344 -4.477 -0.539 1 98.38 116 PHE B O 1
ATOM 3868 N N . GLU B 1 117 ? 3.125 -2.795 -1.868 1 96.94 117 GLU B N 1
ATOM 3869 C CA . GLU B 1 117 ? 1.838 -2.359 -1.334 1 96.94 117 GLU B CA 1
ATOM 3870 C C . GLU B 1 117 ? 0.782 -3.451 -1.479 1 96.94 117 GLU B C 1
ATOM 3872 O O . GLU B 1 117 ? -0.063 -3.627 -0.599 1 96.94 117 GLU B O 1
ATOM 3877 N N . ARG B 1 118 ? 0.849 -4.133 -2.562 1 97.69 118 ARG B N 1
ATOM 3878 C CA . ARG B 1 118 ? -0.09 -5.23 -2.766 1 97.69 118 ARG B CA 1
ATOM 3879 C C . ARG B 1 118 ? 0.095 -6.312 -1.704 1 97.69 118 ARG B C 1
ATOM 3881 O O . ARG B 1 118 ? -0.882 -6.812 -1.143 1 97.69 118 ARG B O 1
ATOM 3888 N N . ARG B 1 119 ? 1.326 -6.664 -1.457 1 98.56 119 ARG B N 1
ATOM 3889 C CA . ARG B 1 119 ? 1.593 -7.699 -0.465 1 98.56 119 ARG B CA 1
ATOM 3890 C C . ARG B 1 119 ? 1.13 -7.262 0.921 1 98.56 119 ARG B C 1
ATOM 3892 O O . ARG B 1 119 ? 0.621 -8.078 1.696 1 98.56 119 ARG B O 1
ATOM 3899 N N . GLN B 1 120 ? 1.241 -5.945 1.209 1 97.62 120 GLN B N 1
ATOM 3900 C CA . GLN B 1 120 ? 0.752 -5.445 2.488 1 97.62 120 GLN B CA 1
ATOM 3901 C C . GLN B 1 120 ? -0.75 -5.676 2.633 1 97.62 120 GLN B C 1
ATOM 3903 O O . GLN B 1 120 ? -1.215 -6.133 3.678 1 97.62 120 GLN B O 1
ATOM 3908 N N . VAL B 1 121 ? -1.457 -5.434 1.603 1 97.56 121 VAL B N 1
ATOM 3909 C CA . VAL B 1 121 ? -2.914 -5.512 1.659 1 97.56 121 VAL B CA 1
ATOM 3910 C C . VAL B 1 121 ? -3.355 -6.973 1.667 1 97.56 121 VAL B C 1
ATOM 3912 O O . VAL B 1 121 ? -4.328 -7.328 2.336 1 97.56 121 VAL B O 1
ATOM 3915 N N . LEU B 1 122 ? -2.639 -7.785 0.932 1 98.44 122 LEU B N 1
ATOM 3916 C CA . LEU B 1 122 ? -2.975 -9.203 0.884 1 98.44 122 LEU B CA 1
ATOM 3917 C C . LEU B 1 122 ? -2.846 -9.844 2.266 1 98.44 122 LEU B C 1
ATOM 3919 O O . LEU B 1 122 ? -3.684 -10.656 2.656 1 98.44 122 LEU B O 1
ATOM 3923 N N . ARG B 1 123 ? -1.902 -9.453 3.027 1 98.12 123 ARG B N 1
ATOM 3924 C CA . ARG B 1 123 ? -1.687 -9.977 4.371 1 98.12 123 ARG B CA 1
ATOM 3925 C C . ARG B 1 123 ? -2.881 -9.68 5.273 1 98.12 123 ARG B C 1
ATOM 3927 O O . ARG B 1 123 ? -3.154 -10.422 6.219 1 98.12 123 ARG B O 1
ATOM 3934 N N . ASP B 1 124 ? -3.637 -8.633 4.906 1 96.5 124 ASP B N 1
ATOM 3935 C CA . ASP B 1 124 ? -4.73 -8.172 5.754 1 96.5 124 ASP B CA 1
ATOM 3936 C C . ASP B 1 124 ? -6.086 -8.547 5.156 1 96.5 124 ASP B C 1
ATOM 3938 O O . ASP B 1 124 ? -7.125 -8.062 5.605 1 96.5 124 ASP B O 1
ATOM 3942 N N . THR B 1 125 ? -6.062 -9.305 4.145 1 97.81 125 THR B N 1
ATOM 3943 C CA . THR B 1 125 ? -7.305 -9.648 3.463 1 97.81 125 THR B CA 1
ATOM 3944 C C . THR B 1 125 ? -7.402 -11.156 3.244 1 97.81 125 THR B C 1
ATOM 3946 O O . THR B 1 125 ? -7.375 -11.93 4.203 1 97.81 125 THR B O 1
ATOM 3949 N N . TRP B 1 126 ? -7.621 -11.539 1.945 1 98.25 126 TRP B N 1
ATOM 3950 C CA . TRP B 1 126 ? -7.938 -12.938 1.698 1 98.25 126 TRP B CA 1
ATOM 3951 C C . TRP B 1 126 ? -6.715 -13.82 1.917 1 98.25 126 TRP B C 1
ATOM 3953 O O . TRP B 1 126 ? -6.844 -15.031 2.131 1 98.25 126 TRP B O 1
ATOM 3963 N N . ALA B 1 127 ? -5.488 -13.242 1.962 1 98.81 127 ALA B N 1
ATOM 3964 C CA . ALA B 1 127 ? -4.266 -14.031 2.076 1 98.81 127 ALA B CA 1
ATOM 3965 C C . ALA B 1 127 ? -3.785 -14.094 3.523 1 98.81 127 ALA B C 1
ATOM 3967 O O . ALA B 1 127 ? -2.678 -14.562 3.797 1 98.81 127 ALA B O 1
ATOM 3968 N N . GLN B 1 128 ? -4.602 -13.602 4.41 1 98.56 128 GLN B N 1
ATOM 3969 C CA . GLN B 1 128 ? -4.254 -13.695 5.824 1 98.56 128 GLN B CA 1
ATOM 3970 C C . GLN B 1 128 ? -4.07 -15.156 6.246 1 98.56 128 GLN B C 1
ATOM 3972 O O . GLN B 1 128 ? -4.891 -16.016 5.906 1 98.56 128 GLN B O 1
ATOM 3977 N N . GLU B 1 129 ? -2.93 -15.391 6.91 1 98.44 129 GLU B N 1
ATOM 3978 C CA . GLU B 1 129 ? -2.762 -16.719 7.516 1 98.44 129 GLU B CA 1
ATOM 3979 C C . GLU B 1 129 ? -3.688 -16.891 8.719 1 98.44 129 GLU B C 1
ATOM 3981 O O . GLU B 1 129 ? -3.656 -16.094 9.648 1 98.44 129 GLU B O 1
ATOM 3986 N N . ARG B 1 130 ? -4.523 -17.969 8.68 1 98 130 ARG B N 1
ATOM 3987 C CA . ARG B 1 130 ? -5.535 -18.125 9.719 1 98 130 ARG B CA 1
ATOM 3988 C C . ARG B 1 130 ? -6.156 -19.516 9.672 1 98 130 ARG B C 1
ATOM 3990 O O . ARG B 1 130 ? -6.109 -20.188 8.648 1 98 130 ARG B O 1
ATOM 3997 N N . PRO B 1 131 ? -6.688 -19.906 10.805 1 97.94 131 PRO B N 1
ATOM 3998 C CA . PRO B 1 131 ? -7.578 -21.078 10.742 1 97.94 131 PRO B CA 1
ATOM 3999 C C . PRO B 1 131 ? -8.961 -20.734 10.188 1 97.94 131 PRO B C 1
ATOM 4001 O O . PRO B 1 131 ? -9.453 -19.625 10.398 1 97.94 131 PRO B O 1
ATOM 4004 N N . HIS B 1 132 ? -9.461 -21.531 9.445 1 97.25 132 HIS B N 1
ATOM 4005 C CA . HIS B 1 132 ? -10.82 -21.391 8.945 1 97.25 132 HIS B CA 1
ATOM 4006 C C . HIS B 1 132 ? -11.523 -22.734 8.867 1 97.25 132 HIS B C 1
ATOM 4008 O O . HIS B 1 132 ? -11.016 -23.656 8.227 1 97.25 132 HIS B O 1
ATOM 4014 N N . LYS B 1 133 ? -12.609 -22.859 9.586 1 96.81 133 LYS B N 1
ATOM 4015 C CA . LYS B 1 133 ? -13.414 -24.078 9.617 1 96.81 133 LYS B CA 1
ATOM 4016 C C . LYS B 1 133 ? -12.555 -25.281 9.969 1 96.81 133 LYS B C 1
ATOM 4018 O O . LYS B 1 133 ? -12.633 -26.312 9.297 1 96.81 133 LYS B O 1
ATOM 4023 N N . GLY B 1 134 ? -11.664 -25.125 10.859 1 96.5 134 GLY B N 1
ATOM 4024 C CA . GLY B 1 134 ? -10.93 -26.219 11.461 1 96.5 134 GLY B CA 1
ATOM 4025 C C . GLY B 1 134 ? -9.648 -26.562 10.719 1 96.5 134 GLY B C 1
ATOM 4026 O O . GLY B 1 134 ? -8.945 -27.516 11.078 1 96.5 134 GLY B O 1
ATOM 4027 N N . VAL B 1 135 ? -9.344 -25.812 9.68 1 97.19 135 VAL B N 1
ATOM 4028 C CA . VAL B 1 135 ? -8.125 -26.109 8.93 1 97.19 135 VAL B CA 1
ATOM 4029 C C . VAL B 1 135 ? -7.293 -24.844 8.773 1 97.19 135 VAL B C 1
ATOM 4031 O O . VAL B 1 135 ? -7.793 -23.734 8.969 1 97.19 135 VAL B O 1
ATOM 4034 N N . TRP B 1 136 ? -6.031 -25 8.367 1 97.69 136 TRP B N 1
ATOM 4035 C CA . TRP B 1 136 ? -5.121 -23.859 8.367 1 97.69 136 TRP B CA 1
ATOM 4036 C C . TRP B 1 136 ? -4.844 -23.391 6.941 1 97.69 136 TRP B C 1
ATOM 4038 O O . TRP B 1 136 ? -4.57 -24.203 6.051 1 97.69 136 TRP B O 1
ATOM 4048 N N . ILE B 1 137 ? -4.926 -22.078 6.777 1 98.62 137 ILE B N 1
ATOM 4049 C CA . ILE B 1 137 ? -4.488 -21.391 5.562 1 98.62 137 ILE B CA 1
ATOM 4050 C C . ILE B 1 137 ? -3.129 -20.75 5.801 1 98.62 137 ILE B C 1
ATOM 4052 O O . ILE B 1 137 ? -2.939 -20.016 6.785 1 98.62 137 ILE B O 1
ATOM 4056 N N . ARG B 1 138 ? -2.135 -21.047 4.938 1 98.69 138 ARG B N 1
ATOM 4057 C CA . ARG B 1 138 ? -0.817 -20.422 4.973 1 98.69 138 ARG B CA 1
ATOM 4058 C C . ARG B 1 138 ? -0.515 -19.703 3.658 1 98.69 138 ARG B C 1
ATOM 4060 O O . ARG B 1 138 ? -1.11 -20.016 2.625 1 98.69 138 ARG B O 1
ATOM 4067 N N . ARG B 1 139 ? 0.344 -18.703 3.74 1 98.81 139 ARG B N 1
ATOM 4068 C CA . ARG B 1 139 ? 0.644 -17.891 2.561 1 98.81 139 ARG B CA 1
ATOM 4069 C C . ARG B 1 139 ? 2.141 -17.891 2.27 1 98.81 139 ARG B C 1
ATOM 4071 O O . ARG B 1 139 ? 2.959 -17.875 3.193 1 98.81 139 ARG B O 1
ATOM 4078 N N . VAL B 1 140 ? 2.48 -17.891 1.005 1 98.81 140 VAL B N 1
ATOM 4079 C CA . VAL B 1 140 ? 3.838 -17.641 0.529 1 98.81 140 VAL B CA 1
ATOM 4080 C C . VAL B 1 140 ? 3.805 -16.734 -0.693 1 98.81 140 VAL B C 1
ATOM 4082 O O . VAL B 1 140 ? 3.033 -16.969 -1.628 1 98.81 140 VAL B O 1
ATOM 4085 N N . PHE B 1 141 ? 4.617 -15.672 -0.648 1 98.94 141 PHE B N 1
ATOM 4086 C CA . PHE B 1 141 ? 4.848 -14.859 -1.836 1 98.94 141 PHE B CA 1
ATOM 4087 C C . PHE B 1 141 ? 6.074 -15.344 -2.596 1 98.94 141 PHE B C 1
ATOM 4089 O O . PHE B 1 141 ? 7.137 -15.547 -2.004 1 98.94 141 PHE B O 1
ATOM 4096 N N . MET B 1 142 ? 5.961 -15.508 -3.885 1 98.81 142 MET B N 1
ATOM 4097 C CA . MET B 1 142 ? 7.055 -15.938 -4.75 1 98.81 142 MET B CA 1
ATOM 4098 C C . MET B 1 142 ? 7.605 -14.766 -5.555 1 98.81 142 MET B C 1
ATOM 4100 O O . MET B 1 142 ? 6.867 -14.109 -6.285 1 98.81 142 MET B O 1
ATOM 4104 N N . SER B 1 143 ? 8.906 -14.656 -5.426 1 98.81 143 SER B N 1
ATOM 4105 C CA . SER B 1 143 ? 9.492 -13.523 -6.125 1 98.81 143 SER B CA 1
ATOM 4106 C C . SER B 1 143 ? 10.867 -13.867 -6.688 1 98.81 143 SER B C 1
ATOM 4108 O O . SER B 1 143 ? 11.516 -14.812 -6.223 1 98.81 143 SER B O 1
ATOM 4110 N N . GLY B 1 144 ? 11.227 -13.164 -7.762 1 98.69 144 GLY B N 1
ATOM 4111 C CA . GLY B 1 144 ? 12.602 -13.031 -8.203 1 98.69 144 GLY B CA 1
ATOM 4112 C C . GLY B 1 144 ? 13.227 -11.695 -7.84 1 98.69 144 GLY B C 1
ATOM 4113 O O . GLY B 1 144 ? 12.93 -11.141 -6.781 1 98.69 144 GLY B O 1
ATOM 4114 N N . THR B 1 145 ? 14.172 -11.312 -8.648 1 98.56 145 THR B N 1
ATOM 4115 C CA . THR B 1 145 ? 14.781 -10 -8.477 1 98.56 145 THR B CA 1
ATOM 4116 C C . THR B 1 145 ? 14.359 -9.055 -9.594 1 98.56 145 THR B C 1
ATOM 4118 O O . THR B 1 145 ? 13.945 -9.5 -10.664 1 98.56 145 THR B O 1
ATOM 4121 N N . SER B 1 146 ? 14.398 -7.801 -9.297 1 97.94 146 SER B N 1
ATOM 4122 C CA . SER B 1 146 ? 14.023 -6.781 -10.273 1 97.94 146 SER B CA 1
ATOM 4123 C C . SER B 1 146 ? 14.992 -5.598 -10.234 1 97.94 146 SER B C 1
ATOM 4125 O O . SER B 1 146 ? 15.664 -5.375 -9.227 1 97.94 146 SER B O 1
ATOM 4127 N N . GLY B 1 147 ? 15.008 -4.91 -11.328 1 94.88 147 GLY B N 1
ATOM 4128 C CA . GLY B 1 147 ? 15.867 -3.746 -11.414 1 94.88 147 GLY B CA 1
ATOM 4129 C C . GLY B 1 147 ? 17.328 -4.102 -11.664 1 94.88 147 GLY B C 1
ATOM 4130 O O . GLY B 1 147 ? 17.641 -5.246 -11.992 1 94.88 147 GLY B O 1
ATOM 4131 N N . ALA B 1 148 ? 18.172 -3.041 -11.719 1 94.06 148 ALA B N 1
ATOM 4132 C CA . ALA B 1 148 ? 19.625 -3.197 -11.898 1 94.06 148 ALA B CA 1
ATOM 4133 C C . ALA B 1 148 ? 20.391 -2.27 -10.961 1 94.06 148 ALA B C 1
ATOM 4135 O O . ALA B 1 148 ? 19.844 -1.285 -10.461 1 94.06 148 ALA B O 1
ATOM 4136 N N . GLY B 1 149 ? 21.562 -2.639 -10.625 1 92.56 149 GLY B N 1
ATOM 4137 C CA . GLY B 1 149 ? 22.438 -1.787 -9.828 1 92.56 149 GLY B CA 1
ATOM 4138 C C . GLY B 1 149 ? 21.844 -1.422 -8.477 1 92.56 149 GLY B C 1
ATOM 4139 O O . GLY B 1 149 ? 21.438 -2.301 -7.715 1 92.56 149 GLY B O 1
ATOM 4140 N N . ILE B 1 150 ? 21.703 -0.183 -8.25 1 91.31 150 ILE B N 1
ATOM 4141 C CA . ILE B 1 150 ? 21.266 0.348 -6.965 1 91.31 150 ILE B CA 1
ATOM 4142 C C . ILE B 1 150 ? 19.797 0 -6.742 1 91.31 150 ILE B C 1
ATOM 4144 O O . ILE B 1 150 ? 19.391 -0.326 -5.621 1 91.31 150 ILE B O 1
ATOM 4148 N N . GLU B 1 151 ? 19.047 0.07 -7.742 1 93 151 GLU B N 1
ATOM 4149 C CA . GLU B 1 151 ? 17.625 -0.247 -7.629 1 93 151 GLU B CA 1
ATOM 4150 C C . GLU B 1 151 ? 17.422 -1.699 -7.207 1 93 151 GLU B C 1
ATOM 4152 O O . GLU B 1 151 ? 16.578 -1.988 -6.348 1 93 151 GLU B O 1
ATOM 4157 N N . LYS B 1 152 ? 18.172 -2.598 -7.844 1 96.06 152 LYS B N 1
ATOM 4158 C CA . LYS B 1 152 ? 18.078 -4.008 -7.477 1 96.06 152 LYS B CA 1
ATOM 4159 C C . LYS B 1 152 ? 18.453 -4.219 -6.012 1 96.06 152 LYS B C 1
ATOM 4161 O O . LYS B 1 152 ? 17.766 -4.953 -5.289 1 96.06 152 LYS B O 1
ATOM 4166 N N . ARG B 1 153 ? 19.484 -3.602 -5.625 1 95.06 153 ARG B N 1
ATOM 4167 C CA . ARG B 1 153 ? 19.922 -3.727 -4.238 1 95.06 153 ARG B CA 1
ATOM 4168 C C . ARG B 1 153 ? 18.859 -3.223 -3.275 1 95.06 153 ARG B C 1
ATOM 4170 O O . ARG B 1 153 ? 18.578 -3.857 -2.254 1 95.06 153 ARG B O 1
ATOM 4177 N N . ARG B 1 154 ? 18.266 -2.125 -3.564 1 94.56 154 ARG B N 1
ATOM 4178 C CA . ARG B 1 154 ? 17.234 -1.536 -2.723 1 94.56 154 ARG B CA 1
ATOM 4179 C C . ARG B 1 154 ? 16 -2.447 -2.639 1 94.56 154 ARG B C 1
ATOM 4181 O O . ARG B 1 154 ? 15.461 -2.66 -1.555 1 94.56 154 ARG B O 1
ATOM 4188 N N . LEU B 1 155 ? 15.633 -2.945 -3.752 1 97.56 155 LEU B N 1
ATOM 4189 C CA . LEU B 1 155 ? 14.469 -3.82 -3.781 1 97.56 155 LEU B CA 1
ATOM 4190 C C . LEU B 1 155 ? 14.742 -5.113 -3.018 1 97.56 155 LEU B C 1
ATOM 4192 O O . LEU B 1 155 ? 13.867 -5.613 -2.307 1 97.56 155 LEU B O 1
ATOM 4196 N N . ASN B 1 156 ? 15.914 -5.66 -3.199 1 97.94 156 ASN B N 1
ATOM 4197 C CA . ASN B 1 156 ? 16.266 -6.852 -2.436 1 97.94 156 ASN B CA 1
ATOM 4198 C C . ASN B 1 156 ? 16.266 -6.578 -0.934 1 97.94 156 ASN B C 1
ATOM 4200 O O . ASN B 1 156 ? 15.836 -7.418 -0.145 1 97.94 156 ASN B O 1
ATOM 4204 N N . LYS B 1 157 ? 16.75 -5.422 -0.571 1 96.94 157 LYS B N 1
ATOM 4205 C CA . LYS B 1 157 ? 16.734 -5.047 0.84 1 96.94 157 LYS B CA 1
ATOM 4206 C C . LYS B 1 157 ? 15.305 -4.91 1.358 1 96.94 157 LYS B C 1
ATOM 4208 O O . LYS B 1 157 ? 15 -5.344 2.471 1 96.94 157 LYS B O 1
ATOM 4213 N N . LEU B 1 158 ? 14.5 -4.262 0.565 1 97.88 158 LEU B N 1
ATOM 4214 C CA . LEU B 1 158 ? 13.094 -4.121 0.927 1 97.88 158 LEU B CA 1
ATOM 4215 C C . LEU B 1 158 ? 12.453 -5.488 1.165 1 97.88 158 LEU B C 1
ATOM 4217 O O . LEU B 1 158 ? 11.766 -5.688 2.166 1 97.88 158 LEU B O 1
ATOM 4221 N N . MET B 1 159 ? 12.734 -6.418 0.251 1 98.62 159 MET B N 1
ATOM 4222 C CA . MET B 1 159 ? 12.203 -7.773 0.375 1 98.62 159 MET B CA 1
ATOM 4223 C C . MET B 1 159 ? 12.711 -8.445 1.646 1 98.62 159 MET B C 1
ATOM 4225 O O . MET B 1 159 ? 11.961 -9.156 2.32 1 98.62 159 MET B O 1
ATOM 4229 N N . ALA B 1 160 ? 13.93 -8.234 1.948 1 98.31 160 ALA B N 1
ATOM 4230 C CA . ALA B 1 160 ? 14.523 -8.828 3.139 1 98.31 160 ALA B CA 1
ATOM 4231 C C . ALA B 1 160 ? 13.875 -8.289 4.41 1 98.31 160 ALA B C 1
ATOM 4233 O O . ALA B 1 160 ? 13.586 -9.047 5.34 1 98.31 160 ALA B O 1
ATOM 4234 N N . VAL B 1 161 ? 13.641 -6.98 4.484 1 97.56 161 VAL B N 1
ATOM 4235 C CA . VAL B 1 161 ? 13.016 -6.355 5.641 1 97.56 161 VAL B CA 1
ATOM 4236 C C . VAL B 1 161 ? 11.594 -6.883 5.805 1 97.56 161 VAL B C 1
ATOM 4238 O O . VAL B 1 161 ? 11.172 -7.223 6.914 1 97.56 161 VAL B O 1
ATOM 4241 N N . GLU B 1 162 ? 10.883 -6.922 4.715 1 97.94 162 GLU B N 1
ATOM 4242 C CA . GLU B 1 162 ? 9.531 -7.469 4.727 1 97.94 162 GLU B CA 1
ATOM 4243 C C . GLU B 1 162 ? 9.523 -8.914 5.211 1 97.94 162 GLU B C 1
ATOM 4245 O O . GLU B 1 162 ? 8.672 -9.305 6.012 1 97.94 162 GLU B O 1
ATOM 4250 N N . HIS B 1 163 ? 10.438 -9.672 4.68 1 98.31 163 HIS B N 1
ATOM 4251 C CA . HIS B 1 163 ? 10.562 -11.086 5.02 1 98.31 163 HIS B CA 1
ATOM 4252 C C . HIS B 1 163 ? 10.875 -11.266 6.504 1 98.31 163 HIS B C 1
ATOM 4254 O O . HIS B 1 163 ? 10.344 -12.18 7.145 1 98.31 163 HIS B O 1
ATOM 4260 N N . LYS B 1 164 ? 11.727 -10.492 6.977 1 96.88 164 LYS B N 1
ATOM 4261 C CA . LYS B 1 164 ? 12.07 -10.547 8.398 1 96.88 164 LYS B CA 1
ATOM 4262 C C . LYS B 1 164 ? 10.836 -10.305 9.266 1 96.88 164 LYS B C 1
ATOM 4264 O O . LYS B 1 164 ? 10.648 -10.969 10.281 1 96.88 164 LYS B O 1
ATOM 4269 N N . LYS B 1 165 ? 10.023 -9.422 8.844 1 96.31 165 LYS B N 1
ATOM 4270 C CA . LYS B 1 165 ? 8.844 -9.039 9.625 1 96.31 165 LYS B CA 1
ATOM 4271 C C . LYS B 1 165 ? 7.738 -10.078 9.492 1 96.31 165 LYS B C 1
ATOM 4273 O O . LYS B 1 165 ? 7.062 -10.391 10.477 1 96.31 165 LYS B O 1
ATOM 4278 N N . HIS B 1 166 ? 7.551 -10.609 8.336 1 97.81 166 HIS B N 1
ATOM 4279 C CA . HIS B 1 166 ? 6.324 -11.359 8.094 1 97.81 166 HIS B CA 1
ATOM 4280 C C . HIS B 1 166 ? 6.625 -12.844 7.875 1 97.81 166 HIS B C 1
ATOM 4282 O O . HIS B 1 166 ? 5.742 -13.688 8.039 1 97.81 166 HIS B O 1
ATOM 4288 N N . GLY B 1 167 ? 7.844 -13.195 7.406 1 98.12 167 GLY B N 1
ATOM 4289 C CA . GLY B 1 167 ? 8.203 -14.586 7.168 1 98.12 167 GLY B CA 1
ATOM 4290 C C . GLY B 1 167 ? 7.34 -15.258 6.121 1 98.12 167 GLY B C 1
ATOM 4291 O O . GLY B 1 167 ? 6.84 -16.359 6.336 1 98.12 167 GLY B O 1
ATOM 4292 N N . ASP B 1 168 ? 7.219 -14.586 4.973 1 98.75 168 ASP B N 1
ATOM 4293 C CA . ASP B 1 168 ? 6.289 -15.172 4.012 1 98.75 168 ASP B CA 1
ATOM 4294 C C . ASP B 1 168 ? 6.789 -14.984 2.58 1 98.75 168 ASP B C 1
ATOM 4296 O O . ASP B 1 168 ? 6.023 -15.133 1.624 1 98.75 168 ASP B O 1
ATOM 4300 N N . ILE B 1 169 ? 8.055 -14.664 2.41 1 98.88 169 ILE B N 1
ATOM 4301 C CA . ILE B 1 169 ? 8.547 -14.406 1.063 1 98.88 169 ILE B CA 1
ATOM 4302 C C . ILE B 1 169 ? 9.586 -15.461 0.676 1 98.88 169 ILE B C 1
ATOM 4304 O O . ILE B 1 169 ? 10.539 -15.695 1.414 1 98.88 169 ILE B O 1
ATOM 4308 N N . LEU B 1 170 ? 9.375 -16.109 -0.417 1 98.88 170 LEU B N 1
ATOM 4309 C CA . LEU B 1 170 ? 10.375 -16.859 -1.159 1 98.88 170 LEU B CA 1
ATOM 4310 C C . LEU B 1 170 ? 10.953 -16.016 -2.293 1 98.88 170 LEU B C 1
ATOM 4312 O O . LEU B 1 170 ? 10.211 -15.438 -3.082 1 98.88 170 LEU B O 1
ATOM 4316 N N . GLN B 1 171 ? 12.266 -15.977 -2.328 1 98.88 171 GLN B N 1
ATOM 4317 C CA . GLN B 1 171 ? 12.898 -15.203 -3.395 1 98.88 171 GLN B CA 1
ATOM 4318 C C . GLN B 1 171 ? 14.109 -15.938 -3.961 1 98.88 171 GLN B C 1
ATOM 4320 O O . GLN B 1 171 ? 14.984 -16.375 -3.209 1 98.88 171 GLN B O 1
ATOM 4325 N N . TRP B 1 172 ? 14.125 -16.094 -5.227 1 98.5 172 TRP B N 1
ATOM 4326 C CA . TRP B 1 172 ? 15.266 -16.688 -5.918 1 98.5 172 TRP B CA 1
ATOM 4327 C C . TRP B 1 172 ? 16.016 -15.625 -6.719 1 98.5 172 TRP B C 1
ATOM 4329 O O . TRP B 1 172 ? 15.453 -14.586 -7.059 1 98.5 172 TRP B O 1
ATOM 4339 N N . ASP B 1 173 ? 17.25 -15.938 -7.051 1 97.31 173 ASP B N 1
ATOM 4340 C CA . ASP B 1 173 ? 18.094 -14.984 -7.762 1 97.31 173 ASP B CA 1
ATOM 4341 C C . ASP B 1 173 ? 17.938 -15.133 -9.273 1 97.31 173 ASP B C 1
ATOM 4343 O O . ASP B 1 173 ? 18.922 -15.328 -9.992 1 97.31 173 ASP B O 1
ATOM 4347 N N . PHE B 1 174 ? 16.812 -15.055 -9.766 1 96.94 174 PHE B N 1
ATOM 4348 C CA . PHE B 1 174 ? 16.531 -14.891 -11.188 1 96.94 174 PHE B CA 1
ATOM 4349 C C . PHE B 1 174 ? 15.859 -13.547 -11.453 1 96.94 174 PHE B C 1
ATOM 4351 O O . PHE B 1 174 ? 15.352 -12.906 -10.531 1 96.94 174 PHE B O 1
ATOM 4358 N N . GLN B 1 175 ? 15.891 -13.172 -12.664 1 96.44 175 GLN B N 1
ATOM 4359 C CA . GLN B 1 175 ? 15.289 -11.898 -13.031 1 96.44 175 GLN B CA 1
ATOM 4360 C C . GLN B 1 175 ? 13.797 -12.055 -13.305 1 96.44 175 GLN B C 1
ATOM 4362 O O . GLN B 1 175 ? 13.391 -12.906 -14.094 1 96.44 175 GLN B O 1
ATOM 4367 N N . GLU B 1 176 ? 13.023 -11.172 -12.625 1 97.81 176 GLU B N 1
ATOM 4368 C CA . GLU B 1 176 ? 11.586 -11.172 -12.883 1 97.81 176 GLU B CA 1
ATOM 4369 C C . GLU B 1 176 ? 11.289 -10.797 -14.328 1 97.81 176 GLU B C 1
ATOM 4371 O O . GLU B 1 176 ? 11.812 -9.812 -14.852 1 97.81 176 GLU B O 1
ATOM 4376 N N . SER B 1 177 ? 10.516 -11.586 -14.969 1 96.5 177 SER B N 1
ATOM 4377 C CA . SER B 1 177 ? 10 -11.336 -16.312 1 96.5 177 SER B CA 1
ATOM 4378 C C . SER B 1 177 ? 8.828 -12.258 -16.641 1 96.5 177 SER B C 1
ATOM 4380 O O . SER B 1 177 ? 8.617 -13.258 -15.953 1 96.5 177 SER B O 1
ATOM 4382 N N . PHE B 1 178 ? 8.125 -11.844 -17.625 1 96.12 178 PHE B N 1
ATOM 4383 C CA . PHE B 1 178 ? 7 -12.672 -18.047 1 96.12 178 PHE B CA 1
ATOM 4384 C C . PHE B 1 178 ? 7.473 -14.055 -18.469 1 96.12 178 PHE B C 1
ATOM 4386 O O . PHE B 1 178 ? 6.848 -15.062 -18.109 1 96.12 178 PHE B O 1
ATOM 4393 N N . THR B 1 179 ? 8.586 -14.195 -19.109 1 96 179 THR B N 1
ATOM 4394 C CA . THR B 1 179 ? 9.086 -15.461 -19.625 1 96 179 THR B CA 1
ATOM 4395 C C . THR B 1 179 ? 9.633 -16.328 -18.5 1 96 179 THR B C 1
ATOM 4397 O O . THR B 1 179 ? 9.773 -17.547 -18.641 1 96 179 THR B O 1
ATOM 4400 N N . ASN B 1 180 ? 9.906 -15.711 -17.359 1 97.5 180 ASN B N 1
ATOM 4401 C CA . ASN B 1 180 ? 10.484 -16.453 -16.234 1 97.5 180 ASN B CA 1
ATOM 4402 C C . ASN B 1 180 ? 9.414 -16.875 -15.234 1 97.5 180 ASN B C 1
ATOM 4404 O O . ASN B 1 180 ? 9.727 -17.359 -14.141 1 97.5 180 ASN B O 1
ATOM 4408 N N . LEU B 1 181 ? 8.188 -16.672 -15.594 1 98.31 181 LEU B N 1
ATOM 4409 C CA . LEU B 1 181 ? 7.109 -17.156 -14.727 1 98.31 181 LEU B CA 1
ATOM 4410 C C . LEU B 1 181 ? 7.145 -18.672 -14.594 1 98.31 181 LEU B C 1
ATOM 4412 O O . LEU B 1 181 ? 6.887 -19.203 -13.516 1 98.31 181 LEU B O 1
ATOM 4416 N N . THR B 1 182 ? 7.426 -19.312 -15.703 1 98.5 182 THR B N 1
ATOM 4417 C CA . THR B 1 182 ? 7.527 -20.766 -15.68 1 98.5 182 THR B CA 1
ATOM 4418 C C . THR B 1 182 ? 8.648 -21.219 -14.734 1 98.5 182 THR B C 1
ATOM 4420 O O . THR B 1 182 ? 8.453 -22.125 -13.93 1 98.5 182 THR B O 1
ATOM 4423 N N . LEU B 1 183 ? 9.789 -20.578 -14.914 1 98.19 183 LEU B N 1
ATOM 4424 C CA . LEU B 1 183 ? 10.906 -20.859 -14.016 1 98.19 183 LEU B CA 1
ATOM 4425 C C . LEU B 1 183 ? 10.492 -20.672 -12.562 1 98.19 183 LEU B C 1
ATOM 4427 O O . LEU B 1 183 ? 10.781 -21.531 -11.719 1 98.19 183 LEU B O 1
ATOM 4431 N N . LYS B 1 184 ? 9.82 -19.609 -12.289 1 98.5 184 LYS B N 1
ATOM 4432 C CA . LYS B 1 184 ? 9.32 -19.312 -10.945 1 98.5 184 LYS B CA 1
ATOM 4433 C C . LYS B 1 184 ? 8.453 -20.453 -10.414 1 98.5 184 LYS B C 1
ATOM 4435 O O . LYS B 1 184 ? 8.609 -20.875 -9.266 1 98.5 184 LYS B O 1
ATOM 4440 N N . GLN B 1 185 ? 7.598 -20.969 -11.266 1 98.44 185 GLN B N 1
ATOM 4441 C CA . GLN B 1 185 ? 6.707 -22.062 -10.891 1 98.44 185 GLN B CA 1
ATOM 4442 C C . GLN B 1 185 ? 7.492 -23.344 -10.57 1 98.44 185 GLN B C 1
ATOM 4444 O O . GLN B 1 185 ? 7.211 -24.016 -9.586 1 98.44 185 GLN B O 1
ATOM 4449 N N . VAL B 1 186 ? 8.438 -23.641 -11.359 1 98.56 186 VAL B N 1
ATOM 4450 C CA . VAL B 1 186 ? 9.203 -24.875 -11.203 1 98.56 186 VAL B CA 1
ATOM 4451 C C . VAL B 1 186 ? 10.023 -24.797 -9.914 1 98.56 186 VAL B C 1
ATOM 4453 O O . VAL B 1 186 ? 10.078 -25.766 -9.156 1 98.56 186 VAL B O 1
ATOM 4456 N N . LEU B 1 187 ? 10.633 -23.641 -9.703 1 98.38 187 LEU B N 1
ATOM 4457 C CA . LEU B 1 187 ? 11.398 -23.438 -8.477 1 98.38 187 LEU B CA 1
ATOM 4458 C C . LEU B 1 187 ? 10.5 -23.562 -7.25 1 98.38 187 LEU B C 1
ATOM 4460 O O . LEU B 1 187 ? 10.891 -24.172 -6.25 1 98.38 187 LEU B O 1
ATOM 4464 N N . PHE B 1 188 ? 9.344 -23.047 -7.332 1 98.75 188 PHE B N 1
ATOM 4465 C CA . PHE B 1 188 ? 8.391 -23.125 -6.234 1 98.75 188 PHE B CA 1
ATOM 4466 C C . PHE B 1 188 ? 7.984 -24.578 -5.98 1 98.75 188 PHE B C 1
ATOM 4468 O O . PHE B 1 188 ? 7.922 -25.016 -4.832 1 98.75 188 PHE B O 1
ATOM 4475 N N . LEU B 1 189 ? 7.652 -25.281 -7.039 1 98.69 189 LEU B N 1
ATOM 4476 C CA . LEU B 1 189 ? 7.262 -26.688 -6.891 1 98.69 189 LEU B CA 1
ATOM 4477 C C . LEU B 1 189 ? 8.375 -27.5 -6.234 1 98.69 189 LEU B C 1
ATOM 4479 O O . LEU B 1 189 ? 8.102 -28.406 -5.438 1 98.69 189 LEU B O 1
ATOM 4483 N N . GLU B 1 190 ? 9.578 -27.188 -6.582 1 98 190 GLU B N 1
ATOM 4484 C CA . GLU B 1 190 ? 10.711 -27.828 -5.918 1 98 190 GLU B CA 1
ATOM 4485 C C . GLU B 1 190 ? 10.719 -27.516 -4.422 1 98 190 GLU B C 1
ATOM 4487 O O . GLU B 1 190 ? 10.938 -28.406 -3.598 1 98 190 GLU B O 1
ATOM 4492 N N . TRP B 1 191 ? 10.469 -26.266 -4.113 1 97.81 191 TRP B N 1
ATOM 4493 C CA . TRP B 1 191 ? 10.422 -25.844 -2.717 1 97.81 191 TRP B CA 1
ATOM 4494 C C . TRP B 1 191 ? 9.32 -26.578 -1.964 1 97.81 191 TRP B C 1
ATOM 4496 O O . TRP B 1 191 ? 9.508 -27 -0.821 1 97.81 191 TRP B O 1
ATOM 4506 N N . VAL B 1 192 ? 8.164 -26.719 -2.598 1 98.25 192 VAL B N 1
ATOM 4507 C CA . VAL B 1 192 ? 7.043 -27.422 -1.979 1 98.25 192 VAL B CA 1
ATOM 4508 C C . VAL B 1 192 ? 7.438 -28.859 -1.665 1 98.25 192 VAL B C 1
ATOM 4510 O O . VAL B 1 192 ? 7.168 -29.359 -0.571 1 98.25 192 VAL B O 1
ATOM 4513 N N . LYS B 1 193 ? 8.062 -29.531 -2.594 1 96.94 193 LYS B N 1
ATOM 4514 C CA . LYS B 1 193 ? 8.492 -30.906 -2.408 1 96.94 193 LYS B CA 1
ATOM 4515 C C . LYS B 1 193 ? 9.414 -31.031 -1.199 1 96.94 193 LYS B C 1
ATOM 4517 O O . LYS B 1 193 ? 9.336 -32 -0.451 1 96.94 193 LYS B O 1
ATOM 4522 N N . GLU B 1 194 ? 10.188 -30.047 -0.991 1 95.62 194 GLU B N 1
ATOM 4523 C CA . GLU B 1 194 ? 11.203 -30.125 0.05 1 95.62 194 GLU B CA 1
ATOM 4524 C C . GLU B 1 194 ? 10.648 -29.656 1.396 1 95.62 194 GLU B C 1
ATOM 4526 O O . GLU B 1 194 ? 10.945 -30.266 2.432 1 95.62 194 GLU B O 1
ATOM 4531 N N . CYS B 1 195 ? 9.805 -28.609 1.395 1 96.38 195 CYS B N 1
ATOM 4532 C CA . CYS B 1 195 ? 9.484 -27.922 2.637 1 96.38 195 CYS B CA 1
ATOM 4533 C C . CYS B 1 195 ? 8.039 -28.188 3.043 1 96.38 195 CYS B C 1
ATOM 4535 O O . CYS B 1 195 ? 7.684 -28.047 4.219 1 96.38 195 CYS B O 1
ATOM 4537 N N . CYS B 1 196 ? 7.207 -28.531 2.074 1 97.12 196 CYS B N 1
ATOM 4538 C CA . CYS B 1 196 ? 5.785 -28.75 2.338 1 97.12 196 CYS B CA 1
ATOM 4539 C C . CYS B 1 196 ? 5.277 -29.969 1.591 1 97.12 196 CYS B C 1
ATOM 4541 O O . CYS B 1 196 ? 4.266 -29.906 0.89 1 97.12 196 CYS B O 1
ATOM 4543 N N . PRO B 1 197 ? 5.891 -31.109 1.805 1 96.06 197 PRO B N 1
ATOM 4544 C CA . PRO B 1 197 ? 5.609 -32.25 0.94 1 96.06 197 PRO B CA 1
ATOM 4545 C C . PRO B 1 197 ? 4.207 -32.844 1.15 1 96.06 197 PRO B C 1
ATOM 4547 O O . PRO B 1 197 ? 3.695 -33.562 0.291 1 96.06 197 PRO B O 1
ATOM 4550 N N . ARG B 1 198 ? 3.551 -32.5 2.256 1 96.44 198 ARG B N 1
ATOM 4551 C CA . ARG B 1 198 ? 2.258 -33.125 2.547 1 96.44 198 ARG B CA 1
ATOM 4552 C C . ARG B 1 198 ? 1.155 -32.062 2.604 1 96.44 198 ARG B C 1
ATOM 4554 O O . ARG B 1 198 ? 0.086 -32.312 3.166 1 96.44 198 ARG B O 1
ATOM 4561 N N . VAL B 1 199 ? 1.462 -30.844 2.08 1 98.12 199 VAL B N 1
ATOM 4562 C CA . VAL B 1 199 ? 0.421 -29.828 1.991 1 98.12 199 VAL B CA 1
ATOM 4563 C C . VAL B 1 199 ? -0.785 -30.391 1.238 1 98.12 199 VAL B C 1
ATOM 4565 O O . VAL B 1 199 ? -0.628 -31.109 0.25 1 98.12 199 VAL B O 1
ATOM 4568 N N . ARG B 1 200 ? -1.94 -30.078 1.624 1 98 200 ARG B N 1
ATOM 4569 C CA . ARG B 1 200 ? -3.109 -30.75 1.064 1 98 200 ARG B CA 1
ATOM 4570 C C . ARG B 1 200 ? -3.545 -30.094 -0.242 1 98 200 ARG B C 1
ATOM 4572 O O . ARG B 1 200 ? -3.697 -30.766 -1.261 1 98 200 ARG B O 1
ATOM 4579 N N . PHE B 1 201 ? -3.756 -28.766 -0.189 1 98.75 201 PHE B N 1
ATOM 4580 C CA . PHE B 1 201 ? -4.164 -28.047 -1.386 1 98.75 201 PHE B CA 1
ATOM 4581 C C . PHE B 1 201 ? -3.365 -26.75 -1.536 1 98.75 201 PHE B C 1
ATOM 4583 O O . PHE B 1 201 ? -2.777 -26.266 -0.569 1 98.75 201 PHE B O 1
ATOM 4590 N N . LEU B 1 202 ? -3.322 -26.281 -2.787 1 98.81 202 LEU B N 1
ATOM 4591 C CA . LEU B 1 202 ? -2.656 -25.016 -3.086 1 98.81 202 LEU B CA 1
ATOM 4592 C C . LEU B 1 202 ? -3.547 -24.125 -3.938 1 98.81 202 LEU B C 1
ATOM 4594 O O . LEU B 1 202 ? -4.309 -24.609 -4.777 1 98.81 202 LEU B O 1
ATOM 4598 N N . LEU B 1 203 ? -3.52 -22.859 -3.648 1 98.81 203 LEU B N 1
ATOM 4599 C CA . LEU B 1 203 ? -3.863 -21.844 -4.637 1 98.81 203 LEU B CA 1
ATOM 4600 C C . LEU B 1 203 ? -2.607 -21.25 -5.262 1 98.81 203 LEU B C 1
ATOM 4602 O O . LEU B 1 203 ? -1.709 -20.797 -4.551 1 98.81 203 LEU B O 1
ATOM 4606 N N . ASN B 1 204 ? -2.449 -21.312 -6.527 1 98.62 204 ASN B N 1
ATOM 4607 C CA . ASN B 1 204 ? -1.399 -20.641 -7.289 1 98.62 204 ASN B CA 1
ATOM 4608 C C . ASN B 1 204 ? -1.947 -19.469 -8.078 1 98.62 204 ASN B C 1
ATOM 4610 O O . ASN B 1 204 ? -2.668 -19.641 -9.062 1 98.62 204 ASN B O 1
ATOM 4614 N N . GLY B 1 205 ? -1.654 -18.25 -7.594 1 97.81 205 GLY B N 1
ATOM 4615 C CA . GLY B 1 205 ? -2.318 -17.109 -8.203 1 97.81 205 GLY B CA 1
ATOM 4616 C C . GLY B 1 205 ? -1.453 -15.859 -8.234 1 97.81 205 GLY B C 1
ATOM 4617 O O . GLY B 1 205 ? -0.359 -15.844 -7.668 1 97.81 205 GLY B O 1
ATOM 4618 N N . ASP B 1 206 ? -1.944 -14.797 -8.977 1 97.69 206 ASP B N 1
ATOM 4619 C CA . ASP B 1 206 ? -1.298 -13.492 -9.055 1 97.69 206 ASP B CA 1
ATOM 4620 C C . ASP B 1 206 ? -1.635 -12.633 -7.832 1 97.69 206 ASP B C 1
ATOM 4622 O O . ASP B 1 206 ? -2.555 -12.961 -7.078 1 97.69 206 ASP B O 1
ATOM 4626 N N . ASP B 1 207 ? -0.895 -11.562 -7.676 1 98.25 207 ASP B N 1
ATOM 4627 C CA . ASP B 1 207 ? -1.091 -10.75 -6.48 1 98.25 207 ASP B CA 1
ATOM 4628 C C . ASP B 1 207 ? -2.16 -9.68 -6.711 1 98.25 207 ASP B C 1
ATOM 4630 O O . ASP B 1 207 ? -2.408 -8.844 -5.844 1 98.25 207 ASP B O 1
ATOM 4634 N N . ASP B 1 208 ? -2.818 -9.688 -7.895 1 97.12 208 ASP B N 1
ATOM 4635 C CA . ASP B 1 208 ? -3.875 -8.711 -8.141 1 97.12 208 ASP B CA 1
ATOM 4636 C C . ASP B 1 208 ? -5.227 -9.398 -8.32 1 97.12 208 ASP B C 1
ATOM 4638 O O . ASP B 1 208 ? -6.152 -8.828 -8.898 1 97.12 208 ASP B O 1
ATOM 4642 N N . ILE B 1 209 ? -5.316 -10.664 -7.84 1 97.12 209 ILE B N 1
ATOM 4643 C CA . ILE B 1 209 ? -6.602 -11.352 -7.859 1 97.12 209 ILE B CA 1
ATOM 4644 C C . ILE B 1 209 ? -7.332 -11.125 -6.539 1 97.12 209 ILE B C 1
ATOM 4646 O O . ILE B 1 209 ? -6.703 -10.844 -5.516 1 97.12 209 ILE B O 1
ATOM 4650 N N . PHE B 1 210 ? -8.672 -11.172 -6.613 1 96.31 210 PHE B N 1
ATOM 4651 C CA . PHE B 1 210 ? -9.469 -11.391 -5.418 1 96.31 210 PHE B CA 1
ATOM 4652 C C . PHE B 1 210 ? -9.797 -12.875 -5.254 1 96.31 210 PHE B C 1
ATOM 4654 O O . PHE B 1 210 ? -10.508 -13.453 -6.082 1 96.31 210 PHE B O 1
ATOM 4661 N N . ALA B 1 211 ? -9.234 -13.469 -4.262 1 97.94 211 ALA B N 1
ATOM 4662 C CA . ALA B 1 211 ? -9.469 -14.875 -3.947 1 97.94 211 ALA B CA 1
ATOM 4663 C C . ALA B 1 211 ? -10.312 -15.023 -2.68 1 97.94 211 ALA B C 1
ATOM 4665 O O . ALA B 1 211 ? -9.875 -14.648 -1.591 1 97.94 211 ALA B O 1
ATOM 4666 N N . HIS B 1 212 ? -11.492 -15.531 -2.848 1 97.75 212 HIS B N 1
ATOM 4667 C CA . HIS B 1 212 ? -12.32 -15.789 -1.675 1 97.75 212 HIS B CA 1
ATOM 4668 C C . HIS B 1 212 ? -11.898 -17.078 -0.97 1 97.75 212 HIS B C 1
ATOM 4670 O O . HIS B 1 212 ? -12.516 -18.125 -1.152 1 97.75 212 HIS B O 1
ATOM 4676 N N . THR B 1 213 ? -10.914 -16.969 -0.112 1 98.5 213 THR B N 1
ATOM 4677 C CA . THR B 1 213 ? -10.234 -18.125 0.438 1 98.5 213 THR B CA 1
ATOM 4678 C C . THR B 1 213 ? -11.141 -18.875 1.414 1 98.5 213 THR B C 1
ATOM 4680 O O . THR B 1 213 ? -10.961 -20.078 1.646 1 98.5 213 THR B O 1
ATOM 4683 N N . ASP B 1 214 ? -12.195 -18.203 1.984 1 97.69 214 ASP B N 1
ATOM 4684 C CA . ASP B 1 214 ? -13.203 -18.922 2.756 1 97.69 214 ASP B CA 1
ATOM 4685 C C . ASP B 1 214 ? -13.977 -19.891 1.876 1 97.69 214 ASP B C 1
ATOM 4687 O O . ASP B 1 214 ? -14.148 -21.062 2.236 1 97.69 214 ASP B O 1
ATOM 4691 N N . ASN B 1 215 ? -14.391 -19.344 0.755 1 97.81 215 ASN B N 1
ATOM 4692 C CA . ASN B 1 215 ? -15.109 -20.188 -0.194 1 97.81 215 ASN B CA 1
ATOM 4693 C C . ASN B 1 215 ? -14.234 -21.312 -0.726 1 97.81 215 ASN B C 1
ATOM 4695 O O . ASN B 1 215 ? -14.719 -22.406 -0.995 1 97.81 215 ASN B O 1
ATOM 4699 N N . MET B 1 216 ? -12.969 -21.062 -0.882 1 98.25 216 MET B N 1
ATOM 4700 C CA . MET B 1 216 ? -12.055 -22.094 -1.373 1 98.25 216 MET B CA 1
ATOM 4701 C C . MET B 1 216 ? -11.93 -23.234 -0.374 1 98.25 216 MET B C 1
ATOM 4703 O O . MET B 1 216 ? -11.914 -24.406 -0.764 1 98.25 216 MET B O 1
ATOM 4707 N N . VAL B 1 217 ? -11.812 -22.875 0.854 1 97.94 217 VAL B N 1
ATOM 4708 C CA . VAL B 1 217 ? -11.758 -23.906 1.885 1 97.94 217 VAL B CA 1
ATOM 4709 C C . VAL B 1 217 ? -13.031 -24.75 1.854 1 97.94 217 VAL B C 1
ATOM 4711 O O . VAL B 1 217 ? -12.977 -25.969 1.884 1 97.94 217 VAL B O 1
ATOM 4714 N N . ASP B 1 218 ? -14.203 -24.062 1.736 1 96.75 218 ASP B N 1
ATOM 4715 C CA . ASP B 1 218 ? -15.477 -24.766 1.658 1 96.75 218 ASP B CA 1
ATOM 4716 C C . ASP B 1 218 ? -15.508 -25.719 0.469 1 96.75 218 ASP B C 1
ATOM 4718 O O . ASP B 1 218 ? -15.898 -26.891 0.608 1 96.75 218 ASP B O 1
ATOM 4722 N N . TYR B 1 219 ? -15.117 -25.281 -0.611 1 97.19 219 TYR B N 1
ATOM 4723 C CA . TYR B 1 219 ? -15.102 -26.078 -1.831 1 97.19 219 TYR B CA 1
ATOM 4724 C C . TYR B 1 219 ? -14.188 -27.297 -1.678 1 97.19 219 TYR B C 1
ATOM 4726 O O . TYR B 1 219 ? -14.602 -28.422 -1.949 1 97.19 219 TYR B O 1
ATOM 4734 N N . LEU B 1 220 ? -12.977 -27.047 -1.206 1 97.94 220 LEU B N 1
ATOM 4735 C CA . LEU B 1 220 ? -11.961 -28.094 -1.146 1 97.94 220 LEU B CA 1
ATOM 4736 C C . LEU B 1 220 ? -12.32 -29.141 -0.092 1 97.94 220 LEU B C 1
ATOM 4738 O O . LEU B 1 220 ? -12.023 -30.328 -0.256 1 97.94 220 LEU B O 1
ATOM 4742 N N . GLN B 1 221 ? -12.945 -28.703 0.967 1 96.06 221 GLN B N 1
ATOM 4743 C CA . GLN B 1 221 ? -13.422 -29.641 1.968 1 96.06 221 GLN B CA 1
ATOM 4744 C C . GLN B 1 221 ? -14.555 -30.516 1.409 1 96.06 221 GLN B C 1
ATOM 4746 O O . GLN B 1 221 ? -14.805 -31.609 1.904 1 96.06 221 GLN B O 1
ATOM 4751 N N . GLY B 1 222 ? -15.188 -29.969 0.426 1 93.5 222 GLY B N 1
ATOM 4752 C CA . GLY B 1 222 ? -16.328 -30.656 -0.156 1 93.5 222 GLY B CA 1
ATOM 4753 C C . GLY B 1 222 ? -15.945 -31.625 -1.248 1 93.5 222 GLY B C 1
ATOM 4754 O O . GLY B 1 222 ? -16.781 -32.406 -1.725 1 93.5 222 GLY B O 1
ATOM 4755 N N . VAL B 1 223 ? -14.695 -31.547 -1.696 1 90.75 223 VAL B N 1
ATOM 4756 C CA . VAL B 1 223 ? -14.242 -32.469 -2.723 1 90.75 223 VAL B CA 1
ATOM 4757 C C . VAL B 1 223 ? -14.164 -33.875 -2.143 1 90.75 223 VAL B C 1
ATOM 4759 O O . VAL B 1 223 ? -13.266 -34.188 -1.364 1 90.75 223 VAL B O 1
ATOM 4762 N N . HIS B 1 224 ? -15.094 -34.688 -2.48 1 86.69 224 HIS B N 1
ATOM 4763 C CA . HIS B 1 224 ? -15.25 -36.031 -1.896 1 86.69 224 HIS B CA 1
ATOM 4764 C C . HIS B 1 224 ? -14.031 -36.906 -2.168 1 86.69 224 HIS B C 1
ATOM 4766 O O . HIS B 1 224 ? -13.539 -36.938 -3.299 1 86.69 224 HIS B O 1
ATOM 4772 N N . GLY B 1 225 ? -13.539 -37.469 -1.157 1 84.94 225 GLY B N 1
ATOM 4773 C CA . GLY B 1 225 ? -12.477 -38.469 -1.276 1 84.94 225 GLY B CA 1
ATOM 4774 C C . GLY B 1 225 ? -11.102 -37.844 -1.405 1 84.94 225 GLY B C 1
ATOM 4775 O O . GLY B 1 225 ? -10.125 -38.531 -1.739 1 84.94 225 GLY B O 1
ATOM 4776 N N . ASN B 1 226 ? -11.008 -36.531 -1.23 1 87.38 226 ASN B N 1
ATOM 4777 C CA . ASN B 1 226 ? -9.719 -35.875 -1.403 1 87.38 226 ASN B CA 1
ATOM 4778 C C . ASN B 1 226 ? -9.398 -34.969 -0.214 1 87.38 226 ASN B C 1
ATOM 4780 O O . ASN B 1 226 ? -8.859 -33.875 -0.387 1 87.38 226 ASN B O 1
ATOM 4784 N N . ASP B 1 227 ? -9.742 -35.406 0.939 1 83.12 227 ASP B N 1
ATOM 4785 C CA . ASP B 1 227 ? -9.594 -34.594 2.145 1 83.12 227 ASP B CA 1
ATOM 4786 C C . ASP B 1 227 ? -8.117 -34.312 2.424 1 83.12 227 ASP B C 1
ATOM 4788 O O . ASP B 1 227 ? -7.789 -33.219 2.928 1 83.12 227 ASP B O 1
ATOM 4792 N N . GLY B 1 228 ? -7.363 -35.188 2.016 1 86.69 228 GLY B N 1
ATOM 4793 C CA . GLY B 1 228 ? -5.945 -35.031 2.305 1 86.69 228 GLY B CA 1
ATOM 4794 C C . GLY B 1 228 ? -5.164 -34.438 1.153 1 86.69 228 GLY B C 1
ATOM 4795 O O . GLY B 1 228 ? -3.963 -34.188 1.273 1 86.69 228 GLY B O 1
ATOM 4796 N N . GLY B 1 229 ? -5.867 -34.188 0.023 1 94.19 229 GLY B N 1
ATOM 4797 C CA . GLY B 1 229 ? -5.164 -33.688 -1.145 1 94.19 229 GLY B CA 1
ATOM 4798 C C . GLY B 1 229 ? -4.273 -34.719 -1.801 1 94.19 229 GLY B C 1
ATOM 4799 O O . GLY B 1 229 ? -3.264 -34.375 -2.422 1 94.19 229 GLY B O 1
ATOM 4800 N N . ASP B 1 230 ? -4.582 -36 -1.618 1 95.44 230 ASP B N 1
ATOM 4801 C CA . ASP B 1 230 ? -3.738 -37.094 -2.062 1 95.44 230 ASP B CA 1
ATOM 4802 C C . ASP B 1 230 ? -4.18 -37.594 -3.432 1 95.44 230 ASP B C 1
ATOM 4804 O O . ASP B 1 230 ? -3.602 -38.562 -3.959 1 95.44 230 ASP B O 1
ATOM 4808 N N . LYS B 1 231 ? -5.238 -37 -3.965 1 97.31 231 LYS B N 1
ATOM 4809 C CA . LYS B 1 231 ? -5.691 -37.312 -5.32 1 97.31 231 LYS B CA 1
ATOM 4810 C C . LYS B 1 231 ? -5.562 -36.094 -6.23 1 97.31 231 LYS B C 1
ATOM 4812 O O . LYS B 1 231 ? -5.434 -34.969 -5.75 1 97.31 231 LYS B O 1
ATOM 4817 N N . HIS B 1 232 ? -5.672 -36.406 -7.484 1 98.19 232 HIS B N 1
ATOM 4818 C CA . HIS B 1 232 ? -5.48 -35.375 -8.484 1 98.19 232 HIS B CA 1
ATOM 4819 C C . HIS B 1 232 ? -6.598 -34.344 -8.422 1 98.19 232 HIS B C 1
ATOM 4821 O O . HIS B 1 232 ? -7.777 -34.688 -8.375 1 98.19 232 HIS B O 1
ATOM 4827 N N . LEU B 1 233 ? -6.195 -33.156 -8.273 1 98.5 233 LEU B N 1
ATOM 4828 C CA . LEU B 1 233 ? -7.047 -31.984 -8.477 1 98.5 233 LEU B CA 1
ATOM 4829 C C . LEU B 1 233 ? -6.266 -30.844 -9.117 1 98.5 233 LEU B C 1
ATOM 4831 O O . LEU B 1 233 ? -5.168 -30.5 -8.664 1 98.5 233 LEU B O 1
ATOM 4835 N N . PHE B 1 234 ? -6.688 -30.344 -10.188 1 98.75 234 PHE B N 1
ATOM 4836 C CA . PHE B 1 234 ? -6.227 -29.156 -10.875 1 98.75 234 PHE B CA 1
ATOM 4837 C C . PHE B 1 234 ? -7.395 -28.422 -11.531 1 98.75 234 PHE B C 1
ATOM 4839 O O . PHE B 1 234 ? -7.906 -28.859 -12.562 1 98.75 234 PHE B O 1
ATOM 4846 N N . THR B 1 235 ? -7.773 -27.297 -10.867 1 98.5 235 THR B N 1
ATOM 4847 C CA . THR B 1 235 ? -9.047 -26.719 -11.297 1 98.5 235 THR B CA 1
ATOM 4848 C C . THR B 1 235 ? -8.977 -25.203 -11.328 1 98.5 235 THR B C 1
ATOM 4850 O O . THR B 1 235 ? -8.227 -24.594 -10.555 1 98.5 235 THR B O 1
ATOM 4853 N N . GLY B 1 236 ? -9.586 -24.562 -12.227 1 98.19 236 GLY B N 1
ATOM 4854 C CA . GLY B 1 236 ? -9.664 -23.125 -12.453 1 98.19 236 GLY B CA 1
ATOM 4855 C C . GLY B 1 236 ? -10.461 -22.766 -13.695 1 98.19 236 GLY B C 1
ATOM 4856 O O . GLY B 1 236 ? -11.492 -23.391 -13.984 1 98.19 236 GLY B O 1
ATOM 4857 N N . ALA B 1 237 ? -10.062 -21.703 -14.312 1 97.81 237 ALA B N 1
ATOM 4858 C CA . ALA B 1 237 ? -10.633 -21.359 -15.617 1 97.81 237 ALA B CA 1
ATOM 4859 C C . ALA B 1 237 ? -9.992 -22.188 -16.719 1 97.81 237 ALA B C 1
ATOM 4861 O O . ALA B 1 237 ? -8.867 -21.922 -17.125 1 97.81 237 ALA B O 1
ATOM 4862 N N . LEU B 1 238 ? -10.766 -23.094 -17.203 1 98.06 238 LEU B N 1
ATOM 4863 C CA . LEU B 1 238 ? -10.25 -24.094 -18.125 1 98.06 238 LEU B CA 1
ATOM 4864 C C . LEU B 1 238 ? -10.031 -23.484 -19.516 1 98.06 238 LEU B C 1
ATOM 4866 O O . LEU B 1 238 ? -10.922 -22.828 -20.047 1 98.06 238 LEU B O 1
ATOM 4870 N N . MET B 1 239 ? -8.828 -23.656 -20.031 1 97.38 239 MET B N 1
ATOM 4871 C CA . MET B 1 239 ? -8.422 -23.281 -21.391 1 97.38 239 MET B CA 1
ATOM 4872 C C . MET B 1 239 ? -8.219 -24.5 -22.266 1 97.38 239 MET B C 1
ATOM 4874 O O . MET B 1 239 ? -7.289 -25.281 -22.047 1 97.38 239 MET B O 1
ATOM 4878 N N . GLU B 1 240 ? -9.023 -24.625 -23.203 1 97.12 240 GLU B N 1
ATOM 4879 C CA . GLU B 1 240 ? -8.945 -25.75 -24.125 1 97.12 240 GLU B CA 1
ATOM 4880 C C . GLU B 1 240 ? -8.906 -25.266 -25.578 1 97.12 240 GLU B C 1
ATOM 4882 O O . GLU B 1 240 ? -9.492 -24.234 -25.906 1 97.12 240 GLU B O 1
ATOM 4887 N N . GLY B 1 241 ? -8.227 -26.016 -26.391 1 95.62 241 GLY B N 1
ATOM 4888 C CA . GLY B 1 241 ? -8.164 -25.688 -27.797 1 95.62 241 GLY B CA 1
ATOM 4889 C C . GLY B 1 241 ? -7.352 -24.438 -28.078 1 95.62 241 GLY B C 1
ATOM 4890 O O . GLY B 1 241 ? -7.555 -23.766 -29.094 1 95.62 241 GLY B O 1
ATOM 4891 N N . THR B 1 242 ? -6.539 -24.141 -27.156 1 96.75 242 THR B N 1
ATOM 4892 C CA . THR B 1 242 ? -5.695 -22.969 -27.344 1 96.75 242 THR B CA 1
ATOM 4893 C C . THR B 1 242 ? -4.348 -23.359 -27.938 1 96.75 242 THR B C 1
ATOM 4895 O O . THR B 1 242 ? -4.012 -24.547 -28 1 96.75 242 THR B O 1
ATOM 4898 N N . GLY B 1 243 ? -3.625 -22.344 -28.422 1 97.12 243 GLY B N 1
ATOM 4899 C CA . GLY B 1 243 ? -2.293 -22.531 -28.984 1 97.12 243 GLY B CA 1
ATOM 4900 C C . GLY B 1 243 ? -1.404 -21.312 -28.828 1 97.12 243 GLY B C 1
ATOM 4901 O O . GLY B 1 243 ? -1.819 -20.297 -28.25 1 97.12 243 GLY B O 1
ATOM 4902 N N . PRO B 1 244 ? -0.221 -21.469 -29.375 1 97.94 244 PRO B N 1
ATOM 4903 C CA . PRO B 1 244 ? 0.718 -20.344 -29.266 1 97.94 244 PRO B CA 1
ATOM 4904 C C . PRO B 1 244 ? 0.246 -19.094 -30.016 1 97.94 244 PRO B C 1
ATOM 4906 O O . PRO B 1 244 ? -0.337 -19.203 -31.094 1 97.94 244 PRO B O 1
ATOM 4909 N N . VAL B 1 245 ? 0.423 -17.938 -29.406 1 97.44 245 VAL B N 1
ATOM 4910 C CA . VAL B 1 245 ? 0.182 -16.656 -30.062 1 97.44 245 VAL B CA 1
ATOM 4911 C C . VAL B 1 245 ? 1.336 -16.344 -31 1 97.44 245 VAL B C 1
ATOM 4913 O O . VAL B 1 245 ? 2.5 -16.328 -30.594 1 97.44 245 VAL B O 1
ATOM 4916 N N . ARG B 1 246 ? 1.05 -16.062 -32.219 1 96.75 246 ARG B N 1
ATOM 4917 C CA . ARG B 1 246 ? 2.086 -15.844 -33.219 1 96.75 246 ARG B CA 1
ATOM 4918 C C . ARG B 1 246 ? 2.201 -14.367 -33.594 1 96.75 246 ARG B C 1
ATOM 4920 O O . ARG B 1 246 ? 3.043 -13.984 -34.406 1 96.75 246 ARG B O 1
ATOM 4927 N N . GLU B 1 247 ? 1.405 -13.586 -32.938 1 94.25 247 GLU B N 1
ATOM 4928 C CA . GLU B 1 247 ? 1.484 -12.141 -33.094 1 94.25 247 GLU B CA 1
ATOM 4929 C C . GLU B 1 247 ? 2.428 -11.531 -32.031 1 94.25 247 GLU B C 1
ATOM 4931 O O . GLU B 1 247 ? 2.557 -12.055 -30.938 1 94.25 247 GLU B O 1
ATOM 4936 N N . ASN B 1 248 ? 2.908 -10.406 -32.438 1 90.62 248 ASN B N 1
ATOM 4937 C CA . ASN B 1 248 ? 3.916 -9.773 -31.578 1 90.62 248 ASN B CA 1
ATOM 4938 C C . ASN B 1 248 ? 3.283 -9.07 -30.375 1 90.62 248 ASN B C 1
ATOM 4940 O O . ASN B 1 248 ? 2.973 -7.879 -30.438 1 90.62 248 ASN B O 1
ATOM 4944 N N . ASN B 1 249 ? 3.176 -9.664 -29.297 1 93.69 249 ASN B N 1
ATOM 4945 C CA . ASN B 1 249 ? 2.768 -9.172 -27.984 1 93.69 249 ASN B CA 1
ATOM 4946 C C . ASN B 1 249 ? 3.412 -9.977 -26.859 1 93.69 249 ASN B C 1
ATOM 4948 O O . ASN B 1 249 ? 4.297 -10.797 -27.094 1 93.69 249 ASN B O 1
ATOM 4952 N N . LYS B 1 250 ? 3.088 -9.742 -25.688 1 92.19 250 LYS B N 1
ATOM 4953 C CA . LYS B 1 250 ? 3.797 -10.344 -24.562 1 92.19 250 LYS B CA 1
ATOM 4954 C C . LYS B 1 250 ? 3.6 -11.852 -24.531 1 92.19 250 LYS B C 1
ATOM 4956 O O . LYS B 1 250 ? 4.387 -12.578 -23.906 1 92.19 250 LYS B O 1
ATOM 4961 N N . TYR B 1 251 ? 2.605 -12.383 -25.297 1 95.5 251 TYR B N 1
ATOM 4962 C CA . TYR B 1 251 ? 2.285 -13.805 -25.297 1 95.5 251 TYR B CA 1
ATOM 4963 C C . TYR B 1 251 ? 2.893 -14.5 -26.5 1 95.5 251 TYR B C 1
ATOM 4965 O O . TYR B 1 251 ? 2.678 -15.695 -26.719 1 95.5 251 TYR B O 1
ATOM 4973 N N . PHE B 1 252 ? 3.648 -13.758 -27.266 1 97.31 252 PHE B N 1
ATOM 4974 C CA . PHE B 1 252 ? 4.207 -14.266 -28.5 1 97.31 252 PHE B CA 1
ATOM 4975 C C . PHE B 1 252 ? 5.105 -15.469 -28.234 1 97.31 252 PHE B C 1
ATOM 4977 O O . PHE B 1 252 ? 6.027 -15.398 -27.422 1 97.31 252 PHE B O 1
ATOM 4984 N N . VAL B 1 253 ? 4.824 -16.594 -28.984 1 98 253 VAL B N 1
ATOM 4985 C CA . VAL B 1 253 ? 5.637 -17.797 -28.969 1 98 253 VAL B CA 1
ATOM 4986 C C . VAL B 1 253 ? 5.965 -18.219 -30.406 1 98 253 VAL B C 1
ATOM 4988 O O . VAL B 1 253 ? 5.086 -18.703 -31.125 1 98 253 VAL B O 1
ATOM 4991 N N . PRO B 1 254 ? 7.234 -18.109 -30.75 1 97.25 254 PRO B N 1
ATOM 4992 C CA . PRO B 1 254 ? 7.613 -18.453 -32.125 1 97.25 254 PRO B CA 1
ATOM 4993 C C . PRO B 1 254 ? 7.656 -19.969 -32.344 1 97.25 254 PRO B C 1
ATOM 4995 O O . PRO B 1 254 ? 7.688 -20.75 -31.406 1 97.25 254 PRO B O 1
ATOM 4998 N N . VAL B 1 255 ? 7.684 -20.375 -33.594 1 96.62 255 VAL B N 1
ATOM 4999 C CA . VAL B 1 255 ? 7.684 -21.781 -34 1 96.62 255 VAL B CA 1
ATOM 5000 C C . VAL B 1 255 ? 8.969 -22.453 -33.5 1 96.62 255 VAL B C 1
ATOM 5002 O O . VAL B 1 255 ? 8.992 -23.656 -33.25 1 96.62 255 VAL B O 1
ATOM 5005 N N . GLN B 1 256 ? 10.07 -21.672 -33.281 1 95.62 256 GLN B N 1
ATOM 5006 C CA . GLN B 1 256 ? 11.344 -22.188 -32.781 1 95.62 256 GLN B CA 1
ATOM 5007 C C . GLN B 1 256 ? 11.211 -22.719 -31.359 1 95.62 256 GLN B C 1
ATOM 5009 O O . GLN B 1 256 ? 11.953 -23.609 -30.953 1 95.62 256 GLN B O 1
ATOM 5014 N N . VAL B 1 257 ? 10.242 -22.156 -30.641 1 96.19 257 VAL B N 1
ATOM 5015 C CA . VAL B 1 257 ? 10.039 -22.531 -29.25 1 96.19 257 VAL B CA 1
ATOM 5016 C C . VAL B 1 257 ? 8.945 -23.594 -29.156 1 96.19 257 VAL B C 1
ATOM 5018 O O . VAL B 1 257 ? 9.078 -24.562 -28.391 1 96.19 257 VAL B O 1
ATOM 5021 N N . GLN B 1 258 ? 7.969 -23.406 -29.891 1 96.44 258 GLN B N 1
ATOM 5022 C CA . GLN B 1 258 ? 6.852 -24.344 -29.922 1 96.44 258 GLN B CA 1
ATOM 5023 C C . GLN B 1 258 ? 6.379 -24.578 -31.359 1 96.44 258 GLN B C 1
ATOM 5025 O O . GLN B 1 258 ? 5.633 -23.766 -31.906 1 96.44 258 GLN B O 1
ATOM 5030 N N . ALA B 1 259 ? 6.633 -25.719 -31.844 1 95.38 259 ALA B N 1
ATOM 5031 C CA . ALA B 1 259 ? 6.305 -26.031 -33.25 1 95.38 259 ALA B CA 1
ATOM 5032 C C . ALA B 1 259 ? 4.82 -26.344 -33.406 1 95.38 259 ALA B C 1
ATOM 5034 O O . ALA B 1 259 ? 4.195 -25.906 -34.375 1 95.38 259 ALA B O 1
ATOM 5035 N N . SER B 1 260 ? 4.305 -27 -32.375 1 95.56 260 SER B N 1
ATOM 5036 C CA . SER B 1 260 ? 2.895 -27.375 -32.438 1 95.56 260 SER B CA 1
ATOM 5037 C C . SER B 1 260 ? 1.998 -26.141 -32.344 1 95.56 260 SER B C 1
ATOM 5039 O O . SER B 1 260 ? 2.332 -25.172 -31.656 1 95.56 260 SER B O 1
ATOM 5041 N N . ASP B 1 261 ? 0.787 -26.234 -32.906 1 96.81 261 ASP B N 1
ATOM 5042 C CA . ASP B 1 261 ? -0.148 -25.109 -32.938 1 96.81 261 ASP B CA 1
ATOM 5043 C C . ASP B 1 261 ? -1.178 -25.25 -31.812 1 96.81 261 ASP B C 1
ATOM 5045 O O . ASP B 1 261 ? -2.164 -24.5 -31.781 1 96.81 261 ASP B O 1
ATOM 5049 N N . SER B 1 262 ? -0.932 -26.141 -30.922 1 97.44 262 SER B N 1
ATOM 5050 C CA . SER B 1 262 ? -1.897 -26.359 -29.844 1 97.44 262 SER B CA 1
ATOM 5051 C C . SER B 1 262 ? -1.197 -26.656 -28.531 1 97.44 262 SER B C 1
ATOM 5053 O O . SER B 1 262 ? -0.093 -27.203 -28.516 1 97.44 262 SER B O 1
ATOM 5055 N N . TYR B 1 263 ? -1.812 -26.234 -27.531 1 98 263 TYR B N 1
ATOM 5056 C CA . TYR B 1 263 ? -1.426 -26.625 -26.188 1 98 263 TYR B CA 1
ATOM 5057 C C . TYR B 1 263 ? -2.359 -27.703 -25.641 1 98 263 TYR B C 1
ATOM 5059 O O . TYR B 1 263 ? -3.535 -27.766 -26 1 98 263 TYR B O 1
ATOM 5067 N N . PRO B 1 264 ? -1.837 -28.562 -24.75 1 98.25 264 PRO B N 1
ATOM 5068 C CA . PRO B 1 264 ? -2.789 -29.328 -23.938 1 98.25 264 PRO B CA 1
ATOM 5069 C C . PRO B 1 264 ? -3.648 -28.422 -23.047 1 98.25 264 PRO B C 1
ATOM 5071 O O . PRO B 1 264 ? -3.334 -27.25 -22.859 1 98.25 264 PRO B O 1
ATOM 5074 N N . ALA B 1 265 ? -4.727 -29.031 -22.562 1 98.5 265 ALA B N 1
ATOM 5075 C CA . ALA B 1 265 ? -5.617 -28.281 -21.688 1 98.5 265 ALA B CA 1
ATOM 5076 C C . ALA B 1 265 ? -4.887 -27.812 -20.422 1 98.5 265 ALA B C 1
ATOM 5078 O O . ALA B 1 265 ? -4.055 -28.547 -19.875 1 98.5 265 ALA B O 1
ATOM 5079 N N . TYR B 1 266 ? -5.199 -26.656 -20.016 1 98.5 266 TYR B N 1
ATOM 5080 C CA . TYR B 1 266 ? -4.652 -26.078 -18.797 1 98.5 266 TYR B CA 1
ATOM 5081 C C . TYR B 1 266 ? -5.645 -25.109 -18.156 1 98.5 266 TYR B C 1
ATOM 5083 O O . TYR B 1 266 ? -6.777 -24.969 -18.625 1 98.5 266 TYR B O 1
ATOM 5091 N N . CYS B 1 267 ? -5.336 -24.516 -17.016 1 98.5 267 CYS B N 1
ATOM 5092 C CA . CYS B 1 267 ? -6.113 -23.438 -16.406 1 98.5 267 CYS B CA 1
ATOM 5093 C C . CYS B 1 267 ? -5.383 -22.109 -16.516 1 98.5 267 CYS B C 1
ATOM 5095 O O . CYS B 1 267 ? -4.156 -22.062 -16.406 1 98.5 267 CYS B O 1
ATOM 5097 N N . SER B 1 268 ? -6.18 -21.062 -16.672 1 96.88 268 SER B N 1
ATOM 5098 C CA . SER B 1 268 ? -5.605 -19.719 -16.828 1 96.88 268 SER B CA 1
ATOM 5099 C C . SER B 1 268 ? -4.684 -19.375 -15.656 1 96.88 268 SER B C 1
ATOM 5101 O O . SER B 1 268 ? -4.973 -19.734 -14.508 1 96.88 268 SER B O 1
ATOM 5103 N N . GLY B 1 269 ? -3.678 -18.562 -15.938 1 96.19 269 GLY B N 1
ATOM 5104 C CA . GLY B 1 269 ? -2.553 -18.359 -15.039 1 96.19 269 GLY B CA 1
ATOM 5105 C C . GLY B 1 269 ? -2.855 -17.391 -13.914 1 96.19 269 GLY B C 1
ATOM 5106 O O . GLY B 1 269 ? -2.08 -17.266 -12.961 1 96.19 269 GLY B O 1
ATOM 5107 N N . GLY B 1 270 ? -3.994 -16.719 -14.008 1 95.19 270 GLY B N 1
ATOM 5108 C CA . GLY B 1 270 ? -4.34 -15.766 -12.961 1 95.19 270 GLY B CA 1
ATOM 5109 C C . GLY B 1 270 ? -4.527 -16.422 -11.602 1 95.19 270 GLY B C 1
ATOM 5110 O O . GLY B 1 270 ? -4.285 -15.789 -10.57 1 95.19 270 GLY B O 1
ATOM 5111 N N . GLY B 1 271 ? -5.008 -17.641 -11.68 1 97.25 271 GLY B N 1
ATOM 5112 C CA . GLY B 1 271 ? -5.18 -18.422 -10.461 1 97.25 271 GLY B CA 1
ATOM 5113 C C . GLY B 1 271 ? -5.844 -19.766 -10.695 1 97.25 271 GLY B C 1
ATOM 5114 O O . GLY B 1 271 ? -6.777 -19.859 -11.492 1 97.25 271 GLY B O 1
ATOM 5115 N N . TYR B 1 272 ? -5.367 -20.734 -10.047 1 98.44 272 TYR B N 1
ATOM 5116 C CA . TYR B 1 272 ? -5.945 -22.062 -10.062 1 98.44 272 TYR B CA 1
ATOM 5117 C C . TYR B 1 272 ? -5.617 -22.812 -8.781 1 98.44 272 TYR B C 1
ATOM 5119 O O . TYR B 1 272 ? -4.707 -22.438 -8.039 1 98.44 272 TYR B O 1
ATOM 5127 N N . MET B 1 273 ? -6.41 -23.781 -8.508 1 98.62 273 MET B N 1
ATOM 5128 C CA . MET B 1 273 ? -6.199 -24.625 -7.328 1 98.62 273 MET B CA 1
ATOM 5129 C C . MET B 1 273 ? -5.703 -26 -7.727 1 98.62 273 MET B C 1
ATOM 5131 O O . MET B 1 273 ? -6.043 -26.5 -8.797 1 98.62 273 MET B O 1
ATOM 5135 N N . LEU B 1 274 ? -4.895 -26.578 -6.867 1 98.75 274 LEU B N 1
ATOM 5136 C CA . LEU B 1 274 ? -4.41 -27.938 -7.102 1 98.75 274 LEU B CA 1
ATOM 5137 C C . LEU B 1 274 ? -4.18 -28.672 -5.785 1 98.75 274 LEU B C 1
ATOM 5139 O O . LEU B 1 274 ? -4.059 -28.047 -4.734 1 98.75 274 LEU B O 1
ATOM 5143 N N . SER B 1 275 ? -4.223 -30 -5.836 1 98.62 275 SER B N 1
ATOM 5144 C CA . SER B 1 275 ? -3.916 -30.812 -4.66 1 98.62 275 SER B CA 1
ATOM 5145 C C . SER B 1 275 ? -2.41 -30.938 -4.461 1 98.62 275 SER B C 1
ATOM 5147 O O . SER B 1 275 ? -1.632 -30.719 -5.391 1 98.62 275 SER B O 1
ATOM 5149 N N . GLY B 1 276 ? -2.066 -31.281 -3.205 1 98.25 276 GLY B N 1
ATOM 5150 C CA . GLY B 1 276 ? -0.674 -31.609 -2.947 1 98.25 276 GLY B CA 1
ATOM 5151 C C . GLY B 1 276 ? -0.15 -32.719 -3.832 1 98.25 276 GLY B C 1
ATOM 5152 O O . GLY B 1 276 ? 0.993 -32.656 -4.293 1 98.25 276 GLY B O 1
ATOM 5153 N N . HIS B 1 277 ? -0.937 -33.688 -4.105 1 98.19 277 HIS B N 1
ATOM 5154 C CA . HIS B 1 277 ? -0.589 -34.781 -5.004 1 98.19 277 HIS B CA 1
ATOM 5155 C C . HIS B 1 277 ? -0.213 -34.25 -6.387 1 98.19 277 HIS B C 1
ATOM 5157 O O . HIS B 1 277 ? 0.835 -34.625 -6.926 1 98.19 277 HIS B O 1
ATOM 5163 N N . THR B 1 278 ? -1.059 -33.406 -6.91 1 98.81 278 THR B N 1
ATOM 5164 C CA . THR B 1 278 ? -0.841 -32.875 -8.25 1 98.81 278 THR B CA 1
ATOM 5165 C C . THR B 1 278 ? 0.411 -32 -8.289 1 98.81 278 THR B C 1
ATOM 5167 O O . THR B 1 278 ? 1.156 -32 -9.273 1 98.81 278 THR B O 1
ATOM 5170 N N . ALA B 1 279 ? 0.629 -31.234 -7.23 1 98.75 279 ALA B N 1
ATOM 5171 C CA . ALA B 1 279 ? 1.843 -30.422 -7.156 1 98.75 279 ALA B CA 1
ATOM 5172 C C . ALA B 1 279 ? 3.09 -31.297 -7.266 1 98.75 279 ALA B C 1
ATOM 5174 O O . ALA B 1 279 ? 4.035 -30.953 -7.98 1 98.75 279 ALA B O 1
ATOM 5175 N N . ASN B 1 280 ? 3.094 -32.375 -6.609 1 98.12 280 ASN B N 1
ATOM 5176 C CA . ASN B 1 280 ? 4.219 -33.312 -6.652 1 98.12 280 ASN B CA 1
ATOM 5177 C C . ASN B 1 280 ? 4.402 -33.906 -8.047 1 98.12 280 ASN B C 1
ATOM 5179 O O . ASN B 1 280 ? 5.531 -34.031 -8.516 1 98.12 280 ASN B O 1
ATOM 5183 N N . VAL B 1 281 ? 3.336 -34.25 -8.633 1 98.69 281 VAL B N 1
ATOM 5184 C CA . VAL B 1 281 ? 3.377 -34.781 -9.992 1 98.69 281 VAL B CA 1
ATOM 5185 C C . VAL B 1 281 ? 3.953 -33.75 -10.945 1 98.69 281 VAL B C 1
ATOM 5187 O O . VAL B 1 281 ? 4.797 -34.062 -11.789 1 98.69 281 VAL B O 1
ATOM 5190 N N . LEU B 1 282 ? 3.441 -32.531 -10.828 1 98.81 282 LEU B N 1
ATOM 5191 C CA . LEU B 1 282 ? 3.922 -31.453 -11.688 1 98.81 282 LEU B CA 1
ATOM 5192 C C . LEU B 1 282 ? 5.426 -31.266 -11.531 1 98.81 282 LEU B C 1
ATOM 5194 O O . LEU B 1 282 ? 6.137 -31.062 -12.516 1 98.81 282 LEU B O 1
ATOM 5198 N N . TYR B 1 283 ? 5.938 -31.312 -10.328 1 98.56 283 TYR B N 1
ATOM 5199 C CA . TYR B 1 283 ? 7.371 -31.188 -10.102 1 98.56 283 TYR B CA 1
ATOM 5200 C C . TYR B 1 283 ? 8.141 -32.312 -10.797 1 98.56 283 TYR B C 1
ATOM 5202 O O . TYR B 1 283 ? 9.141 -32.062 -11.477 1 98.56 283 TYR B O 1
ATOM 5210 N N . ARG B 1 284 ? 7.691 -33.469 -10.664 1 98.44 284 ARG B N 1
ATOM 5211 C CA . ARG B 1 284 ? 8.352 -34.594 -11.289 1 98.44 284 ARG B CA 1
ATOM 5212 C C . ARG B 1 284 ? 8.383 -34.438 -12.805 1 98.44 284 ARG B C 1
ATOM 5214 O O . ARG B 1 284 ? 9.414 -34.688 -13.438 1 98.44 284 ARG B O 1
ATOM 5221 N N . MET B 1 285 ? 7.254 -34.062 -13.367 1 98.62 285 MET B N 1
ATOM 5222 C CA . MET B 1 285 ? 7.156 -33.938 -14.812 1 98.62 285 MET B CA 1
ATOM 5223 C C . MET B 1 285 ? 8.023 -32.781 -15.312 1 98.62 285 MET B C 1
ATOM 5225 O O . MET B 1 285 ? 8.555 -32.844 -16.422 1 98.62 285 MET B O 1
ATOM 5229 N N . SER B 1 286 ? 8.156 -31.734 -14.469 1 98.12 286 SER B N 1
ATOM 5230 C CA . SER B 1 286 ? 8.93 -30.562 -14.867 1 98.12 286 SER B CA 1
ATOM 5231 C C . SER B 1 286 ? 10.383 -30.922 -15.133 1 98.12 286 SER B C 1
ATOM 5233 O O . SER B 1 286 ? 11.102 -30.172 -15.805 1 98.12 286 SER B O 1
ATOM 5235 N N . ARG B 1 287 ? 10.844 -32 -14.664 1 96.44 287 ARG B N 1
ATOM 5236 C CA . ARG B 1 287 ? 12.211 -32.469 -14.898 1 96.44 287 ARG B CA 1
ATOM 5237 C C . ARG B 1 287 ? 12.375 -33 -16.312 1 96.44 287 ARG B C 1
ATOM 5239 O O . ARG B 1 287 ? 13.492 -33.062 -16.828 1 96.44 287 ARG B O 1
ATOM 5246 N N . PHE B 1 288 ? 11.227 -33.344 -16.938 1 96.25 288 PHE B N 1
ATOM 5247 C CA . PHE B 1 288 ? 11.289 -34 -18.25 1 96.25 288 PHE B CA 1
ATOM 5248 C C . PHE B 1 288 ? 10.703 -33.094 -19.328 1 96.25 288 PHE B C 1
ATOM 5250 O O . PHE B 1 288 ? 10.852 -33.375 -20.516 1 96.25 288 PHE B O 1
ATOM 5257 N N . VAL B 1 289 ? 10.016 -32.125 -18.953 1 97.62 289 VAL B N 1
ATOM 5258 C CA . VAL B 1 289 ? 9.414 -31.203 -19.891 1 97.62 289 VAL B CA 1
ATOM 5259 C C . VAL B 1 289 ? 10.219 -29.906 -19.953 1 97.62 289 VAL B C 1
ATOM 5261 O O . VAL B 1 289 ? 10.508 -29.312 -18.906 1 97.62 289 VAL B O 1
ATOM 5264 N N . ALA B 1 290 ? 10.641 -29.547 -21.109 1 97.25 290 ALA B N 1
ATOM 5265 C CA . ALA B 1 290 ? 11.414 -28.312 -21.266 1 97.25 290 ALA B CA 1
ATOM 5266 C C . ALA B 1 290 ? 10.586 -27.094 -20.875 1 97.25 290 ALA B C 1
ATOM 5268 O O . ALA B 1 290 ? 9.375 -27.047 -21.109 1 97.25 290 ALA B O 1
ATOM 5269 N N . LEU B 1 291 ? 11.258 -26.062 -20.328 1 98.12 291 LEU B N 1
ATOM 5270 C CA . LEU B 1 291 ? 10.562 -24.859 -19.922 1 98.12 291 LEU B CA 1
ATOM 5271 C C . LEU B 1 291 ? 9.891 -24.188 -21.109 1 98.12 291 LEU B C 1
ATOM 5273 O O . LEU B 1 291 ? 10.398 -24.25 -22.234 1 98.12 291 LEU B O 1
ATOM 5277 N N . HIS B 1 292 ? 8.797 -23.656 -20.922 1 98.38 292 HIS B N 1
ATOM 5278 C CA . HIS B 1 292 ? 8.008 -22.906 -21.891 1 98.38 292 HIS B CA 1
ATOM 5279 C C . HIS B 1 292 ? 7.711 -21.5 -21.391 1 98.38 292 HIS B C 1
ATOM 5281 O O . HIS B 1 292 ? 7.477 -21.297 -20.188 1 98.38 292 HIS B O 1
ATOM 5287 N N . PRO B 1 293 ? 7.707 -20.516 -22.266 1 97.56 293 PRO B N 1
ATOM 5288 C CA . PRO B 1 293 ? 7.602 -19.141 -21.781 1 97.56 293 PRO B CA 1
ATOM 5289 C C . PRO B 1 293 ? 6.199 -18.781 -21.297 1 97.56 293 PRO B C 1
ATOM 5291 O O . PRO B 1 293 ? 5.988 -17.703 -20.734 1 97.56 293 PRO B O 1
ATOM 5294 N N . ILE B 1 294 ? 5.219 -19.562 -21.531 1 98.12 294 ILE B N 1
ATOM 5295 C CA . ILE B 1 294 ? 3.859 -19.391 -21.031 1 98.12 294 ILE B CA 1
ATOM 5296 C C . ILE B 1 294 ? 3.617 -20.344 -19.859 1 98.12 294 ILE B C 1
ATOM 5298 O O . ILE B 1 294 ? 3.449 -21.547 -20.062 1 98.12 294 ILE B O 1
ATOM 5302 N N . ASP B 1 295 ? 3.543 -19.812 -18.688 1 98.19 295 ASP B N 1
ATOM 5303 C CA . ASP B 1 295 ? 3.635 -20.641 -17.484 1 98.19 295 ASP B CA 1
ATOM 5304 C C . ASP B 1 295 ? 2.396 -21.516 -17.312 1 98.19 295 ASP B C 1
ATOM 5306 O O . ASP B 1 295 ? 2.5 -22.672 -16.906 1 98.19 295 ASP B O 1
ATOM 5310 N N . ASP B 1 296 ? 1.189 -20.891 -17.609 1 97.94 296 ASP B N 1
ATOM 5311 C CA . ASP B 1 296 ? -0.01 -21.703 -17.406 1 97.94 296 ASP B CA 1
ATOM 5312 C C . ASP B 1 296 ? -0.105 -22.812 -18.453 1 97.94 296 ASP B C 1
ATOM 5314 O O . ASP B 1 296 ? -0.486 -23.938 -18.141 1 97.94 296 ASP B O 1
ATOM 5318 N N . ALA B 1 297 ? 0.305 -22.562 -19.688 1 98.44 297 ALA B N 1
ATOM 5319 C CA . ALA B 1 297 ? 0.382 -23.609 -20.688 1 98.44 297 ALA B CA 1
ATOM 5320 C C . ALA B 1 297 ? 1.389 -24.688 -20.281 1 98.44 297 ALA B C 1
ATOM 5322 O O . ALA B 1 297 ? 1.168 -25.875 -20.531 1 98.44 297 ALA B O 1
ATOM 5323 N N . TYR B 1 298 ? 2.484 -24.281 -19.734 1 98.69 298 TYR B N 1
ATOM 5324 C CA . TYR B 1 298 ? 3.508 -25.203 -19.281 1 98.69 298 TYR B CA 1
ATOM 5325 C C . TYR B 1 298 ? 2.941 -26.188 -18.266 1 98.69 298 TYR B C 1
ATOM 5327 O O . TYR B 1 298 ? 3.262 -27.375 -18.281 1 98.69 298 TYR B O 1
ATOM 5335 N N . MET B 1 299 ? 2.139 -25.672 -17.344 1 98.81 299 MET B N 1
ATOM 5336 C CA . MET B 1 299 ? 1.49 -26.562 -16.391 1 98.81 299 MET B CA 1
ATOM 5337 C C . MET B 1 299 ? 0.636 -27.609 -17.109 1 98.81 299 MET B C 1
ATOM 5339 O O . MET B 1 299 ? 0.625 -28.781 -16.719 1 98.81 299 MET B O 1
ATOM 5343 N N . GLY B 1 300 ? -0.086 -27.109 -18.078 1 98.75 300 GLY B N 1
ATOM 5344 C CA . GLY B 1 300 ? -0.864 -28.031 -18.891 1 98.75 300 GLY B CA 1
ATOM 5345 C C . GLY B 1 300 ? -0.018 -29.109 -19.547 1 98.75 300 GLY B C 1
ATOM 5346 O O . GLY B 1 300 ? -0.41 -30.281 -19.594 1 98.75 300 GLY B O 1
ATOM 5347 N N . MET B 1 301 ? 1.105 -28.766 -20.078 1 98.62 301 MET B N 1
ATOM 5348 C CA . MET B 1 301 ? 2.021 -29.688 -20.719 1 98.62 301 MET B CA 1
ATOM 5349 C C . MET B 1 301 ? 2.504 -30.75 -19.734 1 98.62 301 MET B C 1
ATOM 5351 O O . MET B 1 301 ? 2.568 -31.938 -20.078 1 98.62 301 MET B O 1
ATOM 5355 N N . CYS B 1 302 ? 2.82 -30.297 -18.547 1 98.81 302 CYS B N 1
ATOM 5356 C CA . CYS B 1 302 ? 3.26 -31.234 -17.516 1 98.81 302 CYS B CA 1
ATOM 5357 C C . CYS B 1 302 ? 2.129 -32.188 -17.109 1 98.81 302 CYS B C 1
ATOM 5359 O O . CYS B 1 302 ? 2.35 -33.375 -16.922 1 98.81 302 CYS B O 1
ATOM 5361 N N . LEU B 1 303 ? 0.914 -31.641 -16.953 1 98.88 303 LEU B N 1
ATOM 5362 C CA . LEU B 1 303 ? -0.243 -32.469 -16.656 1 98.88 303 LEU B CA 1
ATOM 5363 C C . LEU B 1 303 ? -0.446 -33.531 -17.734 1 98.88 303 LEU B C 1
ATOM 5365 O O . LEU B 1 303 ? -0.65 -34.719 -17.438 1 98.88 303 LEU B O 1
ATOM 5369 N N . ASP B 1 304 ? -0.364 -33.094 -18.938 1 98.56 304 ASP B N 1
ATOM 5370 C CA . ASP B 1 304 ? -0.567 -33.969 -20.078 1 98.56 304 ASP B CA 1
ATOM 5371 C C . ASP B 1 304 ? 0.461 -35.094 -20.078 1 98.56 304 ASP B C 1
ATOM 5373 O O . ASP B 1 304 ? 0.118 -36.25 -20.344 1 98.56 304 ASP B O 1
ATOM 5377 N N . ARG B 1 305 ? 1.665 -34.781 -19.844 1 98.38 305 ARG B N 1
ATOM 5378 C CA . ARG B 1 305 ? 2.734 -35.781 -19.781 1 98.38 305 ARG B CA 1
ATOM 5379 C C . ARG B 1 305 ? 2.449 -36.844 -18.719 1 98.38 305 ARG B C 1
ATOM 5381 O O . ARG B 1 305 ? 2.828 -38 -18.875 1 98.38 305 ARG B O 1
ATOM 5388 N N . ALA B 1 306 ? 1.791 -36.469 -17.656 1 98.62 306 ALA B N 1
ATOM 5389 C CA . ALA B 1 306 ? 1.481 -37.375 -16.547 1 98.62 306 ALA B CA 1
ATOM 5390 C C . ALA B 1 306 ? 0.167 -38.094 -16.781 1 98.62 306 ALA B C 1
ATOM 5392 O O . ALA B 1 306 ? -0.245 -38.938 -15.977 1 98.62 306 ALA B O 1
ATOM 5393 N N . GLY B 1 307 ? -0.548 -37.719 -17.859 1 98.5 307 GLY B N 1
ATOM 5394 C CA . GLY B 1 307 ? -1.839 -38.344 -18.141 1 98.5 307 GLY B CA 1
ATOM 5395 C C . GLY B 1 307 ? -2.959 -37.781 -17.281 1 98.5 307 GLY B C 1
ATOM 5396 O O . GLY B 1 307 ? -3.961 -38.469 -17.047 1 98.5 307 GLY B O 1
ATOM 5397 N N . LEU B 1 308 ? -2.781 -36.625 -16.75 1 98.62 308 LEU B N 1
ATOM 5398 C CA . LEU B 1 308 ? -3.783 -35.969 -15.914 1 98.62 308 LEU B CA 1
ATOM 5399 C C . LEU B 1 308 ? -4.469 -34.844 -16.672 1 98.62 308 LEU B C 1
ATOM 5401 O O . LEU B 1 308 ? -3.91 -34.281 -17.625 1 98.62 308 LEU B O 1
ATOM 5405 N N . LYS B 1 309 ? -5.703 -34.5 -16.281 1 98.31 309 LYS B N 1
ATOM 5406 C CA . LYS B 1 309 ? -6.477 -33.438 -16.953 1 98.31 309 LYS B CA 1
ATOM 5407 C C . LYS B 1 309 ? -6.898 -32.344 -15.961 1 98.31 309 LYS B C 1
ATOM 5409 O O . LYS B 1 309 ? -7.262 -32.656 -14.82 1 98.31 309 LYS B O 1
ATOM 5414 N N . PRO B 1 310 ? -6.77 -31.109 -16.375 1 98.69 310 PRO B N 1
ATOM 5415 C CA . PRO B 1 310 ? -7.379 -30.047 -15.57 1 98.69 310 PRO B CA 1
ATOM 5416 C C . PRO B 1 310 ? -8.906 -30.047 -15.656 1 98.69 310 PRO B C 1
ATOM 5418 O O . PRO B 1 310 ? -9.477 -30.703 -16.531 1 98.69 310 PRO B O 1
ATOM 5421 N N . SER B 1 311 ? -9.547 -29.391 -14.719 1 98.06 311 SER B N 1
ATOM 5422 C CA . SER B 1 311 ? -11 -29.266 -14.734 1 98.06 311 SER B CA 1
ATOM 5423 C C . SER B 1 311 ? -11.422 -27.812 -14.516 1 98.06 311 SER B C 1
ATOM 5425 O O . SER B 1 311 ? -10.648 -27 -14.008 1 98.06 311 SER B O 1
ATOM 5427 N N . ALA B 1 312 ? -12.648 -27.531 -14.93 1 97.31 312 ALA B N 1
ATOM 5428 C CA . ALA B 1 312 ? -13.188 -26.188 -14.789 1 97.31 312 ALA B CA 1
ATOM 5429 C C . ALA B 1 312 ? -13.922 -26.016 -13.461 1 97.31 312 ALA B C 1
ATOM 5431 O O . ALA B 1 312 ? -14.5 -26.984 -12.945 1 97.31 312 ALA B O 1
ATOM 5432 N N . HIS B 1 313 ? -13.805 -24.906 -12.945 1 96.5 313 HIS B N 1
ATOM 5433 C CA . HIS B 1 313 ? -14.672 -24.516 -11.844 1 96.5 313 HIS B CA 1
ATOM 5434 C C . HIS B 1 313 ? -15.398 -23.203 -12.148 1 96.5 313 HIS B C 1
ATOM 5436 O O . HIS B 1 313 ? -14.766 -22.203 -12.492 1 96.5 313 HIS B O 1
ATOM 5442 N N . MET B 1 314 ? -16.656 -23.156 -11.898 1 93 314 MET B N 1
ATOM 5443 C CA . MET B 1 314 ? -17.516 -22.031 -12.305 1 93 314 MET B CA 1
ATOM 5444 C C . MET B 1 314 ? -17.219 -20.797 -11.469 1 93 314 MET B C 1
ATOM 5446 O O . MET B 1 314 ? -17.5 -19.672 -11.891 1 93 314 MET B O 1
ATOM 5450 N N . GLY B 1 315 ? -16.641 -20.969 -10.312 1 95.06 315 GLY B N 1
ATOM 5451 C CA . GLY B 1 315 ? -16.359 -19.844 -9.414 1 95.06 315 GLY B CA 1
ATOM 5452 C C . GLY B 1 315 ? -15.062 -19.141 -9.742 1 95.06 315 GLY B C 1
ATOM 5453 O O . GLY B 1 315 ? -14.719 -18.141 -9.094 1 95.06 315 GLY B O 1
ATOM 5454 N N . VAL B 1 316 ? -14.328 -19.641 -10.648 1 95.38 316 VAL B N 1
ATOM 5455 C CA . VAL B 1 316 ? -13.078 -19 -11.062 1 95.38 316 VAL B CA 1
ATOM 5456 C C . VAL B 1 316 ? -13.312 -18.172 -12.328 1 95.38 316 VAL B C 1
ATOM 5458 O O . VAL B 1 316 ? -13.562 -18.734 -13.398 1 95.38 316 VAL B O 1
ATOM 5461 N N . LYS B 1 317 ? -13.188 -16.828 -12.133 1 91.44 317 LYS B N 1
ATOM 5462 C CA . LYS B 1 317 ? -13.5 -15.898 -13.219 1 91.44 317 LYS B CA 1
ATOM 5463 C C . LYS B 1 317 ? -12.352 -14.914 -13.445 1 91.44 317 LYS B C 1
ATOM 5465 O O . LYS B 1 317 ? -12.477 -13.727 -13.148 1 91.44 317 LYS B O 1
ATOM 5470 N N . PRO B 1 318 ? -11.328 -15.328 -14.117 1 83.62 318 PRO B N 1
ATOM 5471 C CA . PRO B 1 318 ? -10.141 -14.469 -14.25 1 83.62 318 PRO B CA 1
ATOM 5472 C C . PRO B 1 318 ? -10.391 -13.25 -15.133 1 83.62 318 PRO B C 1
ATOM 5474 O O . PRO B 1 318 ? -9.633 -12.273 -15.07 1 83.62 318 PRO B O 1
ATOM 5477 N N . TRP B 1 319 ? -11.398 -13.266 -16 1 81.5 319 TRP B N 1
ATOM 5478 C CA . TRP B 1 319 ? -11.617 -12.172 -16.938 1 81.5 319 TRP B CA 1
ATOM 5479 C C . TRP B 1 319 ? -12.703 -11.227 -16.422 1 81.5 319 TRP B C 1
ATOM 5481 O O . TRP B 1 319 ? -13.156 -10.336 -17.156 1 81.5 319 TRP B O 1
ATOM 5491 N N . GLY B 1 320 ? -13.039 -11.375 -15.258 1 80.31 320 GLY B N 1
ATOM 5492 C CA . GLY B 1 320 ? -14.031 -10.484 -14.68 1 80.31 320 GLY B CA 1
ATOM 5493 C C . GLY B 1 320 ? -15.43 -11.07 -14.703 1 80.31 320 GLY B C 1
ATOM 5494 O O . GLY B 1 320 ? -15.625 -12.219 -15.094 1 80.31 320 GLY B O 1
ATOM 5495 N N . LEU B 1 321 ? -16.297 -10.258 -14.07 1 77.88 321 LEU B N 1
ATOM 5496 C CA . LEU B 1 321 ? -17.703 -10.648 -14 1 77.88 321 LEU B CA 1
ATOM 5497 C C . LEU B 1 321 ? -18.531 -9.898 -15.055 1 77.88 321 LEU B C 1
ATOM 5499 O O . LEU B 1 321 ? -18.203 -8.766 -15.414 1 77.88 321 LEU B O 1
ATOM 5503 N N . ASN B 1 322 ? -19.359 -10.625 -15.727 1 73.81 322 ASN B N 1
ATOM 5504 C CA . ASN B 1 322 ? -20.297 -9.953 -16.609 1 73.81 322 ASN B CA 1
ATOM 5505 C C . ASN B 1 322 ? -21.406 -9.25 -15.812 1 73.81 322 ASN B C 1
ATOM 5507 O O . ASN B 1 322 ? -22.453 -9.836 -15.57 1 73.81 322 ASN B O 1
ATOM 5511 N N . ILE B 1 323 ? -21.047 -8.141 -15.305 1 69.44 323 ILE B N 1
ATOM 5512 C CA . ILE B 1 323 ? -22 -7.398 -14.492 1 69.44 323 ILE B CA 1
ATOM 5513 C C . ILE B 1 323 ? -22.797 -6.441 -15.375 1 69.44 323 ILE B C 1
ATOM 5515 O O . ILE B 1 323 ? -22.219 -5.656 -16.125 1 69.44 323 ILE B O 1
ATOM 5519 N N . PRO B 1 324 ? -24.109 -6.691 -15.578 1 63.22 324 PRO B N 1
ATOM 5520 C CA . PRO B 1 324 ? -24.891 -5.773 -16.406 1 63.22 324 PRO B CA 1
ATOM 5521 C C . PRO B 1 324 ? -24.672 -4.309 -16.031 1 63.22 324 PRO B C 1
ATOM 5523 O O . PRO B 1 324 ? -24.453 -3.992 -14.867 1 63.22 324 PRO B O 1
ATOM 5526 N N . LEU B 1 325 ? -24.141 -3.498 -17.047 1 57.56 325 LEU B N 1
ATOM 5527 C CA . LEU B 1 325 ? -23.812 -2.084 -16.922 1 57.56 325 LEU B CA 1
ATOM 5528 C C . LEU B 1 325 ? -24.906 -1.325 -16.188 1 57.56 325 LEU B C 1
ATOM 5530 O O . LEU B 1 325 ? -24.844 -0.101 -16.062 1 57.56 325 LEU B O 1
ATOM 5534 N N . VAL B 1 326 ? -25.766 -1.874 -15.742 1 51.59 326 VAL B N 1
ATOM 5535 C CA . VAL B 1 326 ? -26.641 -0.9 -15.102 1 51.59 326 VAL B CA 1
ATOM 5536 C C . VAL B 1 326 ? -25.844 -0.081 -14.078 1 51.59 326 VAL B C 1
ATOM 5538 O O . VAL B 1 326 ? -24.844 -0.553 -13.539 1 51.59 326 VAL B O 1
ATOM 5541 N N . LYS B 1 327 ? -26.312 1.152 -13.828 1 55.59 327 LYS B N 1
ATOM 5542 C CA . LYS B 1 327 ? -25.891 2.236 -12.945 1 55.59 327 LYS B CA 1
ATOM 5543 C C . LYS B 1 327 ? -25.297 1.691 -11.648 1 55.59 327 LYS B C 1
ATOM 5545 O O . LYS B 1 327 ? -25.078 2.443 -10.695 1 55.59 327 LYS B O 1
ATOM 5550 N N . GLU B 1 328 ? -24.797 0.315 -11.742 1 64.62 328 GLU B N 1
ATOM 5551 C CA . GLU B 1 328 ? -24.516 -0.306 -10.453 1 64.62 328 GLU B CA 1
ATOM 5552 C C . GLU B 1 328 ? -23.031 -0.328 -10.148 1 64.62 328 GLU B C 1
ATOM 5554 O O . GLU B 1 328 ? -22.203 -0.195 -11.055 1 64.62 328 GLU B O 1
ATOM 5559 N N . ASP B 1 329 ? -22.734 -0.269 -8.898 1 78.62 329 ASP B N 1
ATOM 5560 C CA . ASP B 1 329 ? -21.391 -0.412 -8.336 1 78.62 329 ASP B CA 1
ATOM 5561 C C . ASP B 1 329 ? -20.797 -1.775 -8.672 1 78.62 329 ASP B C 1
ATOM 5563 O O . ASP B 1 329 ? -21.25 -2.803 -8.172 1 78.62 329 ASP B O 1
ATOM 5567 N N . THR B 1 330 ? -19.844 -1.816 -9.656 1 82.38 330 THR B N 1
ATOM 5568 C CA . THR B 1 330 ? -19.188 -3.051 -10.094 1 82.38 330 THR B CA 1
ATOM 5569 C C . THR B 1 330 ? -18.5 -3.742 -8.93 1 82.38 330 THR B C 1
ATOM 5571 O O . THR B 1 330 ? -18.109 -4.91 -9.031 1 82.38 330 THR B O 1
ATOM 5574 N N . PHE B 1 331 ? -18.453 -3.09 -7.816 1 85.44 331 PHE B N 1
ATOM 5575 C CA . PHE B 1 331 ? -17.797 -3.674 -6.664 1 85.44 331 PHE B CA 1
ATOM 5576 C C . PHE B 1 331 ? -18.797 -4.02 -5.57 1 85.44 331 PHE B C 1
ATOM 5578 O O . PHE B 1 331 ? -18.422 -4.18 -4.406 1 85.44 331 PHE B O 1
ATOM 5585 N N . ASP B 1 332 ? -20 -4.113 -6.031 1 89 332 ASP B N 1
ATOM 5586 C CA . ASP B 1 332 ? -21 -4.613 -5.098 1 89 332 ASP B CA 1
ATOM 5587 C C . ASP B 1 332 ? -20.625 -6 -4.578 1 89 332 ASP B C 1
ATOM 5589 O O . ASP B 1 332 ? -20.422 -6.93 -5.363 1 89 332 ASP B O 1
ATOM 5593 N N . PRO B 1 333 ? -20.578 -6.16 -3.283 1 92.62 333 PRO B N 1
ATOM 5594 C CA . PRO B 1 333 ? -20.094 -7.414 -2.707 1 92.62 333 PRO B CA 1
ATOM 5595 C C . PRO B 1 333 ? -20.984 -8.609 -3.043 1 92.62 333 PRO B C 1
ATOM 5597 O O . PRO B 1 333 ? -20.516 -9.75 -3.018 1 92.62 333 PRO B O 1
ATOM 5600 N N . CYS B 1 334 ? -22.188 -8.367 -3.4 1 92.12 334 CYS B N 1
ATOM 5601 C CA . CYS B 1 334 ? -23.109 -9.453 -3.707 1 92.12 334 CYS B CA 1
ATOM 5602 C C . CYS B 1 334 ? -22.688 -10.188 -4.973 1 92.12 334 CYS B C 1
ATOM 5604 O O . CYS B 1 334 ? -22.984 -11.375 -5.137 1 92.12 334 CYS B O 1
ATOM 5606 N N . PHE B 1 335 ? -21.953 -9.523 -5.836 1 90 335 PHE B N 1
ATOM 5607 C CA . PHE B 1 335 ? -21.469 -10.172 -7.051 1 90 335 PHE B CA 1
ATOM 5608 C C . PHE B 1 335 ? -20.312 -11.125 -6.73 1 90 335 PHE B C 1
ATOM 5610 O O . PHE B 1 335 ? -19.984 -11.992 -7.535 1 90 335 PHE B O 1
ATOM 5617 N N . TYR B 1 336 ? -19.734 -10.945 -5.516 1 92.75 336 TYR B N 1
ATOM 5618 C CA . TYR B 1 336 ? -18.484 -11.641 -5.227 1 92.75 336 TYR B CA 1
ATOM 5619 C C . TYR B 1 336 ? -18.672 -12.648 -4.098 1 92.75 336 TYR B C 1
ATOM 5621 O O . TYR B 1 336 ? -17.75 -13.422 -3.787 1 92.75 336 TYR B O 1
ATOM 5629 N N . LYS B 1 337 ? -19.75 -12.695 -3.531 1 91.69 337 LYS B N 1
ATOM 5630 C CA . LYS B 1 337 ? -20.016 -13.484 -2.33 1 91.69 337 LYS B CA 1
ATOM 5631 C C . LYS B 1 337 ? -19.812 -14.969 -2.596 1 91.69 337 LYS B C 1
ATOM 5633 O O . LYS B 1 337 ? -19.328 -15.703 -1.729 1 91.69 337 LYS B O 1
ATOM 5638 N N . ASP B 1 338 ? -20.062 -15.391 -3.852 1 91.06 338 ASP B N 1
ATOM 5639 C CA . ASP B 1 338 ? -20.062 -16.828 -4.117 1 91.06 338 ASP B CA 1
ATOM 5640 C C . ASP B 1 338 ? -18.938 -17.188 -5.078 1 91.06 338 ASP B C 1
ATOM 5642 O O . ASP B 1 338 ? -18.859 -18.328 -5.547 1 91.06 338 ASP B O 1
ATOM 5646 N N . ILE B 1 339 ? -18.109 -16.312 -5.332 1 93.94 339 ILE B N 1
ATOM 5647 C CA . ILE B 1 339 ? -17.047 -16.562 -6.293 1 93.94 339 ILE B CA 1
ATOM 5648 C C . ILE B 1 339 ? -15.812 -17.125 -5.562 1 93.94 339 ILE B C 1
ATOM 5650 O O . ILE B 1 339 ? -15.719 -17.016 -4.34 1 93.94 339 ILE B O 1
ATOM 5654 N N . LEU B 1 340 ? -14.969 -17.781 -6.348 1 96.88 340 LEU B N 1
ATOM 5655 C CA . LEU B 1 340 ? -13.695 -18.25 -5.793 1 96.88 340 LEU B CA 1
ATOM 5656 C C . LEU B 1 340 ? -12.578 -17.266 -6.113 1 96.88 340 LEU B C 1
ATOM 5658 O O . LEU B 1 340 ? -11.719 -17 -5.27 1 96.88 340 LEU B O 1
ATOM 5662 N N . MET B 1 341 ? -12.688 -16.719 -7.32 1 95.81 341 MET B N 1
ATOM 5663 C CA . MET B 1 341 ? -11.57 -15.867 -7.695 1 95.81 341 MET B CA 1
ATOM 5664 C C . MET B 1 341 ? -11.953 -14.945 -8.852 1 95.81 341 MET B C 1
ATOM 5666 O O . MET B 1 341 ? -12.656 -15.359 -9.773 1 95.81 341 MET B O 1
ATOM 5670 N N . VAL B 1 342 ? -11.516 -13.703 -8.789 1 94.25 342 VAL B N 1
ATOM 5671 C CA . VAL B 1 342 ? -11.609 -12.734 -9.867 1 94.25 342 VAL B CA 1
ATOM 5672 C C . VAL B 1 342 ? -10.289 -11.977 -10 1 94.25 342 VAL B C 1
ATOM 5674 O O . VAL B 1 342 ? -9.609 -11.727 -9.008 1 94.25 342 VAL B O 1
ATOM 5677 N N . HIS B 1 343 ? -9.961 -11.57 -11.273 1 91.31 343 HIS B N 1
ATOM 5678 C CA . HIS B 1 343 ? -8.672 -10.945 -11.516 1 91.31 343 HIS B CA 1
ATOM 5679 C C . HIS B 1 343 ? -8.789 -9.422 -11.547 1 91.31 343 HIS B C 1
ATOM 5681 O O . HIS B 1 343 ? -9.883 -8.891 -11.758 1 91.31 343 HIS B O 1
ATOM 5687 N N . ARG B 1 344 ? -7.676 -8.719 -11.273 1 88.38 344 ARG B N 1
ATOM 5688 C CA . ARG B 1 344 ? -7.355 -7.316 -11.523 1 88.38 344 ARG B CA 1
ATOM 5689 C C . ARG B 1 344 ? -8.039 -6.406 -10.508 1 88.38 344 ARG B C 1
ATOM 5691 O O . ARG B 1 344 ? -8.906 -5.609 -10.859 1 88.38 344 ARG B O 1
ATOM 5698 N N . PHE B 1 345 ? -7.59 -6.453 -9.328 1 92.94 345 PHE B N 1
ATOM 5699 C CA . PHE B 1 345 ? -8.039 -5.566 -8.258 1 92.94 345 PHE B CA 1
ATOM 5700 C C . PHE B 1 345 ? -6.898 -4.672 -7.785 1 92.94 345 PHE B C 1
ATOM 5702 O O . PHE B 1 345 ? -5.75 -5.113 -7.688 1 92.94 345 PHE B O 1
ATOM 5709 N N . MET B 1 346 ? -7.328 -3.508 -7.512 1 95 346 MET B N 1
ATOM 5710 C CA . MET B 1 346 ? -6.41 -2.615 -6.809 1 95 346 MET B CA 1
ATOM 5711 C C . MET B 1 346 ? -6.418 -2.893 -5.309 1 95 346 MET B C 1
ATOM 5713 O O . MET B 1 346 ? -7.391 -3.432 -4.781 1 95 346 MET B O 1
ATOM 5717 N N . PRO B 1 347 ? -5.332 -2.457 -4.59 1 96.38 347 PRO B N 1
ATOM 5718 C CA . PRO B 1 347 ? -5.215 -2.764 -3.16 1 96.38 347 PRO B CA 1
ATOM 5719 C C . PRO B 1 347 ? -6.402 -2.25 -2.35 1 96.38 347 PRO B C 1
ATOM 5721 O O . PRO B 1 347 ? -6.984 -2.998 -1.56 1 96.38 347 PRO B O 1
ATOM 5724 N N . ALA B 1 348 ? -6.801 -1.023 -2.561 1 96.62 348 ALA B N 1
ATOM 5725 C CA . ALA B 1 348 ? -7.902 -0.446 -1.795 1 96.62 348 ALA B CA 1
ATOM 5726 C C . ALA B 1 348 ? -9.211 -1.184 -2.072 1 96.62 348 ALA B C 1
ATOM 5728 O O . ALA B 1 348 ? -10.016 -1.384 -1.165 1 96.62 348 ALA B O 1
ATOM 5729 N N . GLN B 1 349 ? -9.383 -1.536 -3.324 1 95.12 349 GLN B N 1
ATOM 5730 C CA . GLN B 1 349 ? -10.57 -2.283 -3.717 1 95.12 349 GLN B CA 1
ATOM 5731 C C . GLN B 1 349 ? -10.625 -3.643 -3.025 1 95.12 349 GLN B C 1
ATOM 5733 O O . GLN B 1 349 ? -11.672 -4.055 -2.531 1 95.12 349 GLN B O 1
ATOM 5738 N N . MET B 1 350 ? -9.492 -4.277 -2.975 1 95.94 350 MET B N 1
ATOM 5739 C CA . MET B 1 350 ? -9.383 -5.586 -2.338 1 95.94 350 MET B CA 1
ATOM 5740 C C . MET B 1 350 ? -9.703 -5.496 -0.85 1 95.94 350 MET B C 1
ATOM 5742 O O . MET B 1 350 ? -10.453 -6.324 -0.322 1 95.94 350 MET B O 1
ATOM 5746 N N . TYR B 1 351 ? -9.109 -4.52 -0.27 1 97.62 351 TYR B N 1
ATOM 5747 C CA . TYR B 1 351 ? -9.289 -4.305 1.162 1 97.62 351 TYR B CA 1
ATOM 5748 C C . TYR B 1 351 ? -10.766 -4.102 1.498 1 97.62 351 TYR B C 1
ATOM 5750 O O . TYR B 1 351 ? -11.297 -4.742 2.406 1 97.62 351 TYR B O 1
ATOM 5758 N N . LEU B 1 352 ? -11.406 -3.258 0.742 1 97.19 352 LEU B N 1
ATOM 5759 C CA . LEU B 1 352 ? -12.812 -2.932 0.977 1 97.19 352 LEU B CA 1
ATOM 5760 C C . LEU B 1 352 ? -13.703 -4.129 0.675 1 97.19 352 LEU B C 1
ATOM 5762 O O . LEU B 1 352 ? -14.57 -4.477 1.478 1 97.19 352 LEU B O 1
ATOM 5766 N N . LEU B 1 353 ? -13.492 -4.758 -0.49 1 96.12 353 LEU B N 1
ATOM 5767 C CA . LEU B 1 353 ? -14.344 -5.867 -0.906 1 96.12 353 LEU B CA 1
ATOM 5768 C C . LEU B 1 353 ? -14.258 -7.016 0.091 1 96.12 353 LEU B C 1
ATOM 5770 O O . LEU B 1 353 ? -15.273 -7.629 0.423 1 96.12 353 LEU B O 1
ATOM 5774 N N . TRP B 1 354 ? -13.047 -7.387 0.593 1 97.44 354 TRP B N 1
ATOM 5775 C CA . TRP B 1 354 ? -12.883 -8.477 1.551 1 97.44 354 TRP B CA 1
ATOM 5776 C C . TRP B 1 354 ? -13.68 -8.211 2.824 1 97.44 354 TRP B C 1
ATOM 5778 O O . TRP B 1 354 ? -14.312 -9.109 3.367 1 97.44 354 TRP B O 1
ATOM 5788 N N . ASP B 1 355 ? -13.633 -6.98 3.264 1 97.38 355 ASP B N 1
ATOM 5789 C CA . ASP B 1 355 ? -14.406 -6.605 4.441 1 97.38 355 ASP B CA 1
ATOM 5790 C C . ASP B 1 355 ? -15.898 -6.777 4.195 1 97.38 355 ASP B C 1
ATOM 5792 O O . ASP B 1 355 ? -16.609 -7.332 5.035 1 97.38 355 ASP B O 1
ATOM 5796 N N . GLN B 1 356 ? -16.328 -6.328 3.041 1 95.81 356 GLN B N 1
ATOM 5797 C CA . GLN B 1 356 ? -17.766 -6.281 2.752 1 95.81 356 GLN B CA 1
ATOM 5798 C C . GLN B 1 356 ? -18.328 -7.684 2.549 1 95.81 356 GLN B C 1
ATOM 5800 O O . GLN B 1 356 ? -19.438 -7.984 2.998 1 95.81 356 GLN B O 1
ATOM 5805 N N . VAL B 1 357 ? -17.578 -8.531 1.865 1 95.81 357 VAL B N 1
ATOM 5806 C CA . VAL B 1 357 ? -18.109 -9.859 1.568 1 95.81 357 VAL B CA 1
ATOM 5807 C C . VAL B 1 357 ? -18.172 -10.688 2.85 1 95.81 357 VAL B C 1
ATOM 5809 O O . VAL B 1 357 ? -18.891 -11.688 2.914 1 95.81 357 VAL B O 1
ATOM 5812 N N . ASN B 1 358 ? -17.438 -10.336 3.861 1 95.19 358 ASN B N 1
ATOM 5813 C CA . ASN B 1 358 ? -17.406 -11.062 5.125 1 95.19 358 ASN B CA 1
ATOM 5814 C C . ASN B 1 358 ? -18.266 -10.383 6.184 1 95.19 358 ASN B C 1
ATOM 5816 O O . ASN B 1 358 ? -18.25 -10.781 7.352 1 95.19 358 ASN B O 1
ATOM 5820 N N . ASP B 1 359 ? -18.938 -9.352 5.781 1 94.25 359 ASP B N 1
ATOM 5821 C CA . ASP B 1 359 ? -19.875 -8.695 6.688 1 94.25 359 ASP B CA 1
ATOM 5822 C C . ASP B 1 359 ? -21.078 -9.602 6.988 1 94.25 359 ASP B C 1
ATOM 5824 O O . ASP B 1 359 ? -21.828 -9.969 6.086 1 94.25 359 ASP B O 1
ATOM 5828 N N . PRO B 1 360 ? -21.266 -9.945 8.219 1 92.88 360 PRO B N 1
ATOM 5829 C CA . PRO B 1 360 ? -22.375 -10.828 8.555 1 92.88 360 PRO B CA 1
ATOM 5830 C C . PRO B 1 360 ? -23.734 -10.203 8.242 1 92.88 360 PRO B C 1
ATOM 5832 O O . PRO B 1 360 ? -24.734 -10.922 8.125 1 92.88 360 PRO B O 1
ATOM 5835 N N . LYS B 1 361 ? -23.766 -8.883 8.062 1 92.75 361 LYS B N 1
ATOM 5836 C CA . LYS B 1 361 ? -25.016 -8.18 7.805 1 92.75 361 LYS B CA 1
ATOM 5837 C C . LYS B 1 361 ? -25.281 -8.047 6.309 1 92.75 361 LYS B C 1
ATOM 5839 O O . LYS B 1 361 ? -26.297 -7.473 5.898 1 92.75 361 LYS B O 1
ATOM 5844 N N . LEU B 1 362 ? -24.375 -8.547 5.527 1 92.75 362 LEU B N 1
ATOM 5845 C CA . LEU B 1 362 ? -24.547 -8.469 4.082 1 92.75 362 LEU B CA 1
ATOM 5846 C C . LEU B 1 362 ? -25.781 -9.25 3.637 1 92.75 362 LEU B C 1
ATOM 5848 O O . LEU B 1 362 ? -25.953 -10.414 4.008 1 92.75 362 LEU B O 1
ATOM 5852 N N . ARG B 1 363 ? -26.719 -8.547 2.893 1 91.12 363 ARG B N 1
ATOM 5853 C CA . ARG B 1 363 ? -27.906 -9.172 2.322 1 91.12 363 ARG B CA 1
ATOM 5854 C C . ARG B 1 363 ? -27.969 -8.977 0.812 1 91.12 363 ARG B C 1
ATOM 5856 O O . ARG B 1 363 ? -27.828 -7.852 0.323 1 91.12 363 ARG B O 1
ATOM 5863 N N . CYS B 1 364 ? -28.031 -10.031 0.195 1 87.56 364 CYS B N 1
ATOM 5864 C CA . CYS B 1 364 ? -28.094 -9.961 -1.261 1 87.56 364 CYS B CA 1
ATOM 5865 C C . CYS B 1 364 ? -29.469 -10.391 -1.776 1 87.56 364 CYS B C 1
ATOM 5867 O O . CYS B 1 364 ? -30.172 -11.156 -1.113 1 87.56 364 CYS B O 1
ATOM 5869 N N . TRP B 1 365 ? -30.078 -9.664 -2.785 1 74.06 365 TRP B N 1
ATOM 5870 C CA . TRP B 1 365 ? -31.406 -9.914 -3.354 1 74.06 365 TRP B CA 1
ATOM 5871 C C . TRP B 1 365 ? -31.594 -11.398 -3.641 1 74.06 365 TRP B C 1
ATOM 5873 O O . TRP B 1 365 ? -32.688 -11.945 -3.414 1 74.06 365 TRP B O 1
ATOM 5883 N N . SER B 1 366 ? -30.625 -11.992 -4.141 1 61.62 366 SER B N 1
ATOM 5884 C CA . SER B 1 366 ? -30.797 -13.414 -4.438 1 61.62 366 SER B CA 1
ATOM 5885 C C . SER B 1 366 ? -31.094 -14.211 -3.178 1 61.62 366 SER B C 1
ATOM 5887 O O . SER B 1 366 ? -31.469 -15.383 -3.254 1 61.62 366 SER B O 1
ATOM 5889 N N . ASP B 1 367 ? -30.891 -13.539 -2.1 1 56.66 367 ASP B N 1
ATOM 5890 C CA . ASP B 1 367 ? -31.125 -14.305 -0.883 1 56.66 367 ASP B CA 1
ATOM 5891 C C . ASP B 1 367 ? -32.625 -14.445 -0.6 1 56.66 367 ASP B C 1
ATOM 5893 O O . ASP B 1 367 ? -33.031 -15.195 0.291 1 56.66 367 ASP B O 1
ATOM 5897 N N . GLY B 1 368 ? -33.469 -14.672 -1.329 1 45.5 368 GLY B N 1
ATOM 5898 C CA . GLY B 1 368 ? -34.875 -15 -1.239 1 45.5 368 GLY B CA 1
ATOM 5899 C C . GLY B 1 368 ? -35.625 -14.18 -0.202 1 45.5 368 GLY B C 1
ATOM 5900 O O . GLY B 1 368 ? -36.844 -14.266 -0.087 1 45.5 368 GLY B O 1
ATOM 5901 N N . THR B 1 369 ? -35.156 -13.812 0.873 1 36.19 369 THR B N 1
ATOM 5902 C CA . THR B 1 369 ? -36.062 -13.359 1.909 1 36.19 369 THR B CA 1
ATOM 5903 C C . THR B 1 369 ? -36.5 -11.922 1.649 1 36.19 369 THR B C 1
ATOM 5905 O O . THR B 1 369 ? -37.188 -11.32 2.48 1 36.19 369 THR B O 1
ATOM 5908 N N . ALA B 1 370 ? -36.562 -11.336 0.691 1 27.55 370 ALA B N 1
ATOM 5909 C CA . ALA B 1 370 ? -37.312 -10.086 0.764 1 27.55 370 ALA B CA 1
ATOM 5910 C C . ALA B 1 370 ? -38.812 -10.359 0.743 1 27.55 370 ALA B C 1
ATOM 5912 O O . ALA B 1 370 ? -39.312 -11.141 -0.078 1 27.55 370 ALA B O 1
#

Sequence (740 aa):
MVTICLLLISIWKNYHIPPPPFNGAQLPPEPIPSREKPAAIISRPSLLISPRCEQNLSMANVSGFFDLPTRLQDFMYYQHCKHFPLLLDLPNKCGGADGSSDVFLLLAIKSPPQNFERRQVLRDTWAQERPHKGVWIRRVFMSGTSGAGIEKRRLNKLMAVEHKKHGDILQWDFQESFTNLTLKQVLFLEWVKECCPRVRFLLNGDDDIFAHTDNMVDYLQGVHGNDGGDKHLFTGALMEGTGPVRENNKYFVPVQVQASDSYPAYCSGGGYMLSGHTANVLYRMSRFVALHPIDDAYMGMCLDRAGLKPSAHMGVKPWGLNIPLVKEDTFDPCFYKDILMVHRFMPAQMYLLWDQVNDPKLRCWSDGTAMVTICLLLISIWKNYHIPPPPFNGAQLPPEPIPSREKPAAIISRPSLLISPRCEQNLSMANVSGFFDLPTRLQDFMYYQHCKHFPLLLDLPNKCGGADGSSDVFLLLAIKSPPQNFERRQVLRDTWAQERPHKGVWIRRVFMSGTSGAGIEKRRLNKLMAVEHKKHGDILQWDFQESFTNLTLKQVLFLEWVKECCPRVRFLLNGDDDIFAHTDNMVDYLQGVHGNDGGDKHLFTGALMEGTGPVRENNKYFVPVQVQASDSYPAYCSGGGYMLSGHTANVLYRMSRFVALHPIDDAYMGMCLDRAGLKPSAHMGVKPWGLNIPLVKEDTFDPCFYKDILMVHRFMPAQMYLLWDQVNDPKLRCWSDGTA

Foldseek 3Di:
DDPPPPPDPDPPPPPPDPPDPPPDPPPPPDPPCVPPPPPPPPPPCVVVVVDDQFFPPCCVVDPCLVVDDPVVNVCNRRLVPLDFDKPADQQCQCPFAVSNLLAAEEEEEEDELVPVLLVVLCCVFQQPFDDAPRGTYGYAYFYEFEDDDPVRVVSSVVVVVVCVVPVHYIYTHDYDDLLCVQSSLLVVLVSCVGRRLQHFKYKQAYSQKQFNVNLVVVVQCPPPPRSRLQDWAKEAAKDAPQAQDCDDDSRHDDCSQPVDGGFAMFHDNRIIMITSNLSNQLNVLPVVDTRGSRNRSSSRVSCVVVVHHYYYDPQHAAPADPDPPDVDDSLQLLSNLNHRMYGGHDSVSRNVSRVQSPPPPDDDPVPPDD/DPPPPPPDPPPPPPDPPPPDDPPDPPDPPDPPPDDPPPPPPPPPCVVVVPDDQFFPPCCVVDPCLVVDDPVVNVCNRRLVPLDFDKPADQQCQCPFAVSNLLAAEEEEEEDELVPVLLVVLCCVFQQPFDDAPRGTYGYAYFYEFEDDDPVRVVSSVVVVVVCVVPVHYIYTHDYDDLLCVQSSLLVVLVSCVGRRLQHFKYKQAYSQKQFNVNLVVVVQCPPPPRSRLQDWAKEAAKDAPQAQDCDPDSRHDDCSQPVDGGFAMFHDNRIIMTTSNLSNQLNVLPVVDTRGSRNRSSSRVSCVVVVHHYYYDPQHAAPADPDPPDVDDSLDLLSNLNHRMYGGHDSVSRNVSRVQSPPPPDDDPVPPDD

Nearest PDB structures (foldseek):
  7jhm-assembly2_B  TM=9.300E-01  e=4.153E-36  Homo sapiens
  6wmn-assembly1_A  TM=9.364E-01  e=3.583E-35  Homo sapiens
  6wmn-assembly2_C  TM=9.325E-01  e=2.978E-35  Homo sapiens
  8tjc-assembly1_A  TM=9.390E-01  e=9.022E-35  Homo sapiens
  7jho-assembly2_B  TM=8.950E-01  e=1.183E-35  Homo sapiens

pLDDT: mean 85.27, std 24.61, range [19.62, 98.94]

Secondary structure (DSSP, 8-state):
---------------------------------------------------PPPP-GGGGGSTTGGGS-HHHHHHHHHTT-----EEE--TTTTSHHHHGGGEEEEEEEE--TT-HHHHHHHHTTTT--EEETTEEEEEEEEEEE-SSHHHHHHHHHHHHHHHHHH--EEEEEEE--GGGHHHHHHHHHHHHHHH-TT--EEEEEETTEEE-HHHHHHHHHHSTT-TTS-S--EEEEEE-S---B-SSSTTB--TTT--SS-PPPEEEEEEEEEEHHHHHHHHHHHTTSPP-S-HHHHHHHHHHHTT---EE-TTEETT------SS--TT-GGGTTT-SEEE---HHHHHHHHHHHT-TT---GGGS--/---------------------------------------------------PPPP-GGGGGSTTGGGS-HHHHHHHHHTT-----EEE--TTTTSHHHHGGGEEEEEEEE--TT-HHHHHHHHTTTT--EEETTEEEEEEEEEEE-SSHHHHHHHHHHHHHHHHHH--EEEEEEE--GGGHHHHHHHHHHHHHHH-TT--EEEEEETTEEE-HHHHHHHHHHSTT-TTS-S--EEEEEE-S---B-SSSTTB--TTT--SS-PPPEEEEEEEEEEHHHHHHHHHHHTTSPP-S-HHHHHHHHHHHTT---EE-TTEETT------SS--TT-GGGTTT-SEEE---HHHHHHHHHHHT-TT---GGGS--

Radius of gyration: 32.49 Å; Cα contacts (8 Å, |Δi|>4): 1232; chains: 2; bounding box: 118×82×94 Å

Solvent-accessible surface area (backbone atoms only — not comparable to full-atom values): 41799 Å² total; per-residue (Å²): 144,78,89,76,81,74,80,79,80,78,72,82,72,79,76,76,71,75,73,74,81,81,67,77,73,69,72,73,72,75,76,68,80,68,66,67,65,76,68,74,73,67,68,70,73,71,65,68,72,65,72,79,73,68,72,42,69,71,49,70,70,41,85,66,39,88,76,45,57,66,71,56,44,52,43,59,27,42,49,84,58,78,79,65,57,71,75,36,74,59,70,60,74,32,54,28,54,81,39,3,52,60,29,39,36,38,37,40,28,45,42,56,63,87,48,50,66,39,54,59,43,35,53,74,37,62,50,35,65,41,76,55,95,90,36,28,34,41,50,35,35,39,27,39,36,51,80,58,73,68,55,21,52,50,43,53,50,41,51,49,55,52,27,71,74,65,66,34,40,37,25,33,69,46,68,64,46,72,58,39,43,28,56,52,49,54,49,47,36,50,47,35,58,67,24,30,54,37,23,12,26,33,38,46,26,42,64,33,44,49,48,35,49,68,53,43,51,55,52,51,69,60,40,82,92,30,78,61,10,74,41,84,40,38,35,12,35,61,44,65,89,42,48,64,36,80,53,96,55,97,67,46,42,54,59,90,80,43,73,61,75,57,46,55,49,20,37,45,64,58,36,34,37,31,14,29,38,34,46,52,50,40,42,60,34,52,78,76,46,78,74,41,57,47,38,32,52,40,52,9,46,29,32,49,75,71,73,47,75,58,40,69,38,90,36,35,29,62,87,46,77,92,64,75,79,54,99,61,66,92,71,43,37,70,78,52,60,79,32,34,29,35,42,78,48,52,53,68,54,46,50,41,40,49,53,48,52,66,37,88,81,64,78,46,82,87,61,66,76,121,138,86,80,78,82,76,82,82,80,77,73,83,71,82,78,78,71,75,75,75,84,79,70,79,70,72,70,74,73,70,76,64,86,66,74,74,69,74,69,74,70,67,68,70,74,71,66,67,71,66,74,78,74,68,72,42,68,71,48,70,72,41,86,66,40,86,77,46,58,66,72,56,44,51,44,60,26,40,50,84,59,77,79,63,59,73,75,35,76,60,69,61,74,31,55,28,54,81,38,4,53,60,30,39,35,38,38,40,28,46,42,57,65,87,47,50,68,41,53,58,41,34,53,74,34,63,50,36,67,43,75,56,96,90,37,29,36,42,51,36,35,39,27,41,37,51,78,60,72,69,56,22,54,50,43,53,48,41,51,48,54,50,26,72,74,65,68,34,41,37,25,34,69,45,68,65,48,74,55,38,43,27,55,51,51,52,48,45,36,51,46,34,58,67,25,29,54,39,24,12,26,34,37,44,26,41,64,34,43,48,48,36,49,68,51,43,50,55,53,50,69,60,39,81,91,32,79,60,12,74,39,85,40,37,37,12,35,61,43,66,89,41,48,64,37,80,54,96,55,98,66,46,43,54,59,91,80,43,72,60,76,57,47,54,49,19,37,47,64,57,35,34,38,31,12,28,39,34,46,53,50,40,41,60,33,51,76,74,47,79,74,40,58,49,39,33,53,40,50,9,46,28,32,48,75,71,72,47,74,59,40,70,37,89,37,36,30,62,88,47,77,93,65,77,79,53,100,60,67,91,72,43,38,70,79,51,61,78,31,35,30,34,43,77,47,51,54,67,57,46,50,40,40,50,53,48,51,66,37,88,81,64,79,47,82,87,62,66,76,122

InterPro domains:
  IPR002659 Glycosyl transferase, family 31 [PF01762] (117-310)
  IPR002659 Glycosyl transferase, family 31 [PTHR11214] (72-314)